Protein AF-A0A7X7KSH3-F1 (afdb_monomer)

Foldseek 3Di:
DDPVLLVCLCPPPQHLNVPPPHPLVVQWFWDKWFFADKFAFDPPDDPPDDDDPDDDDDDDPVCPVVVCPPPAPNVSFIKTQIPDDDDPPHNLPQKKKAWCDFPLHRDIFGFPDDDHRIGGTDPPPDVVSSVRDDGGTMIITTNSSVSSVVCLVLQQQDPDPDPLLNQVQADPVRHGSGHHDPDNVVQVVCCVPVVHDQQLDDDAADEAEEEQAEPPQHPSVVVSSLVSVCVVQNPVRCQLGYAYAYAYQAYDDQDCDDPQLLRHHHCQLVVVVRVVQRCCCRPVVRHDFHHFAFDADSSHTGGDPPTSHQAKDKDKDWPDAPDADEAQGKTKIKMKIFHHPQKAWQFKFKDFQSRNDRPHTQPDWDADPVRGMIMGMDIDGHNDFDKGKMKIKTWMDGNVCRPDPRNIHMDMDTGIHGYD

Secondary structure (DSSP, 8-state):
--SHHHHHHHHSTTSGGG-TTSTHHHH--EEEEEEEEEE----TT---------------GGGHHHHHHHHSSGGG--EEEESS---TTS--TT-EEEE-SSTTTT-EEEEEEEETTEEEEPTT--HHHHTT--TT-EEEEE-HHHHHHTTGGGG---SSTT-GGGGGGB-TTS-BSSPPPSS-HHHHHHHHHHSS---S--SS-EEEEEETT-SSS-THHHHHHHHHHHHHHHHHHHHHHEEEEEETT--SSS-SS-S-TTT---SHHHHHHHHHHHHHHHHS--PPPPPPPEEEETTEEEE-SS---SSPEEEEE-SSTTSPBPTTPEEEEEEEEEPPTTEEEEEEEEESSSSS---EE-S-EEE-TTSSEEEEEEEEE-SS-EEEEEEEEEEEEETT-TT-SS--EEEEEEEEEEE-

Radius of gyration: 28.27 Å; Cα contacts (8 Å, |Δi|>4): 824; chains: 1; bounding box: 64×67×65 Å

Sequence (420 aa):
MDPQYYTDFWTVPGYLGMDPAASVHRERIQLKTVVQQVYLGRPAGQPAGEQNAEDDPKTGVDDAWHRLLQTYGADGRIGVLLAQAPSESAYLKGLRLTITSGNAAGKSFLVESVAGQTAILGSHADAQILEQLAPGDEAILDNSNYLAMQTYHRHQVPESSGFDGFDQFRDEDGQPIYPQRAVAAGPMISRGGCGSLQTGCFAAKMISVCCLQDESAFPWNADWYRRQVRQQAGEQGEQDTYRLWFVDHAMHGDVQNTPDPSRIVPYLGVLNQALLDLSAWVEKGISPADSTSYRVQDSQVILTQERATIQPLVRVKLPKPGSPFAVDEVVDFQAEIELPPQTVLVSAEWDFDGDGNYSRAAGQVQLDAGGLHATTTAQHVYKRPGTYFAGLRVQINRAEKPQDFYAKVYNLDRVRVVVE

pLDDT: mean 88.2, std 15.54, range [32.75, 98.44]

Nearest PDB structures (foldseek):
  2bzd-assembly2_B  TM=5.048E-01  e=4.554E-02  Micromonospora viridifaciens
  1wcq-assembly3_C  TM=4.992E-01  e=4.290E-02  Micromonospora viridifaciens
  2ber-assembly1_A  TM=3.955E-01  e=9.597E-03  Micromonospora viridifaciens
  2wv3-assembly1_A  TM=4.201E-01  e=2.295E-01  Rattus norvegicus
  1ggu-assembly1_B  TM=4.678E-01  e=1.089E+00  Homo sapiens

Solvent-accessible surface area (backbone atoms only — not comparable to full-atom values): 23819 Å² total; per-residue (Å²): 134,66,76,65,54,59,56,40,30,56,71,34,84,69,29,67,61,52,42,90,85,36,69,63,68,80,47,52,43,79,44,77,32,30,33,60,42,76,33,72,27,72,72,94,86,69,78,85,74,78,83,78,89,76,90,87,91,90,80,60,87,89,55,54,63,60,58,47,62,74,79,34,16,77,96,46,33,36,27,36,34,32,77,52,57,74,60,93,89,52,62,58,68,62,22,26,46,32,27,70,34,72,82,34,43,78,42,73,39,53,34,73,48,71,60,81,38,29,39,30,42,37,96,83,58,56,62,77,56,56,71,43,58,51,66,72,26,36,28,34,40,36,20,57,61,43,61,50,55,78,52,46,71,63,25,57,67,69,91,64,86,77,58,62,73,46,52,84,46,32,48,97,87,68,46,66,75,37,68,70,54,92,68,67,58,65,67,53,50,37,32,72,76,68,74,42,80,90,62,42,77,76,95,67,74,48,73,46,79,46,25,67,55,20,84,83,59,54,49,41,59,57,52,44,46,49,52,30,23,32,70,66,48,34,71,66,40,28,71,74,31,49,30,46,40,66,37,65,48,12,50,68,69,91,43,82,76,49,98,46,52,56,67,32,43,42,54,50,11,51,54,48,41,45,55,55,34,48,50,36,34,72,76,68,67,43,77,57,78,68,45,42,37,62,48,77,56,97,56,38,71,43,74,47,90,80,48,47,38,91,43,50,46,50,44,57,46,59,89,57,76,88,52,74,39,52,53,69,39,77,44,59,39,39,35,45,35,39,48,39,88,72,40,35,85,67,48,43,22,35,17,70,70,41,82,38,61,64,78,39,69,46,73,66,66,49,64,47,98,83,60,38,42,33,37,36,58,49,76,49,64,47,87,56,65,46,79,32,41,28,27,41,40,36,33,32,21,43,52,93,43,65,78,51,82,63,37,43,24,43,30,59,28,65,38,76,44,41,30,85

Structure (mmCIF, N/CA/C/O backbone):
data_AF-A0A7X7KSH3-F1
#
_entry.id   AF-A0A7X7KSH3-F1
#
loop_
_atom_site.group_PDB
_atom_site.id
_atom_site.type_symbol
_atom_site.label_atom_id
_atom_site.label_alt_id
_atom_site.label_comp_id
_atom_site.label_asym_id
_atom_site.label_entity_id
_atom_site.label_seq_id
_atom_site.pdbx_PDB_ins_code
_atom_site.Cartn_x
_atom_site.Cartn_y
_atom_site.Cartn_z
_atom_site.occupancy
_atom_site.B_iso_or_equiv
_atom_site.auth_seq_id
_atom_site.auth_comp_id
_atom_site.auth_asym_id
_atom_site.auth_atom_id
_atom_site.pdbx_PDB_model_num
ATOM 1 N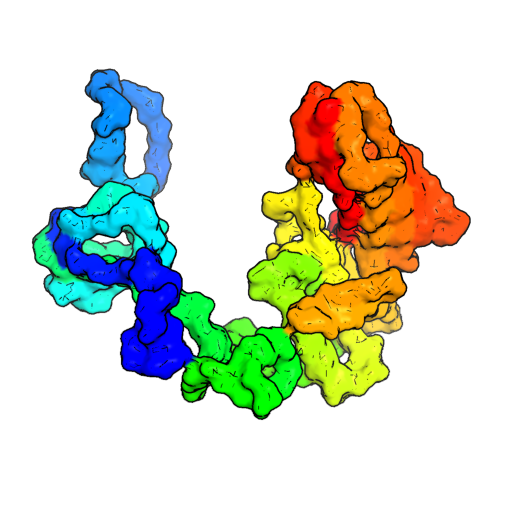 N . MET A 1 1 ? 16.256 -12.589 -13.466 1.00 71.69 1 MET A N 1
ATOM 2 C CA . MET A 1 1 ? 15.420 -13.790 -13.272 1.00 71.69 1 MET A CA 1
ATOM 3 C C . MET A 1 1 ? 14.527 -13.860 -14.510 1.00 71.69 1 MET A C 1
ATOM 5 O O . MET A 1 1 ? 13.896 -12.855 -14.780 1.00 71.69 1 MET A O 1
ATOM 9 N N . ASP A 1 2 ? 14.614 -14.915 -15.329 1.00 92.75 2 ASP A N 1
ATOM 10 C CA . ASP A 1 2 ? 13.893 -15.084 -16.620 1.00 92.75 2 ASP A CA 1
ATOM 11 C C . ASP A 1 2 ? 14.140 -14.019 -17.729 1.00 92.75 2 ASP A C 1
ATOM 13 O O . ASP A 1 2 ? 13.272 -13.200 -18.019 1.00 92.75 2 ASP A O 1
ATOM 17 N N . PRO A 1 3 ? 15.318 -14.003 -18.388 1.00 93.00 3 PRO A N 1
ATOM 18 C CA . PRO A 1 3 ? 15.566 -13.094 -19.513 1.00 93.00 3 PRO A CA 1
ATOM 19 C C . PRO A 1 3 ? 14.723 -13.412 -20.761 1.00 93.00 3 PRO A C 1
ATOM 21 O O . PRO A 1 3 ? 14.437 -12.506 -21.539 1.00 93.00 3 PRO A O 1
ATOM 24 N N . GLN A 1 4 ? 14.306 -14.670 -20.948 1.00 95.62 4 GLN A N 1
ATOM 25 C CA . GLN A 1 4 ? 13.521 -15.089 -22.112 1.00 95.62 4 GLN A CA 1
ATOM 26 C C . GLN A 1 4 ? 12.119 -14.462 -22.103 1.00 95.62 4 GLN A C 1
ATOM 28 O O . GLN A 1 4 ? 11.579 -14.170 -23.167 1.00 95.62 4 GLN A O 1
ATOM 33 N N . TYR A 1 5 ? 11.555 -14.190 -20.918 1.00 97.19 5 TYR A N 1
ATOM 34 C CA . TYR A 1 5 ? 10.253 -13.531 -20.786 1.00 97.19 5 TYR A CA 1
ATOM 35 C C . TYR A 1 5 ? 10.160 -12.238 -21.592 1.00 97.19 5 TYR A C 1
ATOM 37 O O . TYR A 1 5 ? 9.152 -12.001 -22.246 1.00 97.19 5 TYR A O 1
ATOM 45 N N . TYR A 1 6 ? 11.207 -11.412 -21.583 1.00 96.75 6 TYR A N 1
ATOM 46 C CA . TYR A 1 6 ? 11.173 -10.137 -22.292 1.00 96.75 6 TYR A CA 1
ATOM 47 C C . TYR A 1 6 ? 11.057 -10.318 -23.805 1.00 96.75 6 TYR A C 1
ATOM 49 O O . TYR A 1 6 ? 10.371 -9.540 -24.457 1.00 96.75 6 TYR A O 1
ATOM 57 N N . THR A 1 7 ? 11.688 -11.346 -24.371 1.00 97.00 7 THR A N 1
ATOM 58 C CA . THR A 1 7 ? 11.546 -11.667 -25.794 1.00 97.00 7 THR A CA 1
ATOM 59 C C . THR A 1 7 ? 10.169 -12.251 -26.088 1.00 97.00 7 THR A C 1
ATOM 61 O O . THR A 1 7 ? 9.506 -11.805 -27.026 1.00 97.00 7 THR A O 1
ATOM 64 N N . ASP A 1 8 ? 9.705 -13.193 -25.269 1.00 97.69 8 ASP A N 1
ATOM 65 C CA . ASP A 1 8 ? 8.416 -13.857 -25.481 1.00 97.69 8 ASP A CA 1
ATOM 66 C C . ASP A 1 8 ? 7.251 -12.869 -25.344 1.00 97.69 8 ASP A C 1
ATOM 68 O O . ASP A 1 8 ? 6.332 -12.892 -26.159 1.00 97.69 8 ASP A O 1
ATOM 72 N N . PHE A 1 9 ? 7.338 -11.929 -24.397 1.00 98.06 9 PHE A N 1
ATOM 73 C CA . PHE A 1 9 ? 6.324 -10.901 -24.166 1.00 98.06 9 PHE A CA 1
ATOM 74 C C . PHE A 1 9 ? 5.972 -10.111 -25.435 1.00 98.06 9 PHE A C 1
ATOM 76 O O . PHE A 1 9 ? 4.812 -9.764 -25.646 1.00 98.06 9 PHE A O 1
ATOM 83 N N . TRP A 1 10 ? 6.969 -9.836 -26.283 1.00 97.81 10 TRP A N 1
ATOM 84 C CA . TRP A 1 10 ? 6.806 -9.059 -27.516 1.00 97.81 10 TRP A CA 1
ATOM 85 C C . TRP A 1 10 ? 6.640 -9.905 -28.780 1.00 97.81 10 TRP A C 1
ATOM 87 O O . TRP A 1 10 ? 6.480 -9.325 -29.850 1.00 97.81 10 TRP A O 1
ATOM 97 N N . THR A 1 11 ? 6.751 -11.236 -28.703 1.00 97.50 11 THR A N 1
ATOM 98 C CA . THR A 1 11 ? 6.805 -12.088 -29.909 1.00 97.50 11 THR A CA 1
ATOM 99 C C . THR A 1 11 ? 5.881 -13.308 -29.879 1.00 97.50 11 THR A C 1
ATOM 101 O O . THR A 1 11 ? 5.577 -13.856 -30.938 1.00 97.50 11 THR A O 1
ATOM 104 N N . VAL A 1 12 ? 5.392 -13.731 -28.708 1.00 97.38 12 VAL A N 1
ATOM 105 C CA . VAL A 1 12 ? 4.562 -14.935 -28.539 1.00 97.38 12 VAL A CA 1
ATOM 106 C C . VAL A 1 12 ? 3.090 -14.558 -28.288 1.00 97.38 12 VAL A C 1
ATOM 108 O O . VAL A 1 12 ? 2.812 -13.739 -27.409 1.00 97.38 12 VAL A O 1
ATOM 111 N N . PRO A 1 13 ? 2.115 -15.134 -29.025 1.00 96.69 13 PRO A N 1
ATOM 112 C CA . PRO A 1 13 ? 0.692 -14.882 -28.793 1.00 96.69 13 PRO A CA 1
ATOM 113 C C . PRO A 1 13 ? 0.253 -15.157 -27.347 1.00 96.69 13 PRO A C 1
ATOM 115 O O . PRO A 1 13 ? 0.734 -16.088 -26.705 1.00 96.69 13 PRO A O 1
ATOM 118 N N . GLY A 1 14 ? -0.688 -14.354 -26.847 1.00 94.75 14 GLY A N 1
ATOM 119 C CA . GLY A 1 14 ? -1.204 -14.445 -25.474 1.00 94.75 14 GLY A CA 1
ATOM 120 C C . GLY A 1 14 ? -0.468 -13.562 -24.459 1.00 94.75 14 GLY A C 1
ATOM 121 O O . GLY A 1 14 ? -0.992 -13.330 -23.371 1.00 94.75 14 GLY A O 1
ATOM 122 N N . TYR A 1 15 ? 0.703 -13.018 -24.805 1.00 97.38 15 TYR A N 1
ATOM 123 C CA . TYR A 1 15 ? 1.323 -11.931 -24.046 1.00 97.38 15 TYR A CA 1
ATOM 124 C C . TYR A 1 15 ? 0.789 -10.568 -24.494 1.00 97.38 15 TYR A C 1
ATOM 126 O O . TYR A 1 15 ? 0.487 -10.356 -25.668 1.00 97.38 15 TYR A O 1
ATOM 134 N N . LEU A 1 16 ? 0.728 -9.617 -23.558 1.00 96.56 16 LEU A N 1
ATOM 135 C CA . LEU A 1 16 ? 0.176 -8.283 -23.812 1.00 96.56 16 LEU A CA 1
ATOM 136 C C . LEU A 1 16 ? 0.950 -7.511 -24.897 1.00 96.56 16 LEU A C 1
ATOM 138 O O . LEU A 1 16 ? 0.355 -6.716 -25.611 1.00 96.56 16 LEU A O 1
ATOM 142 N N . GLY A 1 17 ? 2.254 -7.760 -25.058 1.00 97.06 17 GLY A N 1
ATOM 143 C CA . GLY A 1 17 ? 3.068 -7.129 -26.102 1.00 97.06 17 GLY A CA 1
ATOM 144 C C . GLY A 1 17 ? 2.806 -7.636 -27.525 1.00 97.06 17 GLY A C 1
ATOM 145 O O . GLY A 1 17 ? 3.346 -7.056 -28.466 1.00 97.06 17 GLY A O 1
ATOM 146 N N . MET A 1 18 ? 2.005 -8.695 -27.689 1.00 97.06 18 MET A N 1
ATOM 147 C CA . MET A 1 18 ? 1.531 -9.198 -28.986 1.00 97.06 18 MET A CA 1
ATOM 148 C C . MET A 1 18 ? 0.095 -8.773 -29.311 1.00 97.06 18 MET A C 1
ATOM 150 O O . MET A 1 18 ? -0.380 -9.049 -30.413 1.00 97.06 18 MET A O 1
ATOM 154 N N . ASP A 1 19 ? -0.592 -8.104 -28.384 1.00 96.12 19 ASP A N 1
ATOM 155 C CA . ASP A 1 19 ? -1.886 -7.484 -28.644 1.00 96.12 19 ASP A CA 1
ATOM 156 C C . ASP A 1 19 ? -1.674 -6.049 -29.162 1.00 96.12 19 ASP A C 1
ATOM 158 O O . ASP A 1 19 ? -1.344 -5.158 -28.376 1.00 96.12 19 ASP A O 1
ATOM 162 N N . PRO A 1 20 ? -1.893 -5.773 -30.463 1.00 93.69 20 PRO A N 1
ATOM 163 C CA . PRO A 1 20 ? -1.647 -4.452 -31.038 1.00 93.69 20 PRO A CA 1
ATOM 164 C C . PRO A 1 20 ? -2.547 -3.349 -30.460 1.00 93.69 20 PRO A C 1
ATOM 166 O O . PRO A 1 20 ? -2.233 -2.170 -30.624 1.00 93.69 20 PRO A O 1
ATOM 169 N N . ALA A 1 21 ? -3.658 -3.700 -29.800 1.00 94.88 21 ALA A N 1
ATOM 170 C CA . ALA A 1 21 ? -4.538 -2.743 -29.134 1.00 94.88 21 ALA A CA 1
ATOM 171 C C . ALA A 1 21 ? -4.087 -2.409 -27.699 1.00 94.88 21 ALA A C 1
ATOM 173 O O . ALA A 1 21 ? -4.622 -1.482 -27.084 1.00 94.88 21 ALA A O 1
ATOM 174 N N . ALA A 1 22 ? -3.105 -3.133 -27.155 1.00 95.00 22 ALA A N 1
ATOM 175 C CA . ALA A 1 22 ? -2.654 -2.946 -25.788 1.00 95.00 22 ALA A CA 1
ATOM 176 C C . ALA A 1 22 ? -1.947 -1.600 -25.574 1.00 95.00 22 ALA A C 1
ATOM 178 O O . ALA A 1 22 ? -1.163 -1.119 -26.398 1.00 95.00 22 ALA A O 1
ATOM 179 N N . SER A 1 23 ? -2.158 -1.014 -24.392 1.00 92.31 23 SER A N 1
ATOM 180 C CA . SER A 1 23 ? -1.580 0.281 -24.009 1.00 92.31 23 SER A CA 1
ATOM 181 C C . SER A 1 23 ? -0.052 0.308 -24.032 1.00 92.31 23 SER A C 1
ATOM 183 O O . SER A 1 23 ? 0.525 1.371 -24.261 1.00 92.31 23 SER A O 1
ATOM 185 N N . VAL A 1 24 ? 0.603 -0.845 -23.855 1.00 95.50 24 VAL A N 1
ATOM 186 C CA . VAL A 1 24 ? 2.068 -0.953 -23.848 1.00 95.50 24 VAL A CA 1
ATOM 187 C C . VAL A 1 24 ? 2.693 -0.431 -25.139 1.00 95.50 24 VAL A C 1
ATOM 189 O O . VAL A 1 24 ? 3.780 0.126 -25.086 1.00 95.50 24 VAL A O 1
ATOM 192 N N . HIS A 1 25 ? 2.011 -0.523 -26.287 1.00 95.38 25 HIS A N 1
ATOM 193 C CA . HIS A 1 25 ? 2.533 -0.010 -27.558 1.00 95.38 25 HIS A CA 1
ATOM 194 C C . HIS A 1 25 ? 2.561 1.518 -27.627 1.00 95.38 25 HIS A C 1
ATOM 196 O O . HIS A 1 25 ? 3.472 2.080 -28.229 1.00 95.38 25 HIS A O 1
ATOM 202 N N . ARG A 1 26 ? 1.600 2.195 -26.988 1.00 93.75 26 ARG A N 1
ATOM 203 C CA . ARG A 1 26 ? 1.550 3.664 -26.923 1.00 93.75 26 ARG A CA 1
ATOM 204 C C . ARG A 1 26 ? 2.695 4.231 -26.084 1.00 93.75 26 ARG A C 1
ATOM 206 O O . ARG A 1 26 ? 3.179 5.322 -26.357 1.00 93.75 26 ARG A O 1
ATOM 213 N N . GLU A 1 27 ? 3.095 3.500 -25.050 1.00 94.88 27 GLU A N 1
ATOM 214 C CA . GLU A 1 27 ? 4.095 3.931 -24.068 1.00 94.88 27 GLU A CA 1
ATOM 215 C C . GLU A 1 27 ? 5.502 3.402 -24.380 1.00 94.88 27 GLU A C 1
ATOM 217 O O . GLU A 1 27 ? 6.475 3.827 -23.754 1.00 94.88 27 GLU A O 1
ATOM 222 N N . ARG A 1 28 ? 5.626 2.485 -25.349 1.00 96.62 28 ARG A N 1
ATOM 223 C CA . ARG A 1 28 ? 6.896 1.867 -25.725 1.00 96.62 28 ARG A CA 1
ATOM 224 C C . ARG A 1 28 ? 7.804 2.858 -26.438 1.00 96.62 28 ARG A C 1
ATOM 226 O O . ARG A 1 28 ? 7.459 3.424 -27.471 1.00 96.62 28 ARG A O 1
ATOM 233 N N . ILE A 1 29 ? 9.017 2.978 -25.923 1.00 97.12 29 ILE A N 1
ATOM 234 C CA . ILE A 1 29 ? 10.114 3.725 -26.523 1.00 97.12 29 ILE A CA 1
ATOM 235 C C . ILE A 1 29 ? 11.137 2.707 -27.017 1.00 97.12 29 ILE A C 1
ATOM 237 O O . ILE A 1 29 ? 11.577 1.851 -26.254 1.00 97.12 29 ILE A O 1
ATOM 241 N N . GLN A 1 30 ? 11.508 2.814 -28.292 1.00 96.06 30 GLN A N 1
ATOM 242 C CA . GLN A 1 30 ? 12.627 2.088 -28.889 1.00 96.06 30 GLN A CA 1
ATOM 243 C C . GLN A 1 30 ? 13.327 3.013 -29.894 1.00 96.06 30 GLN A C 1
ATOM 245 O O . GLN A 1 30 ? 13.150 2.913 -31.108 1.00 96.06 30 GLN A O 1
ATOM 250 N N . LEU A 1 31 ? 14.063 3.991 -29.369 1.00 97.50 31 LEU A N 1
ATOM 251 C CA . LEU A 1 31 ? 14.641 5.084 -30.146 1.00 97.50 31 LEU A CA 1
ATOM 252 C C . LEU A 1 31 ? 16.139 4.861 -30.347 1.00 97.50 31 LEU A C 1
ATOM 254 O O . LEU A 1 31 ? 16.909 4.911 -29.390 1.00 97.50 31 LEU A O 1
ATOM 258 N N . LYS A 1 32 ? 16.555 4.665 -31.601 1.00 98.12 32 LYS A N 1
ATOM 259 C CA . LYS A 1 32 ? 17.973 4.713 -31.982 1.00 98.12 32 LYS A CA 1
ATOM 260 C C . LYS A 1 32 ? 18.455 6.159 -31.980 1.00 98.12 32 LYS A C 1
ATOM 262 O O . LYS A 1 32 ? 17.765 7.043 -32.480 1.00 98.12 32 LYS A O 1
ATOM 267 N N . THR A 1 33 ? 19.638 6.388 -31.438 1.00 98.25 33 THR A N 1
ATOM 268 C CA . THR A 1 33 ? 20.230 7.716 -31.295 1.00 98.25 33 THR A CA 1
ATOM 269 C C . THR A 1 33 ? 21.755 7.621 -31.289 1.00 98.25 33 THR A C 1
ATOM 271 O O . THR A 1 33 ? 22.321 6.534 -31.398 1.00 98.25 33 THR A O 1
ATOM 274 N N . VAL A 1 34 ? 22.422 8.766 -31.199 1.00 98.12 34 VAL A N 1
ATOM 275 C CA . VAL A 1 34 ? 23.883 8.877 -31.214 1.00 98.12 34 VAL A CA 1
ATOM 276 C C . VAL A 1 34 ? 24.316 9.771 -30.066 1.00 98.12 34 VAL A C 1
ATOM 278 O O . VAL A 1 34 ? 23.712 10.819 -29.835 1.00 98.12 34 VAL A O 1
ATOM 281 N N . VAL A 1 35 ? 25.361 9.368 -29.358 1.00 97.12 35 VAL A N 1
ATOM 282 C CA . VAL A 1 35 ? 25.991 10.164 -28.309 1.00 97.12 35 VAL A CA 1
ATOM 283 C C . VAL A 1 35 ? 26.660 11.372 -28.948 1.00 97.12 35 VAL A C 1
ATOM 285 O O . VAL A 1 35 ? 27.499 11.234 -29.834 1.00 97.12 35 VAL A O 1
ATOM 288 N N . GLN A 1 36 ? 26.294 12.570 -28.510 1.00 95.62 36 GLN A N 1
ATOM 289 C CA . GLN A 1 36 ? 26.934 13.813 -28.941 1.00 95.62 36 GLN A CA 1
ATOM 290 C C . GLN A 1 36 ? 27.942 14.311 -27.912 1.00 95.62 36 GLN A C 1
ATOM 292 O O . GLN A 1 36 ? 28.992 14.833 -28.280 1.00 95.62 36 GLN A O 1
ATOM 297 N N . GLN A 1 37 ? 27.634 14.147 -26.626 1.00 90.75 37 GLN A N 1
ATOM 298 C CA . GLN A 1 37 ? 28.492 14.586 -25.532 1.00 90.75 37 GLN A CA 1
ATOM 299 C C . GLN A 1 37 ? 28.166 13.809 -24.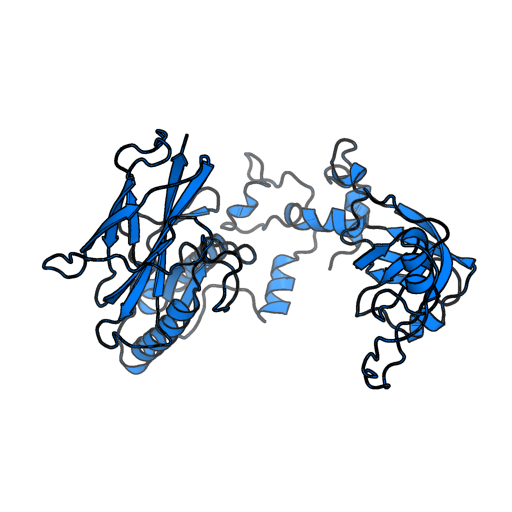253 1.00 90.75 37 GLN A C 1
ATOM 301 O O . GLN A 1 37 ? 27.017 13.436 -24.025 1.00 90.75 37 GLN A O 1
ATOM 306 N N . VAL A 1 38 ? 29.167 13.599 -23.399 1.00 87.00 38 VAL A N 1
ATOM 307 C CA . VAL A 1 38 ? 28.997 13.037 -22.054 1.00 87.00 38 VAL A CA 1
ATOM 308 C C . VAL A 1 38 ? 29.288 14.129 -21.031 1.00 87.00 38 VAL A C 1
ATOM 310 O O . VAL A 1 38 ? 30.316 14.801 -21.104 1.00 87.00 38 VAL A O 1
ATOM 313 N N . TYR A 1 39 ? 28.384 14.297 -20.075 1.00 81.12 39 TYR A N 1
ATOM 314 C CA . TYR A 1 39 ? 28.535 15.178 -18.927 1.00 81.12 39 TYR A CA 1
ATOM 315 C C . TYR A 1 39 ? 28.796 14.317 -17.699 1.00 81.12 39 TYR A C 1
ATOM 317 O O . TYR A 1 39 ? 27.892 13.674 -17.164 1.00 81.12 39 TYR A O 1
ATOM 325 N N . LEU A 1 40 ? 30.045 14.290 -17.249 1.00 71.06 40 LEU A N 1
ATOM 326 C CA . LEU A 1 40 ? 30.391 13.653 -15.988 1.00 71.06 40 LEU A CA 1
ATOM 327 C C . LEU A 1 40 ? 30.027 14.619 -14.853 1.00 71.06 40 LEU A C 1
ATOM 329 O O . LEU A 1 40 ? 30.425 15.785 -14.864 1.00 71.06 40 LEU A O 1
ATOM 333 N N . GLY A 1 41 ? 29.242 14.139 -13.885 1.00 60.69 41 GLY A N 1
ATOM 334 C CA . GLY A 1 41 ? 29.079 14.816 -12.598 1.00 60.69 41 GLY A CA 1
ATOM 335 C C . GLY A 1 41 ? 30.437 15.005 -11.910 1.00 60.69 41 GLY A C 1
ATOM 336 O O . GLY A 1 41 ? 31.434 14.422 -12.339 1.00 60.69 41 GLY A O 1
ATOM 337 N N . ARG A 1 42 ? 30.508 15.832 -10.855 1.00 52.28 42 ARG A N 1
ATOM 338 C CA . ARG A 1 42 ? 31.780 16.135 -10.161 1.00 52.28 42 ARG A CA 1
ATOM 339 C C . ARG A 1 42 ? 32.611 14.859 -9.905 1.00 52.28 42 ARG A C 1
ATOM 341 O O . ARG A 1 42 ? 32.040 13.862 -9.462 1.00 52.28 42 ARG A O 1
ATOM 348 N N . PRO A 1 43 ? 33.947 14.895 -10.081 1.00 42.94 43 PRO A N 1
ATOM 349 C CA . PRO A 1 43 ? 34.807 13.786 -9.684 1.00 42.94 43 PRO A CA 1
ATOM 350 C C . PRO A 1 43 ? 34.621 13.473 -8.194 1.00 42.94 43 PRO A C 1
ATOM 352 O O . PRO A 1 43 ? 34.583 14.386 -7.363 1.00 42.94 43 PRO A O 1
ATOM 355 N N . ALA A 1 44 ? 34.529 12.190 -7.845 1.00 37.09 44 ALA A N 1
ATOM 356 C CA . ALA A 1 44 ? 34.466 11.755 -6.455 1.00 37.09 44 ALA A CA 1
ATOM 357 C C . ALA A 1 44 ? 35.725 12.231 -5.700 1.00 37.09 44 ALA A C 1
ATOM 359 O O . ALA A 1 44 ? 36.832 11.794 -6.008 1.00 37.09 44 ALA A O 1
ATOM 360 N N . GLY A 1 45 ? 35.565 13.142 -4.728 1.00 40.50 45 GLY A N 1
ATOM 361 C CA . GLY A 1 45 ? 36.652 13.570 -3.833 1.00 40.50 45 GLY A CA 1
ATOM 362 C C . GLY A 1 45 ? 36.828 15.075 -3.591 1.00 40.50 45 GLY A C 1
ATOM 363 O O . GLY A 1 45 ? 37.701 15.436 -2.807 1.00 40.50 45 GLY A O 1
ATOM 364 N N . GLN A 1 46 ? 36.032 15.964 -4.197 1.00 38.72 46 GLN A N 1
ATOM 365 C CA . GLN A 1 46 ? 36.056 17.397 -3.851 1.00 38.72 46 GLN A CA 1
ATOM 366 C C . GLN A 1 46 ? 34.868 17.776 -2.950 1.00 38.72 46 GLN A C 1
ATOM 368 O O . GLN A 1 46 ? 33.726 17.482 -3.317 1.00 38.72 46 GLN A O 1
ATOM 373 N N . PRO A 1 47 ? 35.093 18.422 -1.785 1.00 36.19 47 PRO A N 1
ATOM 374 C CA . PRO A 1 47 ? 34.002 18.866 -0.925 1.00 36.19 47 PRO A CA 1
ATOM 375 C C . PRO A 1 47 ? 33.142 19.912 -1.640 1.00 36.19 47 PRO A C 1
ATOM 377 O O . PRO A 1 47 ? 33.619 20.663 -2.495 1.00 36.19 47 PRO A O 1
ATOM 380 N N . ALA A 1 48 ? 31.853 19.945 -1.299 1.00 42.38 48 ALA A N 1
ATOM 381 C CA . ALA A 1 48 ? 30.918 20.919 -1.834 1.00 42.38 48 ALA A CA 1
ATOM 382 C C . ALA A 1 48 ? 31.357 22.335 -1.435 1.00 42.38 48 ALA A C 1
ATOM 384 O O . ALA A 1 48 ? 31.148 22.749 -0.302 1.00 42.38 48 ALA A O 1
ATOM 385 N N . GLY A 1 49 ? 32.006 23.056 -2.354 1.00 38.50 49 GLY A N 1
ATOM 386 C CA . GLY A 1 49 ? 32.279 24.478 -2.172 1.00 38.50 49 GLY A CA 1
ATOM 387 C C . GLY A 1 49 ? 30.967 25.230 -1.964 1.00 38.50 49 GLY A C 1
ATOM 388 O O . GLY A 1 49 ? 30.050 25.088 -2.777 1.00 38.50 49 GLY A O 1
ATOM 389 N N . GLU A 1 50 ? 30.890 25.968 -0.859 1.00 36.75 50 GLU A N 1
ATOM 390 C CA . GLU A 1 50 ? 29.793 26.867 -0.512 1.00 36.75 50 GLU A CA 1
ATOM 391 C C . GLU A 1 50 ? 29.463 27.784 -1.698 1.00 36.75 50 GLU A C 1
ATOM 393 O O . GLU A 1 50 ? 30.344 28.380 -2.321 1.00 36.75 50 GLU A O 1
ATOM 398 N N . GLN A 1 51 ? 28.176 27.860 -2.036 1.00 36.47 51 GLN A N 1
ATOM 399 C CA . GLN A 1 51 ? 27.671 28.783 -3.042 1.00 36.47 51 GLN A CA 1
ATOM 400 C C . GLN A 1 51 ? 27.796 30.214 -2.512 1.00 36.47 51 GLN A C 1
ATOM 402 O O . GLN A 1 51 ? 27.014 30.624 -1.659 1.00 36.47 51 GLN A O 1
ATOM 407 N N . ASN A 1 52 ? 28.725 30.992 -3.065 1.00 32.75 52 ASN A N 1
ATOM 408 C CA . ASN A 1 52 ? 28.592 32.444 -3.062 1.00 32.75 52 ASN A CA 1
ATOM 409 C C . ASN A 1 52 ? 27.718 32.827 -4.255 1.00 32.75 52 ASN A C 1
ATOM 411 O O . ASN A 1 52 ? 28.155 32.799 -5.405 1.00 32.75 52 ASN A O 1
ATOM 415 N N . ALA A 1 53 ? 26.459 33.135 -3.963 1.00 40.75 53 ALA A N 1
ATOM 416 C CA . ALA A 1 53 ? 25.619 33.912 -4.849 1.00 40.75 53 ALA A CA 1
ATOM 417 C C . ALA A 1 53 ? 26.063 35.372 -4.735 1.00 40.75 53 ALA A C 1
ATOM 419 O O . ALA A 1 53 ? 25.734 36.002 -3.740 1.00 40.75 53 ALA A O 1
ATOM 420 N N . GLU A 1 54 ? 26.831 35.874 -5.702 1.00 38.19 54 GLU A N 1
ATOM 421 C CA . GLU A 1 54 ? 26.813 37.278 -6.139 1.00 38.19 54 GLU A CA 1
ATOM 422 C C . GLU A 1 54 ? 27.732 37.476 -7.364 1.00 38.19 54 GLU A C 1
ATOM 424 O O . GLU A 1 54 ? 28.797 36.871 -7.459 1.00 38.19 54 GLU A O 1
ATOM 429 N N . ASP A 1 55 ? 27.259 38.326 -8.283 1.00 34.09 55 ASP A N 1
ATOM 430 C CA . ASP A 1 55 ? 27.895 38.890 -9.489 1.00 34.09 55 ASP A CA 1
ATOM 431 C C . ASP A 1 55 ? 27.993 38.056 -10.789 1.00 34.09 55 ASP A C 1
ATOM 433 O O . ASP A 1 55 ? 28.996 37.404 -11.056 1.00 34.09 55 ASP A O 1
ATOM 437 N N . ASP A 1 56 ? 26.991 38.205 -11.678 1.00 32.88 56 ASP A N 1
ATOM 438 C CA . ASP A 1 56 ? 27.190 38.787 -13.033 1.00 32.88 56 ASP A CA 1
ATOM 439 C C . ASP A 1 56 ? 25.830 39.126 -13.716 1.00 32.88 56 ASP A C 1
ATOM 441 O O . ASP A 1 56 ? 24.962 38.249 -13.824 1.00 32.88 56 ASP A O 1
ATOM 445 N N . PRO A 1 57 ? 25.580 40.371 -14.185 1.00 43.66 57 PRO A N 1
ATOM 446 C CA . PRO A 1 57 ? 24.337 40.765 -14.833 1.00 43.66 57 PRO A CA 1
ATOM 447 C C . PRO A 1 57 ? 24.383 40.626 -16.365 1.00 43.66 57 PRO A C 1
ATOM 449 O O . PRO A 1 57 ? 25.346 41.028 -17.013 1.00 43.66 57 PRO A O 1
ATOM 452 N N . LYS A 1 58 ? 23.224 40.239 -16.930 1.00 39.38 58 LYS A N 1
ATOM 453 C CA . LYS A 1 58 ? 22.790 40.239 -18.353 1.00 39.38 58 LYS A CA 1
ATOM 454 C C . LYS A 1 58 ? 22.813 38.873 -19.032 1.00 39.38 58 LYS A C 1
ATOM 456 O O . LYS A 1 58 ? 23.816 38.485 -19.618 1.00 39.38 58 LYS A O 1
ATOM 461 N N . THR A 1 59 ? 21.659 38.201 -19.052 1.00 34.84 59 THR A N 1
ATOM 462 C CA . THR A 1 59 ? 21.116 37.381 -20.167 1.00 34.84 59 THR A CA 1
ATOM 463 C C . THR A 1 59 ? 19.783 36.769 -19.711 1.00 34.84 59 THR A C 1
ATOM 465 O O . THR A 1 59 ? 19.634 36.431 -18.541 1.00 34.84 59 THR A O 1
ATOM 468 N N . GLY A 1 60 ? 18.780 36.755 -20.592 1.00 33.47 60 GLY A N 1
ATOM 469 C CA . GLY A 1 60 ? 17.373 36.518 -20.249 1.00 33.47 60 GLY A CA 1
ATOM 470 C C . GLY A 1 60 ? 17.033 35.089 -19.812 1.00 33.47 60 GLY A C 1
ATOM 471 O O . GLY A 1 60 ? 17.827 34.162 -19.960 1.00 33.47 60 GLY A O 1
ATOM 472 N N . VAL A 1 61 ? 15.812 34.940 -19.290 1.00 36.28 61 VAL A N 1
ATOM 473 C CA . VAL A 1 61 ? 15.228 33.707 -18.724 1.00 36.28 61 VAL A CA 1
ATOM 474 C C . VAL A 1 61 ? 15.238 32.530 -19.717 1.00 36.28 61 VAL A C 1
ATOM 476 O O . VAL A 1 61 ? 15.299 31.380 -19.292 1.00 36.28 61 VAL A O 1
ATOM 479 N N . ASP A 1 62 ? 15.293 32.806 -21.023 1.00 37.59 62 ASP A N 1
ATOM 480 C CA . ASP A 1 62 ? 15.274 31.786 -22.079 1.00 37.59 62 ASP A CA 1
ATOM 481 C C . ASP A 1 62 ? 16.617 31.046 -22.276 1.00 37.59 62 ASP A C 1
ATOM 483 O O . ASP A 1 62 ? 16.618 29.937 -22.804 1.00 37.59 62 ASP A O 1
ATOM 487 N N . ASP A 1 63 ? 17.746 31.581 -21.784 1.00 39.47 63 ASP A N 1
ATOM 488 C CA . ASP A 1 63 ? 19.098 31.007 -21.981 1.00 39.47 63 ASP A CA 1
ATOM 489 C C . ASP A 1 63 ? 19.726 30.432 -20.693 1.00 39.47 63 ASP A C 1
ATOM 491 O O . ASP A 1 63 ? 20.886 29.998 -20.672 1.00 39.47 63 ASP A O 1
ATOM 495 N N . ALA A 1 64 ? 18.988 30.439 -19.579 1.00 41.50 64 ALA A N 1
ATOM 496 C CA . ALA A 1 64 ? 19.479 29.965 -18.283 1.00 41.50 64 ALA A CA 1
ATOM 497 C C . ALA A 1 64 ? 19.722 28.441 -18.263 1.00 41.50 64 ALA A C 1
ATOM 499 O O . ALA A 1 64 ? 20.675 27.969 -17.643 1.00 41.50 64 ALA A O 1
ATOM 500 N N . TRP A 1 65 ? 18.922 27.671 -19.006 1.00 45.38 65 TRP A N 1
ATOM 501 C CA . TRP A 1 65 ? 19.043 26.212 -19.095 1.00 45.38 65 TRP A CA 1
ATOM 502 C C . TRP A 1 65 ? 20.245 25.760 -19.946 1.00 45.38 65 TRP A C 1
ATOM 504 O O . TRP A 1 65 ? 20.871 24.750 -19.634 1.00 45.38 65 TRP A O 1
ATOM 514 N N . HIS A 1 66 ? 20.641 26.539 -20.960 1.00 40.50 66 HIS A N 1
ATOM 515 C CA . HIS A 1 66 ? 21.821 26.250 -21.783 1.00 40.50 66 HIS A CA 1
ATOM 516 C C . HIS A 1 66 ? 23.126 26.311 -20.976 1.00 40.50 66 HIS A C 1
ATOM 518 O O . HIS A 1 66 ? 23.986 25.447 -21.134 1.00 40.50 66 HIS A O 1
ATOM 524 N N . ARG A 1 67 ? 23.267 27.280 -20.061 1.00 43.66 67 ARG A N 1
ATOM 525 C CA . ARG A 1 67 ? 24.414 27.338 -19.132 1.00 43.66 67 ARG A CA 1
ATOM 526 C C . ARG A 1 67 ? 24.344 26.281 -18.034 1.00 43.66 67 ARG A C 1
ATOM 528 O O . ARG A 1 67 ? 25.391 25.806 -17.602 1.00 43.66 67 ARG A O 1
ATOM 535 N N . LEU A 1 68 ? 23.134 25.873 -17.646 1.00 41.06 68 LEU A N 1
ATOM 536 C CA . LEU A 1 68 ? 22.926 24.745 -16.741 1.00 41.06 68 LEU A CA 1
ATOM 537 C C . LEU A 1 68 ? 23.410 23.424 -17.358 1.00 41.06 68 LEU A C 1
ATOM 539 O O . LEU A 1 68 ? 23.898 22.585 -16.625 1.00 41.06 68 LEU A O 1
ATOM 543 N N . LEU A 1 69 ? 23.326 23.260 -18.685 1.00 44.28 69 LEU A N 1
ATOM 544 C CA . LEU A 1 69 ? 23.798 22.073 -19.415 1.00 44.28 69 LEU A CA 1
ATOM 545 C C . LEU A 1 69 ? 25.292 22.104 -19.776 1.00 44.28 69 LEU A C 1
ATOM 547 O O . LEU A 1 69 ? 25.908 21.049 -19.897 1.00 44.28 69 LEU A O 1
ATOM 551 N N . GLN A 1 70 ? 25.881 23.287 -19.991 1.00 41.44 70 GLN A N 1
ATOM 552 C CA . GLN A 1 70 ? 27.252 23.392 -20.512 1.00 41.44 70 GLN A CA 1
ATOM 553 C C . GLN A 1 70 ? 28.358 23.150 -19.481 1.00 41.44 70 GLN A C 1
ATOM 555 O O . GLN A 1 70 ? 29.480 22.840 -19.882 1.00 41.44 70 GLN A O 1
ATOM 560 N N . THR A 1 71 ? 28.070 23.258 -18.182 1.00 45.72 71 THR A N 1
ATOM 561 C CA . THR A 1 71 ? 29.128 23.225 -17.155 1.00 45.72 71 THR A CA 1
ATOM 562 C C . THR A 1 71 ? 28.968 22.081 -16.152 1.00 45.72 71 THR A C 1
ATOM 564 O O . THR A 1 71 ? 29.966 21.616 -15.611 1.00 45.72 71 THR A O 1
ATOM 567 N N . TYR A 1 72 ? 27.751 21.578 -15.923 1.00 43.69 72 TYR A N 1
ATOM 568 C CA . TYR A 1 72 ? 27.465 20.520 -14.949 1.00 43.69 72 TYR A CA 1
ATOM 569 C C . TYR A 1 72 ? 26.224 19.752 -15.418 1.00 43.69 72 TYR A C 1
ATOM 571 O O . TYR A 1 72 ? 25.236 20.380 -15.769 1.00 43.69 72 TYR A O 1
ATOM 579 N N . GLY A 1 73 ? 26.206 18.414 -15.433 1.00 47.19 73 GLY A N 1
ATOM 580 C CA . GLY A 1 73 ? 24.913 17.726 -15.576 1.00 47.19 73 GLY A CA 1
ATOM 581 C C . GLY A 1 73 ? 23.985 18.143 -14.424 1.00 47.19 73 GLY A C 1
ATOM 582 O O . GLY A 1 73 ? 24.484 18.550 -13.377 1.00 47.19 73 GLY A O 1
ATOM 583 N N . ALA A 1 74 ? 22.662 18.126 -14.627 1.00 45.78 74 ALA A N 1
ATOM 584 C CA . ALA A 1 74 ? 21.669 18.683 -13.696 1.00 45.78 74 ALA A CA 1
ATOM 585 C C . ALA A 1 74 ? 22.031 18.417 -12.214 1.00 45.78 74 ALA A C 1
ATOM 587 O O . ALA A 1 74 ? 22.016 17.273 -11.764 1.00 45.78 74 ALA A O 1
ATOM 588 N N . ASP A 1 75 ? 22.412 19.454 -11.465 1.00 51.69 75 ASP A N 1
ATOM 589 C CA . ASP A 1 75 ? 22.806 19.387 -10.043 1.00 51.69 75 ASP A CA 1
ATOM 590 C C . ASP A 1 75 ? 24.078 18.572 -9.708 1.00 51.69 75 ASP A C 1
ATOM 592 O O . ASP A 1 75 ? 24.249 18.100 -8.586 1.00 51.69 75 ASP A O 1
ATOM 596 N N . GLY A 1 76 ? 24.993 18.386 -10.662 1.00 55.97 76 GLY A N 1
ATOM 597 C CA . GLY A 1 76 ? 26.166 17.517 -10.507 1.00 55.97 76 GLY A CA 1
ATOM 598 C C . GLY A 1 76 ? 25.891 16.044 -10.821 1.00 55.97 76 GLY A C 1
ATOM 599 O O . GLY A 1 76 ? 26.723 15.194 -10.501 1.00 55.97 76 GLY A O 1
ATOM 600 N N . ARG A 1 77 ? 24.751 15.734 -11.453 1.00 63.72 77 ARG A N 1
ATOM 601 C CA . ARG A 1 77 ? 24.416 14.391 -11.946 1.00 63.72 77 ARG A CA 1
ATOM 602 C C . ARG A 1 77 ? 25.071 14.107 -13.292 1.00 63.72 77 ARG A C 1
ATOM 604 O O . ARG A 1 77 ? 25.447 15.012 -14.028 1.00 63.72 77 ARG A O 1
ATOM 611 N N . ILE A 1 78 ? 25.207 12.828 -13.610 1.00 78.56 78 ILE A N 1
ATOM 612 C CA . ILE A 1 78 ? 25.785 12.367 -14.870 1.00 78.56 78 ILE A CA 1
ATOM 613 C C . ILE A 1 78 ? 24.718 12.451 -15.966 1.00 78.56 78 ILE A C 1
ATOM 615 O O . ILE A 1 78 ? 23.591 11.993 -15.773 1.00 78.56 78 ILE A O 1
ATOM 619 N N . GLY A 1 79 ? 25.072 12.997 -17.129 1.00 87.50 79 GLY A N 1
ATOM 620 C CA . GLY A 1 79 ? 24.181 13.067 -18.284 1.00 87.50 79 GLY A CA 1
ATOM 621 C C . GLY A 1 79 ? 24.866 12.712 -19.599 1.00 87.50 79 GLY A C 1
ATOM 622 O O . GLY A 1 79 ? 26.085 12.781 -19.720 1.00 87.50 79 GLY A O 1
ATOM 623 N N . VAL A 1 80 ? 24.073 12.353 -20.605 1.00 91.38 80 VAL A N 1
ATOM 624 C CA . VAL A 1 80 ? 24.542 12.113 -21.976 1.00 91.38 80 VAL A CA 1
ATOM 625 C C . VAL A 1 80 ? 23.662 12.909 -22.931 1.00 91.38 80 VAL A C 1
ATOM 627 O O . VAL A 1 80 ? 22.449 12.700 -22.964 1.00 91.38 80 VAL A O 1
ATOM 630 N N . LEU A 1 81 ? 24.259 13.830 -23.689 1.00 93.06 81 LEU A N 1
ATOM 631 C CA . LEU A 1 81 ? 23.585 14.529 -24.781 1.00 93.06 81 LEU A CA 1
ATOM 632 C C . LEU A 1 81 ? 23.449 13.582 -25.970 1.00 93.06 81 LEU A C 1
ATOM 634 O O . LEU A 1 81 ? 24.440 13.000 -26.423 1.00 93.06 81 LEU A O 1
ATOM 638 N N . LEU A 1 82 ? 22.233 13.451 -26.485 1.00 96.38 82 LEU A N 1
ATOM 639 C CA . LEU A 1 82 ? 21.893 12.533 -27.563 1.00 96.38 82 LEU A CA 1
ATOM 640 C C . LEU A 1 82 ? 21.436 13.309 -28.798 1.00 96.38 82 LEU A C 1
ATOM 642 O O . LEU A 1 82 ? 20.777 14.331 -28.683 1.00 96.38 82 LEU A O 1
ATOM 646 N N . ALA A 1 83 ? 21.712 12.798 -29.996 1.00 97.19 83 ALA A N 1
ATOM 647 C CA . ALA A 1 83 ? 21.255 13.427 -31.239 1.00 97.19 83 ALA A CA 1
ATOM 648 C C . ALA A 1 83 ? 19.723 13.472 -31.357 1.00 97.19 83 ALA A C 1
ATOM 650 O O . ALA A 1 83 ? 19.158 14.357 -31.997 1.00 97.19 83 ALA A O 1
ATOM 651 N N . GLN A 1 84 ? 19.058 12.485 -30.762 1.00 95.38 84 GLN A N 1
ATOM 652 C CA . GLN A 1 84 ? 17.610 12.384 -30.652 1.00 95.38 84 GLN A CA 1
ATOM 653 C C . GLN A 1 84 ? 17.239 11.879 -29.260 1.00 95.38 84 GLN A C 1
ATOM 655 O O . GLN A 1 84 ? 17.910 11.001 -28.708 1.00 95.38 84 GLN A O 1
ATOM 660 N N . ALA A 1 85 ? 16.135 12.398 -28.735 1.00 93.25 85 ALA A N 1
ATOM 661 C CA . ALA A 1 85 ? 15.538 11.974 -27.479 1.00 93.25 85 ALA A CA 1
ATOM 662 C C . ALA A 1 85 ? 14.017 11.790 -27.650 1.00 93.25 85 ALA A C 1
ATOM 664 O O . ALA A 1 85 ? 13.451 12.281 -28.632 1.00 93.25 85 ALA A O 1
ATOM 665 N N . PRO A 1 86 ? 13.347 11.060 -26.739 1.00 93.62 86 PRO A N 1
ATOM 666 C CA . PRO A 1 86 ? 11.897 10.913 -26.758 1.00 93.62 86 PRO A CA 1
ATOM 667 C C . PRO A 1 86 ? 11.205 12.270 -26.592 1.00 93.62 86 PRO A C 1
ATOM 669 O O . PRO A 1 86 ? 11.779 13.201 -26.030 1.00 93.62 86 PRO A O 1
ATOM 672 N N . SER A 1 87 ? 9.958 12.380 -27.054 1.00 89.50 87 SER A N 1
ATOM 673 C CA . SER A 1 87 ? 9.157 13.591 -26.846 1.00 89.50 87 SER A CA 1
ATOM 674 C C . SER A 1 87 ? 8.940 13.875 -25.358 1.00 89.50 87 SER A C 1
ATOM 676 O O . SER A 1 87 ? 8.859 12.951 -24.552 1.00 89.50 87 SER A O 1
ATOM 678 N N . GLU A 1 88 ? 8.736 15.142 -24.998 1.00 86.00 88 GLU A N 1
ATOM 679 C CA . GLU A 1 88 ? 8.475 15.544 -23.604 1.00 86.00 88 GLU A CA 1
ATOM 680 C C . GLU A 1 88 ? 7.215 14.891 -23.009 1.00 86.00 88 GLU A C 1
ATOM 682 O O . GLU A 1 88 ? 7.134 14.665 -21.807 1.00 86.00 88 GLU A O 1
ATOM 687 N N . SER A 1 89 ? 6.245 14.530 -23.854 1.00 89.50 89 SER A N 1
ATOM 688 C CA . SER A 1 89 ? 5.030 13.804 -23.467 1.00 89.50 89 SER A CA 1
ATOM 689 C C . SER A 1 89 ? 5.201 12.280 -23.364 1.00 89.50 89 SER A C 1
ATOM 691 O O . SER A 1 89 ? 4.227 11.580 -23.083 1.00 89.50 89 SER A O 1
ATOM 693 N N . ALA A 1 90 ? 6.395 11.739 -23.632 1.00 91.75 90 ALA A N 1
ATOM 694 C CA . ALA A 1 90 ? 6.631 10.298 -23.633 1.00 91.75 90 ALA A CA 1
ATOM 695 C C . ALA A 1 90 ? 6.664 9.709 -22.212 1.00 91.75 90 ALA A C 1
ATOM 697 O O . ALA A 1 90 ? 7.068 10.353 -21.244 1.00 91.75 90 ALA A O 1
ATOM 698 N N . TYR A 1 91 ? 6.296 8.433 -22.083 1.00 93.12 91 TYR A N 1
ATOM 699 C CA . TYR A 1 91 ? 6.361 7.709 -20.814 1.00 93.12 91 TYR A CA 1
ATOM 700 C C . TYR A 1 91 ? 7.789 7.214 -20.526 1.00 93.12 91 TYR A C 1
ATOM 702 O O . TYR A 1 91 ? 8.201 6.134 -20.949 1.00 93.12 91 TYR A O 1
ATOM 710 N N . LEU A 1 92 ? 8.565 8.013 -19.789 1.00 93.81 92 LEU A N 1
ATOM 711 C CA . LEU A 1 92 ? 10.001 7.776 -19.564 1.00 93.81 92 LEU A CA 1
ATOM 712 C C . LEU A 1 92 ? 10.332 6.729 -18.479 1.00 93.81 92 LEU A C 1
ATOM 714 O O . LEU A 1 92 ? 11.505 6.489 -18.197 1.00 93.81 92 LEU A O 1
ATOM 718 N N . LYS A 1 93 ? 9.343 6.110 -17.820 1.00 94.19 93 LYS A N 1
ATOM 719 C CA . LYS A 1 93 ? 9.624 5.178 -16.714 1.00 94.19 93 LYS A CA 1
ATOM 720 C C . LYS A 1 93 ? 10.335 3.919 -17.214 1.00 94.19 93 LYS A C 1
ATOM 722 O O . LYS A 1 93 ? 9.969 3.340 -18.233 1.00 94.19 93 LYS A O 1
ATOM 727 N N . GLY A 1 94 ? 11.360 3.507 -16.466 1.00 94.00 94 GLY A N 1
ATOM 728 C CA . GLY A 1 94 ? 12.177 2.330 -16.770 1.00 94.00 94 GLY A CA 1
ATOM 729 C C . GLY A 1 94 ? 12.990 2.427 -18.060 1.00 94.00 94 GLY A C 1
ATOM 730 O O . GLY A 1 94 ? 13.478 1.404 -18.540 1.00 94.00 94 GLY A O 1
ATOM 731 N N . LEU A 1 95 ? 13.132 3.634 -18.614 1.00 96.25 95 LEU A N 1
ATOM 732 C CA . LEU A 1 95 ? 13.918 3.890 -19.807 1.00 96.25 95 LEU A CA 1
ATOM 733 C C . LEU A 1 95 ? 15.394 3.583 -19.548 1.00 96.25 95 LEU A C 1
ATOM 735 O O . LEU A 1 95 ? 15.972 3.989 -18.537 1.00 96.25 95 LEU A O 1
ATOM 739 N N . ARG A 1 96 ? 16.016 2.864 -20.478 1.00 96.25 96 ARG A N 1
ATOM 740 C CA . ARG A 1 96 ? 17.443 2.561 -20.449 1.00 96.25 96 ARG A CA 1
ATOM 741 C C . ARG A 1 96 ? 18.132 3.105 -21.682 1.00 96.25 96 ARG A C 1
ATOM 743 O O . ARG A 1 96 ? 17.641 2.905 -22.787 1.00 96.25 96 ARG A O 1
ATOM 750 N N . LEU A 1 97 ? 19.294 3.719 -21.487 1.00 96.56 97 LEU A N 1
ATOM 751 C CA . LEU A 1 97 ? 20.232 4.047 -22.555 1.00 96.56 97 LEU A CA 1
ATOM 752 C C . LEU A 1 97 ? 21.208 2.883 -22.703 1.00 96.56 97 LEU A C 1
ATOM 754 O O . LEU A 1 97 ? 22.001 2.630 -21.798 1.00 96.56 97 LEU A O 1
ATOM 758 N N . THR A 1 98 ? 21.141 2.168 -23.819 1.00 97.00 98 THR A N 1
ATOM 759 C CA . THR A 1 98 ? 22.038 1.050 -24.128 1.00 97.00 98 THR A CA 1
ATOM 760 C C . THR A 1 98 ? 22.941 1.425 -25.286 1.00 97.00 98 THR A C 1
ATOM 762 O O . THR A 1 98 ? 22.454 1.780 -26.354 1.00 97.00 98 THR A O 1
ATOM 765 N N . ILE A 1 99 ? 24.248 1.339 -25.079 1.00 97.56 99 ILE A N 1
ATOM 766 C CA . ILE A 1 99 ? 25.256 1.698 -26.075 1.00 97.56 99 ILE A CA 1
ATOM 767 C C . ILE A 1 99 ? 25.484 0.505 -27.001 1.00 97.56 99 ILE A C 1
ATOM 769 O O . ILE A 1 99 ? 25.659 -0.622 -26.534 1.00 97.56 99 ILE A O 1
ATOM 773 N N . THR A 1 100 ? 25.453 0.728 -28.311 1.00 97.88 100 THR A N 1
ATOM 774 C CA . THR A 1 100 ? 25.494 -0.336 -29.327 1.00 97.88 100 THR A CA 1
ATOM 775 C C . THR A 1 100 ? 26.774 -0.351 -30.157 1.00 97.88 100 THR A C 1
ATOM 777 O O . THR A 1 100 ? 27.016 -1.336 -30.850 1.00 97.88 100 THR A O 1
ATOM 780 N N . SER A 1 101 ? 27.619 0.678 -30.057 1.00 98.19 101 SER A N 1
ATOM 781 C CA . SER A 1 101 ? 28.936 0.739 -30.706 1.00 98.19 101 SER A CA 1
ATOM 782 C C . SER A 1 101 ? 30.019 1.293 -29.771 1.00 98.19 101 SER A C 1
ATOM 784 O O . SER A 1 101 ? 29.741 1.650 -28.630 1.00 98.19 101 SER A O 1
ATOM 786 N N . GLY A 1 102 ? 31.261 1.357 -30.256 1.00 96.38 102 GLY A N 1
ATOM 787 C CA . GLY A 1 102 ? 32.378 1.938 -29.507 1.00 96.38 102 GLY A CA 1
ATOM 788 C C . GLY A 1 102 ? 32.874 1.066 -28.353 1.00 96.38 102 GLY A C 1
ATOM 789 O O . GLY A 1 102 ? 32.532 -0.113 -28.234 1.00 96.38 102 GLY A O 1
ATOM 790 N N . ASN A 1 103 ? 33.706 1.650 -27.489 1.00 96.00 103 ASN A N 1
ATOM 791 C CA . ASN A 1 103 ? 34.338 0.928 -26.377 1.00 96.00 103 ASN A CA 1
ATOM 792 C C . ASN A 1 103 ? 33.334 0.539 -25.282 1.00 96.00 103 ASN A C 1
ATOM 794 O O . ASN A 1 103 ? 33.523 -0.462 -24.594 1.00 96.00 103 ASN A O 1
ATOM 798 N N . ALA A 1 104 ? 32.241 1.295 -25.158 1.00 94.81 104 ALA A N 1
ATOM 799 C CA . ALA A 1 104 ? 31.159 1.028 -24.219 1.00 94.81 104 ALA A CA 1
ATOM 800 C C . ALA A 1 104 ? 30.029 0.158 -24.814 1.00 94.81 104 ALA A C 1
ATOM 802 O O . ALA A 1 104 ? 28.962 0.054 -24.208 1.00 94.81 104 ALA A O 1
ATOM 803 N N . ALA A 1 105 ? 30.224 -0.485 -25.973 1.00 96.88 105 ALA A N 1
ATOM 804 C CA . ALA A 1 105 ? 29.202 -1.334 -26.587 1.00 96.88 105 ALA A CA 1
ATOM 805 C C . ALA A 1 105 ? 28.691 -2.430 -25.627 1.00 96.88 105 ALA A C 1
ATOM 807 O O . ALA A 1 105 ? 29.453 -3.101 -24.927 1.00 96.88 105 ALA A O 1
ATOM 808 N N . GLY A 1 106 ? 27.370 -2.613 -25.589 1.00 94.12 106 GLY A N 1
ATOM 809 C CA . GLY A 1 106 ? 26.677 -3.550 -24.702 1.00 94.12 106 GLY A CA 1
ATOM 810 C C . GLY A 1 106 ? 26.440 -3.029 -23.280 1.00 94.12 106 GLY A C 1
ATOM 811 O O . GLY A 1 106 ? 25.795 -3.713 -22.483 1.00 94.12 106 GLY A O 1
ATOM 812 N N . LYS A 1 107 ? 26.932 -1.834 -22.932 1.00 94.62 107 LYS A N 1
ATOM 813 C CA . LYS A 1 107 ? 26.688 -1.216 -21.622 1.00 94.62 107 LYS A CA 1
ATOM 814 C C . LYS A 1 107 ? 25.340 -0.502 -21.607 1.00 94.62 107 LYS A C 1
ATOM 816 O O . LYS A 1 107 ? 24.900 0.037 -22.619 1.00 94.62 107 LYS A O 1
ATOM 821 N N . SER A 1 108 ? 24.668 -0.525 -20.457 1.00 93.12 108 SER A N 1
ATOM 822 C CA . SER A 1 108 ? 23.305 -0.012 -20.308 1.00 93.12 108 SER A CA 1
ATOM 823 C C . SER A 1 108 ? 23.139 0.745 -18.999 1.00 93.12 108 SER A C 1
ATOM 825 O O . SER A 1 108 ? 23.517 0.245 -17.938 1.00 93.12 108 SER A O 1
ATOM 827 N N . PHE A 1 109 ? 22.517 1.916 -19.075 1.00 92.94 109 PHE A N 1
ATOM 828 C CA . PHE A 1 109 ? 22.300 2.822 -17.954 1.00 92.94 109 PHE A CA 1
ATOM 829 C C . PHE A 1 109 ? 20.809 3.074 -17.761 1.00 92.94 109 PHE A C 1
ATOM 831 O O . PHE A 1 109 ? 20.072 3.227 -18.735 1.00 92.94 109 PHE A O 1
ATOM 838 N N . LEU A 1 110 ? 20.359 3.127 -16.506 1.00 92.00 110 LEU A N 1
ATOM 839 C CA . LEU A 1 110 ? 19.014 3.601 -16.190 1.00 92.00 110 LEU A CA 1
ATOM 840 C C . LEU A 1 110 ? 18.958 5.116 -16.406 1.00 92.00 110 LEU A C 1
ATOM 842 O O . LEU A 1 110 ? 19.828 5.837 -15.915 1.00 92.00 110 LEU A O 1
ATOM 846 N N . VAL A 1 111 ? 17.932 5.576 -17.113 1.00 93.12 111 VAL A N 1
ATOM 847 C CA . VAL A 1 111 ? 17.642 6.996 -17.308 1.00 93.12 111 VAL A CA 1
ATOM 848 C C . VAL A 1 111 ? 16.619 7.419 -16.256 1.00 93.12 111 VAL A C 1
ATOM 850 O O . VAL A 1 111 ? 15.523 6.864 -16.194 1.00 93.12 111 VAL A O 1
ATOM 853 N N . GLU A 1 112 ? 16.982 8.378 -15.405 1.00 88.44 112 GLU A N 1
ATOM 854 C CA . GLU A 1 112 ? 16.086 8.940 -14.385 1.00 88.44 112 GLU A CA 1
ATOM 855 C C . GLU A 1 112 ? 15.113 9.950 -14.993 1.00 88.44 112 GLU A C 1
ATOM 857 O O . GLU A 1 112 ? 13.930 9.979 -14.645 1.00 88.44 112 GLU A O 1
ATOM 862 N N . SER A 1 113 ? 15.615 10.775 -15.909 1.00 88.38 113 SER A N 1
ATOM 863 C CA . SER A 1 113 ? 14.845 11.796 -16.608 1.00 88.38 113 SER A CA 1
ATOM 864 C C . SER A 1 113 ? 15.508 12.178 -17.931 1.00 88.38 113 SER A C 1
ATOM 866 O O . SER A 1 113 ? 16.659 11.831 -18.204 1.00 88.38 113 SER A O 1
ATOM 868 N N . VAL A 1 114 ? 14.766 12.898 -18.768 1.00 89.44 114 VAL A N 1
ATOM 869 C CA . VAL A 1 114 ? 15.269 13.496 -20.006 1.00 89.44 114 VAL A CA 1
ATOM 870 C C . VAL A 1 114 ? 14.976 14.990 -19.950 1.00 89.44 114 VAL A C 1
ATOM 872 O O . VAL A 1 114 ? 13.841 15.382 -19.687 1.00 89.44 114 VAL A O 1
ATOM 875 N N . ALA A 1 115 ? 15.997 15.813 -20.177 1.00 86.62 115 ALA A N 1
ATOM 876 C CA . ALA A 1 115 ? 15.886 17.266 -20.251 1.00 86.62 115 ALA A CA 1
ATOM 877 C C . ALA A 1 115 ? 16.316 17.723 -21.650 1.00 86.62 115 ALA A C 1
ATOM 879 O O . ALA A 1 115 ? 17.504 17.694 -21.985 1.00 86.62 115 ALA A O 1
ATOM 880 N N . GLY A 1 116 ? 15.346 18.086 -22.493 1.00 87.75 116 GLY A N 1
ATOM 881 C CA . GLY A 1 116 ? 15.582 18.310 -23.918 1.00 87.75 116 GLY A CA 1
ATOM 882 C C . GLY A 1 116 ? 16.130 17.044 -24.584 1.00 87.75 116 GLY A C 1
ATOM 883 O O . GLY A 1 116 ? 15.434 16.041 -24.696 1.00 87.75 116 GLY A O 1
ATOM 884 N N . GLN A 1 117 ? 17.396 17.082 -25.000 1.00 91.00 117 GLN A N 1
ATOM 885 C CA . GLN A 1 117 ? 18.095 15.945 -25.614 1.00 91.00 117 GLN A CA 1
ATOM 886 C C . GLN A 1 117 ? 19.064 15.220 -24.670 1.00 91.00 117 GLN A C 1
ATOM 888 O O . GLN A 1 117 ? 19.718 14.252 -25.063 1.00 91.00 117 GLN A O 1
ATOM 893 N N . THR A 1 118 ? 19.166 15.673 -23.423 1.00 90.50 118 THR A N 1
ATOM 894 C CA . THR A 1 118 ? 20.094 15.108 -22.447 1.00 90.50 118 THR A CA 1
ATOM 895 C C . THR A 1 118 ? 19.389 14.049 -21.614 1.00 90.50 118 THR A C 1
ATOM 897 O O . THR A 1 118 ? 18.450 14.353 -20.876 1.00 90.50 118 THR A O 1
ATOM 900 N N . ALA A 1 119 ? 19.857 12.805 -21.699 1.00 92.25 119 ALA A N 1
ATOM 901 C CA . ALA A 1 119 ? 19.451 11.743 -20.787 1.00 92.25 119 ALA A CA 1
ATOM 902 C C . ALA A 1 119 ? 20.223 11.885 -19.470 1.00 92.25 119 ALA A C 1
ATOM 904 O O . ALA A 1 119 ? 21.453 11.840 -19.467 1.00 92.25 119 ALA A O 1
ATOM 905 N N . ILE A 1 120 ? 19.505 12.048 -18.361 1.00 89.50 120 ILE A N 1
ATOM 906 C CA . ILE A 1 120 ? 20.077 12.109 -17.015 1.00 89.50 120 ILE A CA 1
ATOM 907 C C . ILE A 1 120 ? 20.121 10.690 -16.463 1.00 89.50 120 ILE A C 1
ATOM 909 O O . ILE A 1 120 ? 19.098 10.004 -16.385 1.00 89.50 120 ILE A O 1
ATOM 913 N N . LEU A 1 121 ? 21.323 10.227 -16.137 1.00 88.06 121 LEU A N 1
ATOM 914 C CA . LEU A 1 121 ? 21.561 8.854 -15.723 1.00 88.06 121 LEU A CA 1
ATOM 915 C C . LEU A 1 121 ? 21.416 8.704 -14.214 1.00 88.06 121 LEU A C 1
ATOM 917 O O . LEU A 1 121 ? 21.696 9.629 -13.451 1.00 88.06 121 LEU A O 1
ATOM 921 N N . GLY A 1 122 ? 21.003 7.510 -13.795 1.00 77.69 122 GLY A N 1
ATOM 922 C CA . GLY A 1 122 ? 20.830 7.217 -12.382 1.00 77.69 122 GLY A CA 1
ATOM 923 C C . GLY A 1 122 ? 22.121 7.234 -11.575 1.00 77.69 122 GLY A C 1
ATOM 924 O O . GLY A 1 122 ? 23.207 7.019 -12.109 1.00 77.69 122 GLY A O 1
ATOM 925 N N . SER A 1 123 ? 21.989 7.411 -10.260 1.00 70.75 123 SER A N 1
ATOM 926 C CA . SER A 1 123 ? 23.114 7.492 -9.306 1.00 70.75 123 SER A CA 1
ATOM 927 C C . SER A 1 123 ? 24.092 6.306 -9.324 1.00 70.75 123 SER A C 1
ATOM 929 O O . SER A 1 123 ? 25.211 6.423 -8.834 1.00 70.75 123 SER A O 1
ATOM 931 N N . HIS A 1 124 ? 23.691 5.173 -9.904 1.00 70.50 124 HIS A N 1
ATOM 932 C CA . HIS A 1 124 ? 24.507 3.964 -10.047 1.00 70.50 124 HIS A CA 1
ATOM 933 C C . HIS A 1 124 ? 25.224 3.873 -11.407 1.00 70.50 124 HIS A C 1
ATOM 935 O O . HIS A 1 124 ? 25.758 2.818 -11.749 1.00 70.50 124 HIS A O 1
ATOM 941 N N . ALA A 1 125 ? 25.191 4.928 -12.225 1.00 77.19 125 ALA A N 1
ATOM 942 C CA . ALA A 1 125 ? 25.909 4.957 -13.490 1.00 77.19 125 ALA A CA 1
ATOM 943 C C . ALA A 1 125 ? 27.423 4.991 -13.233 1.00 77.19 125 ALA A C 1
ATOM 945 O O . ALA A 1 125 ? 27.945 5.901 -12.593 1.00 77.19 125 ALA A O 1
ATOM 946 N N . ASP A 1 126 ? 28.123 3.973 -13.726 1.00 79.81 126 ASP A N 1
ATOM 947 C CA . ASP A 1 126 ? 29.554 3.805 -13.496 1.00 79.81 126 ASP A CA 1
ATOM 948 C C . ASP A 1 126 ? 30.371 4.813 -14.318 1.00 79.81 126 ASP A C 1
ATOM 950 O O . ASP A 1 126 ? 30.421 4.736 -15.550 1.00 79.81 126 ASP A O 1
ATOM 954 N N . ALA A 1 127 ? 31.032 5.743 -13.623 1.00 76.12 127 ALA A N 1
ATOM 955 C CA . ALA A 1 127 ? 31.884 6.770 -14.218 1.00 76.12 127 ALA A CA 1
ATOM 956 C C . ALA A 1 127 ? 32.983 6.188 -15.122 1.00 76.12 127 ALA A C 1
ATOM 958 O O . ALA A 1 127 ? 33.253 6.756 -16.177 1.00 76.12 127 ALA A O 1
ATOM 959 N N . GLN A 1 128 ? 33.556 5.025 -14.788 1.00 81.44 128 GLN A N 1
ATOM 960 C CA . GLN A 1 128 ? 34.610 4.402 -15.599 1.00 81.44 128 GLN A CA 1
ATOM 961 C C . GLN A 1 128 ? 34.089 3.905 -16.948 1.00 81.44 128 GLN A C 1
ATOM 963 O O . GLN A 1 128 ? 34.829 3.849 -17.930 1.00 81.44 128 GLN A O 1
ATOM 968 N N . ILE A 1 129 ? 32.816 3.512 -17.009 1.00 84.31 129 ILE A N 1
ATOM 969 C CA . ILE A 1 129 ? 32.171 3.132 -18.267 1.00 84.31 129 ILE A CA 1
ATOM 970 C C . ILE A 1 129 ? 31.832 4.389 -19.070 1.00 84.31 129 ILE A C 1
ATOM 972 O O . ILE A 1 129 ? 31.950 4.397 -20.291 1.00 84.31 129 ILE A O 1
ATOM 976 N N . LEU A 1 130 ? 31.444 5.464 -18.389 1.00 83.94 130 LEU A N 1
ATOM 977 C CA . LEU A 1 130 ? 31.105 6.737 -19.018 1.00 83.94 130 LEU A CA 1
ATOM 978 C C . LEU A 1 130 ? 32.317 7.438 -19.633 1.00 83.94 130 LEU A C 1
ATOM 980 O O . LEU A 1 130 ? 32.183 8.070 -20.673 1.00 83.94 130 LEU A O 1
ATOM 984 N N . GLU A 1 131 ? 33.506 7.260 -19.062 1.00 86.00 131 GLU A N 1
ATOM 985 C CA . GLU A 1 131 ? 34.772 7.703 -19.663 1.00 86.00 131 GLU A CA 1
ATOM 986 C C . GLU A 1 131 ? 35.119 6.963 -20.968 1.00 86.00 131 GLU A C 1
ATOM 988 O O . GLU A 1 131 ? 35.927 7.450 -21.756 1.00 86.00 131 GLU A O 1
ATOM 993 N N . GLN A 1 132 ? 34.513 5.797 -21.225 1.00 90.50 132 GLN A N 1
ATOM 994 C CA . GLN A 1 132 ? 34.720 5.029 -22.461 1.00 90.50 132 GLN A CA 1
ATOM 995 C C . GLN A 1 132 ? 33.789 5.458 -23.598 1.00 90.50 132 GLN A C 1
ATOM 997 O O . GLN A 1 132 ? 33.985 5.013 -24.730 1.00 90.50 132 GLN A O 1
ATOM 1002 N N . LEU A 1 133 ? 32.778 6.278 -23.305 1.00 92.06 133 LEU A N 1
ATOM 1003 C CA . LEU A 1 133 ? 31.855 6.808 -24.299 1.00 92.06 133 LEU A CA 1
ATOM 1004 C C . LEU A 1 133 ? 32.486 7.957 -25.077 1.00 92.06 133 LEU A C 1
ATOM 1006 O O . LEU A 1 133 ? 33.074 8.874 -24.502 1.00 92.06 133 LEU A O 1
ATOM 1010 N N . ALA A 1 134 ? 32.288 7.943 -26.389 1.00 91.56 134 ALA A N 1
ATOM 1011 C CA . ALA A 1 134 ? 32.747 8.988 -27.285 1.00 91.56 134 ALA A CA 1
ATOM 1012 C C . ALA A 1 134 ? 31.581 9.601 -28.078 1.00 91.56 134 ALA A C 1
ATOM 1014 O O . ALA A 1 134 ? 30.607 8.912 -28.403 1.00 91.56 134 ALA A O 1
ATOM 1015 N N . PRO A 1 135 ? 31.675 10.890 -28.454 1.00 95.56 135 PRO A N 1
ATOM 1016 C CA . PRO A 1 135 ? 30.814 11.447 -29.486 1.00 95.56 135 PRO A CA 1
ATOM 1017 C C . PRO A 1 135 ? 30.857 10.589 -30.757 1.00 95.56 135 PRO A C 1
ATOM 1019 O O . PRO A 1 135 ? 31.934 10.266 -31.258 1.00 95.56 135 PRO A O 1
ATOM 1022 N N . GLY A 1 136 ? 29.686 10.240 -31.283 1.00 97.06 136 GLY A N 1
ATOM 1023 C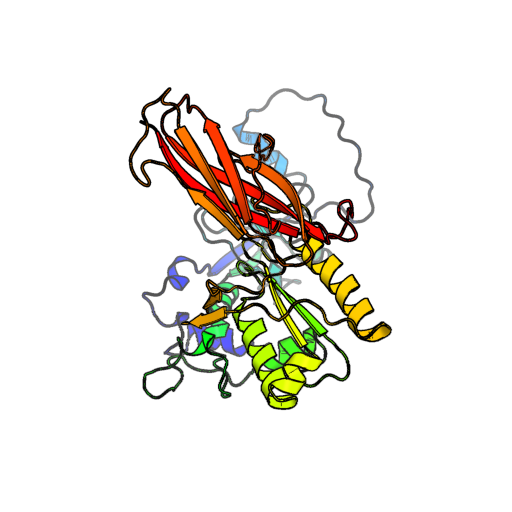 CA . GLY A 1 136 ? 29.526 9.343 -32.425 1.00 97.06 136 GLY A CA 1
ATOM 1024 C C . GLY A 1 136 ? 29.145 7.908 -32.059 1.00 97.06 136 GLY A C 1
ATOM 1025 O O . GLY A 1 136 ? 28.727 7.178 -32.955 1.00 97.06 136 GLY A O 1
ATOM 1026 N N . ASP A 1 137 ? 29.217 7.509 -30.784 1.00 98.12 137 ASP A N 1
ATOM 1027 C CA . ASP A 1 137 ? 28.744 6.187 -30.366 1.00 98.12 137 ASP A CA 1
ATOM 1028 C C . ASP A 1 137 ? 27.230 6.053 -30.575 1.00 98.12 137 ASP A C 1
ATOM 1030 O O . ASP A 1 137 ? 26.437 6.901 -30.160 1.00 98.12 137 ASP A O 1
ATOM 1034 N N . GLU A 1 138 ? 26.813 4.965 -31.214 1.00 98.44 138 GLU A N 1
ATOM 1035 C CA . GLU A 1 138 ? 25.412 4.614 -31.389 1.00 98.44 138 GLU A CA 1
ATOM 1036 C C . GLU A 1 138 ? 24.822 4.094 -30.077 1.00 98.44 138 GLU A C 1
ATOM 1038 O O . GLU A 1 138 ? 25.466 3.361 -29.316 1.00 98.44 138 GLU A O 1
ATOM 1043 N N . ALA A 1 139 ? 23.565 4.447 -29.824 1.00 98.00 139 ALA A N 1
ATOM 1044 C CA . ALA A 1 139 ? 22.833 4.010 -28.650 1.00 98.00 139 ALA A CA 1
ATOM 1045 C C . ALA A 1 139 ? 21.342 3.808 -28.941 1.00 98.00 139 ALA A C 1
ATOM 1047 O O . ALA A 1 139 ? 20.793 4.296 -29.931 1.00 98.00 139 ALA A O 1
ATOM 1048 N N . ILE A 1 140 ? 20.665 3.103 -28.040 1.00 98.12 140 ILE A N 1
ATOM 1049 C CA . ILE A 1 140 ? 19.218 2.903 -28.056 1.00 98.12 140 ILE A CA 1
ATOM 1050 C C . ILE A 1 140 ? 18.650 3.304 -26.701 1.00 98.12 140 ILE A C 1
ATOM 1052 O O . ILE A 1 140 ? 19.102 2.825 -25.661 1.00 98.12 140 ILE A O 1
ATOM 1056 N N . LEU A 1 141 ? 17.631 4.155 -26.729 1.00 97.88 141 LEU A N 1
ATOM 1057 C CA . LEU A 1 141 ? 16.738 4.391 -25.605 1.00 97.88 141 LEU A CA 1
ATOM 1058 C C . LEU A 1 141 ? 15.570 3.402 -25.675 1.00 97.88 141 LEU A C 1
ATOM 1060 O O . LEU A 1 141 ? 14.824 3.402 -26.655 1.00 97.88 141 LEU A O 1
ATOM 1064 N N . ASP A 1 142 ? 15.428 2.558 -24.653 1.00 97.62 142 ASP A N 1
ATOM 1065 C CA . ASP A 1 142 ? 14.461 1.455 -24.637 1.00 97.62 142 ASP A CA 1
ATOM 1066 C C . ASP A 1 142 ? 13.807 1.275 -23.253 1.00 97.62 142 ASP A C 1
ATOM 1068 O O . ASP A 1 142 ? 14.509 1.171 -22.245 1.00 97.62 142 ASP A O 1
ATOM 1072 N N . ASN A 1 143 ? 12.469 1.240 -23.189 1.00 97.44 143 ASN A N 1
ATOM 1073 C CA . ASN A 1 143 ? 11.701 0.923 -21.970 1.00 97.44 143 ASN A CA 1
ATOM 1074 C C . ASN A 1 143 ? 10.902 -0.398 -22.072 1.00 97.44 143 ASN A C 1
ATOM 1076 O O . ASN A 1 143 ? 10.135 -0.738 -21.169 1.00 97.44 143 ASN A O 1
ATOM 1080 N N . SER A 1 144 ? 11.095 -1.176 -23.140 1.00 97.44 144 SER A N 1
ATOM 1081 C CA . SER A 1 144 ? 10.317 -2.377 -23.473 1.00 97.44 144 SER A CA 1
ATOM 1082 C C . SER A 1 144 ? 10.314 -3.410 -22.345 1.00 97.44 144 SER A C 1
ATOM 1084 O O . SER A 1 144 ? 9.274 -3.985 -22.025 1.00 97.44 144 SER A O 1
ATOM 1086 N N . ASN A 1 145 ? 11.468 -3.635 -21.710 1.00 96.31 145 ASN A N 1
ATOM 1087 C CA . ASN A 1 145 ? 11.587 -4.605 -20.618 1.00 96.31 145 ASN A CA 1
ATOM 1088 C C . ASN A 1 145 ? 10.845 -4.147 -19.359 1.00 96.31 145 ASN A C 1
ATOM 1090 O O . ASN A 1 145 ? 10.290 -4.974 -18.639 1.00 96.31 145 ASN A O 1
ATOM 1094 N N . TYR A 1 146 ? 10.816 -2.840 -19.097 1.00 96.44 146 TYR A N 1
ATOM 1095 C CA . TYR A 1 146 ? 10.085 -2.292 -17.961 1.00 96.44 146 TYR A CA 1
ATOM 1096 C C . TYR A 1 146 ? 8.577 -2.473 -18.140 1.00 96.44 146 TYR A C 1
ATOM 1098 O O . TYR A 1 146 ? 7.918 -2.979 -17.235 1.00 96.44 146 TYR A O 1
ATOM 1106 N N . LEU A 1 147 ? 8.052 -2.151 -19.326 1.00 97.19 147 LEU A N 1
ATOM 1107 C CA . LEU A 1 147 ? 6.637 -2.352 -19.652 1.00 97.19 147 LEU A CA 1
ATOM 1108 C C . LEU A 1 147 ? 6.232 -3.829 -19.548 1.00 97.19 147 LEU A C 1
ATOM 1110 O O . LEU A 1 147 ? 5.214 -4.149 -18.938 1.00 97.19 147 LEU A O 1
ATOM 1114 N N . ALA A 1 148 ? 7.063 -4.739 -20.066 1.00 97.25 148 ALA A N 1
ATOM 1115 C CA . ALA A 1 148 ? 6.839 -6.174 -19.920 1.00 97.25 148 ALA A CA 1
ATOM 1116 C C . ALA A 1 148 ? 6.808 -6.597 -18.439 1.00 97.25 148 ALA A C 1
ATOM 1118 O O . ALA A 1 148 ? 5.910 -7.326 -18.014 1.00 97.25 148 ALA A O 1
ATOM 1119 N N . MET A 1 149 ? 7.757 -6.122 -17.625 1.00 95.81 149 MET A N 1
ATOM 1120 C CA . MET A 1 149 ? 7.870 -6.496 -16.209 1.00 95.81 149 MET A CA 1
ATOM 1121 C C . MET A 1 149 ? 6.622 -6.141 -15.389 1.00 95.81 149 MET A C 1
ATOM 1123 O O . MET A 1 149 ? 6.247 -6.906 -14.502 1.00 95.81 149 MET A O 1
ATOM 1127 N N . GLN A 1 150 ? 5.925 -5.045 -15.710 1.00 95.31 150 GLN A N 1
ATOM 1128 C CA . GLN A 1 150 ? 4.706 -4.635 -14.994 1.00 95.31 150 GLN A CA 1
ATOM 1129 C C . GLN A 1 150 ? 3.593 -5.694 -15.014 1.00 95.31 150 GLN A C 1
ATOM 1131 O O . GLN A 1 150 ? 2.720 -5.692 -14.149 1.00 95.31 150 GLN A O 1
ATOM 1136 N N . THR A 1 151 ? 3.627 -6.621 -15.972 1.00 95.69 151 THR A N 1
ATOM 1137 C CA . THR A 1 151 ? 2.621 -7.682 -16.119 1.00 95.69 151 THR A CA 1
ATOM 1138 C C . THR A 1 151 ? 3.176 -9.083 -15.883 1.00 95.69 151 THR A C 1
ATOM 1140 O O . THR A 1 151 ? 2.429 -10.053 -15.978 1.00 95.69 151 THR A O 1
ATOM 1143 N N . TYR A 1 152 ? 4.446 -9.208 -15.478 1.00 96.19 152 TYR A N 1
ATOM 1144 C CA . TYR A 1 152 ? 5.093 -10.508 -15.272 1.00 96.19 152 TYR A CA 1
ATOM 1145 C C . TYR A 1 152 ? 4.335 -11.403 -14.281 1.00 96.19 152 TYR A C 1
ATOM 1147 O O . TYR A 1 152 ? 4.226 -12.606 -14.496 1.00 96.19 152 TYR A O 1
ATOM 1155 N N . HIS A 1 153 ? 3.734 -10.816 -13.241 1.00 93.81 153 HIS A N 1
ATOM 1156 C CA . HIS A 1 153 ? 2.935 -11.527 -12.236 1.00 93.81 153 HIS A CA 1
ATOM 1157 C C . HIS A 1 153 ? 1.745 -12.314 -12.825 1.00 93.81 153 HIS A C 1
ATOM 1159 O O . HIS A 1 153 ? 1.364 -13.337 -12.266 1.00 93.81 153 HIS A O 1
ATOM 1165 N N . ARG A 1 154 ? 1.197 -11.905 -13.978 1.00 95.44 154 ARG A N 1
ATOM 1166 C CA . ARG A 1 154 ? 0.109 -12.623 -14.677 1.00 95.44 154 ARG A CA 1
ATOM 1167 C C . ARG A 1 154 ? 0.561 -13.973 -15.247 1.00 95.44 154 ARG A C 1
ATOM 1169 O O . ARG A 1 154 ? -0.254 -14.846 -15.530 1.00 95.44 154 ARG A O 1
ATOM 1176 N N . HIS A 1 155 ? 1.872 -14.136 -15.403 1.00 96.00 155 HIS A N 1
ATOM 1177 C CA . HIS A 1 155 ? 2.544 -15.310 -15.959 1.00 96.00 155 HIS A CA 1
ATOM 1178 C C . HIS A 1 155 ? 3.231 -16.148 -14.866 1.00 96.00 155 HIS A C 1
ATOM 1180 O O . HIS A 1 155 ? 4.184 -16.883 -15.144 1.00 96.00 155 HIS A O 1
ATOM 1186 N N . GLN A 1 156 ? 2.797 -15.962 -13.614 1.00 94.56 156 GLN A N 1
ATOM 1187 C CA . GLN A 1 156 ? 3.337 -16.572 -12.397 1.00 94.56 156 GLN A CA 1
ATOM 1188 C C . GLN A 1 156 ? 2.221 -17.163 -11.520 1.00 94.56 156 GLN A C 1
ATOM 1190 O O . GLN A 1 156 ? 2.344 -17.173 -10.297 1.00 94.56 156 GLN A O 1
ATOM 1195 N N . VAL A 1 157 ? 1.118 -17.610 -12.127 1.00 94.69 157 VAL A N 1
ATOM 1196 C CA . VAL A 1 157 ? -0.039 -18.172 -11.420 1.00 94.69 157 VAL A CA 1
ATOM 1197 C C . VAL A 1 157 ? 0.407 -19.424 -10.646 1.00 94.69 157 VAL A C 1
ATOM 1199 O O . VAL A 1 157 ? 0.824 -20.395 -11.279 1.00 94.69 157 VAL A O 1
ATOM 1202 N N . PRO A 1 158 ? 0.359 -19.429 -9.297 1.00 90.50 158 PRO A N 1
ATOM 1203 C CA . PRO A 1 158 ? 0.834 -20.564 -8.508 1.00 90.50 158 PRO A CA 1
ATOM 1204 C C . PRO A 1 158 ? 0.024 -21.831 -8.790 1.00 90.50 158 PRO A C 1
ATOM 1206 O O . PRO A 1 158 ? -1.192 -21.771 -8.910 1.00 90.50 158 PRO A O 1
ATOM 1209 N N . GLU A 1 159 ? 0.659 -22.999 -8.854 1.00 84.75 159 GLU A N 1
ATOM 1210 C CA . GLU A 1 159 ? -0.078 -24.269 -8.987 1.00 84.75 159 GLU A CA 1
ATOM 1211 C C . GLU A 1 159 ? -0.815 -24.652 -7.694 1.00 84.75 159 GLU A C 1
ATOM 1213 O O . GLU A 1 159 ? -1.833 -25.341 -7.728 1.00 84.75 159 GLU A O 1
ATOM 1218 N N . SER A 1 160 ? -0.307 -24.207 -6.543 1.00 81.38 160 SER A N 1
ATOM 1219 C CA . SER A 1 160 ? -0.919 -24.471 -5.246 1.00 81.38 160 SER A CA 1
ATOM 1220 C C . SER A 1 160 ? -2.127 -23.571 -4.983 1.00 81.38 160 SER A C 1
ATOM 1222 O O . SER A 1 160 ? -2.158 -22.392 -5.337 1.00 81.38 160 SER A O 1
ATOM 1224 N N . SER A 1 161 ? -3.122 -24.136 -4.302 1.00 77.69 161 SER A N 1
ATOM 1225 C CA . SER A 1 161 ? -4.310 -23.416 -3.847 1.00 77.69 161 SER A CA 1
ATOM 1226 C C . SER A 1 161 ? -3.991 -22.397 -2.748 1.00 77.69 161 SER A C 1
ATOM 1228 O O . SER A 1 161 ? -3.034 -22.560 -1.988 1.00 77.69 161 SER A O 1
ATOM 1230 N N . GLY A 1 162 ? -4.872 -21.409 -2.588 1.00 79.94 162 GLY A N 1
ATOM 1231 C CA . GLY A 1 162 ? -4.849 -20.453 -1.482 1.00 79.94 162 GLY A CA 1
ATOM 1232 C C . GLY A 1 162 ? -4.224 -19.102 -1.818 1.00 79.94 162 GLY A C 1
ATOM 1233 O O . GLY A 1 162 ? -4.190 -18.237 -0.950 1.00 79.94 162 GLY A O 1
ATOM 1234 N N . PHE A 1 163 ? -3.756 -18.897 -3.046 1.00 87.12 163 PHE A N 1
ATOM 1235 C CA . PHE A 1 163 ? -3.342 -17.586 -3.541 1.00 87.12 163 PHE A CA 1
ATOM 1236 C C . PHE A 1 163 ? -4.506 -16.898 -4.251 1.00 87.12 163 PHE A C 1
ATOM 1238 O O . PHE A 1 163 ? -4.425 -16.635 -5.445 1.00 87.12 163 PHE A O 1
ATOM 1245 N N . ASP A 1 164 ? -5.578 -16.614 -3.514 1.00 86.38 164 ASP A N 1
ATOM 1246 C CA . ASP A 1 164 ? -6.868 -16.179 -4.067 1.00 86.38 164 ASP A CA 1
ATOM 1247 C C . ASP A 1 164 ? -6.738 -14.926 -4.966 1.00 86.38 164 ASP A C 1
ATOM 1249 O O . ASP A 1 164 ? -7.475 -14.757 -5.932 1.00 86.38 164 ASP A O 1
ATOM 1253 N N . GLY A 1 165 ? -5.722 -14.081 -4.730 1.00 88.19 165 GLY A N 1
ATOM 1254 C CA . GLY A 1 165 ? -5.394 -12.925 -5.583 1.00 88.19 165 GLY A CA 1
ATOM 1255 C C . GLY A 1 165 ? -5.021 -13.267 -7.020 1.00 88.19 165 GLY A C 1
ATOM 1256 O O . GLY A 1 165 ? -5.146 -12.417 -7.901 1.00 88.19 165 GLY A O 1
ATOM 1257 N N . PHE A 1 166 ? -4.583 -14.496 -7.275 1.00 92.19 166 PHE A N 1
ATOM 1258 C CA . PHE A 1 166 ? -4.239 -14.990 -8.604 1.00 92.19 166 PHE A CA 1
ATOM 1259 C C . PHE A 1 166 ? -5.416 -15.656 -9.316 1.00 92.19 166 PHE A C 1
ATOM 1261 O O . PHE A 1 166 ? -5.301 -15.924 -10.511 1.00 92.19 166 PHE A O 1
ATOM 1268 N N . ASP A 1 167 ? -6.546 -15.881 -8.641 1.00 90.94 167 ASP A N 1
ATOM 1269 C CA . ASP A 1 167 ? -7.709 -16.529 -9.258 1.00 90.94 167 ASP A CA 1
ATOM 1270 C C . ASP A 1 167 ? -8.327 -15.661 -10.361 1.00 90.94 167 ASP A C 1
ATOM 1272 O O . ASP A 1 167 ? -8.863 -16.186 -11.330 1.00 90.94 167 ASP A O 1
ATOM 1276 N N . GLN A 1 168 ? -8.123 -14.339 -10.318 1.00 92.38 168 GLN A N 1
ATOM 1277 C CA . GLN A 1 168 ? -8.463 -13.428 -11.422 1.00 92.38 168 GLN A CA 1
ATOM 1278 C C . GLN A 1 168 ? -7.724 -13.735 -12.743 1.00 92.38 168 GLN A C 1
ATOM 1280 O O . GLN A 1 168 ? -8.086 -13.212 -13.795 1.00 92.38 168 GLN A O 1
ATOM 1285 N N . PHE A 1 169 ? -6.648 -14.527 -12.693 1.00 95.00 169 PHE A N 1
ATOM 1286 C CA . PHE A 1 169 ? -5.875 -14.959 -13.859 1.00 95.00 169 PHE A CA 1
ATOM 1287 C C . PHE A 1 169 ? -6.203 -16.394 -14.277 1.00 95.00 169 PHE A C 1
ATOM 1289 O O . PHE A 1 169 ? -5.456 -16.978 -15.065 1.00 95.00 169 PHE A O 1
ATOM 1296 N N . ARG A 1 170 ? -7.291 -16.962 -13.752 1.00 94.62 170 ARG A N 1
ATOM 1297 C CA . ARG A 1 170 ? -7.806 -18.280 -14.115 1.00 94.62 170 ARG A CA 1
ATOM 1298 C C . ARG A 1 170 ? -9.139 -18.165 -14.850 1.00 94.62 170 ARG A C 1
ATOM 1300 O O . ARG A 1 170 ? -9.866 -17.191 -14.670 1.00 94.62 170 ARG A O 1
ATOM 1307 N N . ASP A 1 171 ? -9.432 -19.143 -15.696 1.00 95.19 171 ASP A N 1
ATOM 1308 C CA . ASP A 1 171 ? -10.749 -19.323 -16.306 1.00 95.19 171 ASP A CA 1
ATOM 1309 C C . ASP A 1 171 ? -11.701 -20.119 -15.393 1.00 95.19 171 ASP A C 1
ATOM 1311 O O . ASP A 1 171 ? -11.373 -20.457 -14.252 1.00 95.19 171 ASP A O 1
ATOM 1315 N N . GLU A 1 172 ? -12.902 -20.412 -15.902 1.00 94.56 172 GLU A N 1
ATOM 1316 C CA . GLU A 1 172 ? -13.936 -21.188 -15.203 1.00 94.56 172 GLU A CA 1
ATOM 1317 C C . GLU A 1 172 ? -13.495 -22.630 -14.880 1.00 94.56 172 GLU A C 1
ATOM 1319 O O . GLU A 1 172 ? -13.982 -23.211 -13.909 1.00 94.56 172 GLU A O 1
ATOM 1324 N N . ASP A 1 173 ? -12.535 -23.181 -15.632 1.00 93.69 173 ASP A N 1
ATOM 1325 C CA . ASP A 1 173 ? -11.937 -24.505 -15.414 1.00 93.69 173 ASP A CA 1
ATOM 1326 C C . ASP A 1 173 ? -10.707 -24.449 -14.475 1.00 93.69 173 ASP A C 1
ATOM 1328 O O . ASP A 1 173 ? -10.034 -25.459 -14.228 1.00 93.69 173 ASP A O 1
ATOM 1332 N N . GLY A 1 174 ? -10.386 -23.265 -13.940 1.00 91.06 174 GLY A N 1
ATOM 1333 C CA . GLY A 1 174 ? -9.250 -23.020 -13.052 1.00 91.06 174 GLY A CA 1
ATOM 1334 C C . GLY A 1 174 ? -7.890 -22.960 -13.760 1.00 91.06 174 GLY A C 1
ATOM 1335 O O . GLY A 1 174 ? -6.851 -22.893 -13.087 1.00 91.06 174 GLY A O 1
ATOM 1336 N N . GLN A 1 175 ? -7.861 -22.977 -15.095 1.00 94.00 175 GLN A N 1
ATOM 1337 C CA . GLN A 1 175 ? -6.633 -22.913 -15.883 1.00 94.00 175 GLN A CA 1
ATOM 1338 C C . GLN A 1 175 ? -6.165 -21.465 -16.063 1.00 94.00 175 GLN A C 1
ATOM 1340 O O . GLN A 1 175 ? -6.990 -20.563 -16.191 1.00 94.00 175 GLN A O 1
ATOM 1345 N N . PRO A 1 176 ? -4.846 -21.195 -16.078 1.00 95.81 176 PRO A N 1
ATOM 1346 C CA . PRO A 1 176 ? -4.345 -19.848 -16.321 1.00 95.81 176 PRO A CA 1
ATOM 1347 C C . PRO A 1 176 ? -4.757 -19.311 -17.700 1.00 95.81 176 PRO A C 1
ATOM 1349 O O . PRO A 1 176 ? -4.493 -19.947 -18.718 1.00 95.81 176 PRO A O 1
ATOM 1352 N N . ILE A 1 177 ? -5.315 -18.099 -17.746 1.00 96.25 177 ILE A N 1
ATOM 1353 C CA . ILE A 1 177 ? -5.763 -17.462 -19.001 1.00 96.25 177 ILE A CA 1
ATOM 1354 C C . ILE A 1 177 ? -4.614 -16.875 -19.832 1.00 96.25 177 ILE A C 1
ATOM 1356 O O . ILE A 1 177 ? -4.772 -16.596 -21.019 1.00 96.25 177 ILE A O 1
ATOM 1360 N N . TYR A 1 178 ? -3.448 -16.674 -19.212 1.00 96.50 178 TYR A N 1
ATOM 1361 C CA . TYR A 1 178 ? -2.240 -16.166 -19.865 1.00 96.50 178 TYR A CA 1
ATOM 1362 C C . TYR A 1 178 ? -1.165 -17.256 -19.970 1.00 96.50 178 TYR A C 1
ATOM 1364 O O . TYR A 1 178 ? -1.098 -18.127 -19.096 1.00 96.50 178 TYR A O 1
ATOM 1372 N N . PRO A 1 179 ? -0.245 -17.178 -20.953 1.00 96.81 179 PRO A N 1
ATOM 1373 C CA . PRO A 1 179 ? 0.908 -18.075 -21.015 1.00 96.81 179 PRO A CA 1
ATOM 1374 C C . PRO A 1 179 ? 1.738 -18.025 -19.723 1.00 96.81 179 PRO A C 1
ATOM 1376 O O . PRO A 1 179 ? 2.102 -16.943 -19.269 1.00 96.81 179 PRO A O 1
ATOM 1379 N N . GLN A 1 180 ? 2.064 -19.172 -19.129 1.00 96.31 180 GLN A N 1
ATOM 1380 C CA . GLN A 1 180 ? 2.823 -19.238 -17.870 1.00 96.31 180 GLN A CA 1
ATOM 1381 C C . GLN A 1 180 ? 4.324 -19.456 -18.105 1.00 96.31 180 GLN A C 1
ATOM 1383 O O . GLN A 1 180 ? 4.733 -19.990 -19.138 1.00 96.31 180 GLN A O 1
ATOM 1388 N N . ARG A 1 181 ? 5.166 -19.029 -17.154 1.00 95.62 181 ARG A N 1
ATOM 1389 C CA . ARG A 1 181 ? 6.628 -19.215 -17.227 1.00 95.62 181 ARG A CA 1
ATOM 1390 C C . ARG A 1 181 ? 7.072 -20.435 -16.433 1.00 95.62 181 ARG A C 1
ATOM 1392 O O . ARG A 1 181 ? 6.627 -20.646 -15.313 1.00 95.62 181 ARG A O 1
ATOM 1399 N N . ALA A 1 182 ? 8.057 -21.158 -16.963 1.00 92.38 182 ALA A N 1
ATOM 1400 C CA . ALA A 1 182 ? 8.714 -22.247 -16.235 1.00 92.38 182 ALA A CA 1
ATOM 1401 C C . ALA A 1 182 ? 9.508 -21.752 -15.008 1.00 92.38 182 ALA A C 1
ATOM 1403 O O . ALA A 1 182 ? 9.754 -22.499 -14.064 1.00 92.38 182 ALA A O 1
ATOM 1404 N N . VAL A 1 183 ? 9.940 -20.488 -15.023 1.00 90.62 183 VAL A N 1
ATOM 1405 C CA . VAL A 1 183 ? 10.664 -19.868 -13.915 1.00 90.62 183 VAL A CA 1
ATOM 1406 C C . VAL A 1 183 ? 9.666 -19.390 -12.858 1.00 90.62 183 VAL A C 1
ATOM 1408 O O . VAL A 1 183 ? 8.968 -18.402 -13.076 1.00 90.62 183 VAL A O 1
ATOM 1411 N N . ALA A 1 184 ? 9.650 -20.047 -11.695 1.00 88.50 184 ALA A N 1
ATOM 1412 C CA . ALA A 1 184 ? 8.837 -19.649 -10.545 1.00 88.50 184 ALA A CA 1
ATOM 1413 C C . ALA A 1 184 ? 9.538 -18.548 -9.727 1.00 88.50 184 ALA A C 1
ATOM 1415 O O . ALA A 1 184 ? 10.372 -18.820 -8.858 1.00 88.50 184 ALA A O 1
ATOM 1416 N N . ALA A 1 185 ? 9.215 -17.288 -10.011 1.00 90.62 185 ALA A N 1
ATOM 1417 C CA . ALA A 1 185 ? 9.852 -16.134 -9.386 1.00 90.62 185 ALA A CA 1
ATOM 1418 C C . ALA A 1 185 ? 9.517 -15.994 -7.900 1.00 90.62 185 ALA A C 1
ATOM 1420 O O . ALA A 1 185 ? 10.423 -15.736 -7.109 1.00 90.62 185 ALA A O 1
ATOM 1421 N N . GLY A 1 186 ? 8.258 -16.225 -7.511 1.00 88.62 186 GLY A N 1
ATOM 1422 C CA . GLY A 1 186 ? 7.800 -16.098 -6.122 1.00 88.62 186 GLY A CA 1
ATOM 1423 C C . GLY A 1 186 ? 8.695 -16.850 -5.127 1.00 88.62 186 GLY A C 1
ATOM 1424 O O . GLY A 1 186 ? 9.334 -16.207 -4.296 1.00 88.62 186 GLY A O 1
ATOM 1425 N N . PRO A 1 187 ? 8.861 -18.182 -5.255 1.00 89.31 187 PRO A N 1
ATOM 1426 C CA . PRO A 1 187 ? 9.722 -18.958 -4.364 1.00 89.31 187 PRO A CA 1
ATOM 1427 C C . PRO A 1 187 ? 11.188 -18.504 -4.329 1.00 89.31 187 PRO A C 1
ATOM 1429 O O . PRO A 1 187 ? 11.824 -18.557 -3.274 1.00 89.31 187 PRO A O 1
ATOM 1432 N N . MET A 1 188 ? 11.748 -18.064 -5.461 1.00 88.38 188 MET A N 1
ATOM 1433 C CA . MET A 1 188 ? 13.125 -17.559 -5.502 1.00 88.38 188 MET A CA 1
ATOM 1434 C C . MET A 1 188 ? 13.263 -16.224 -4.773 1.00 88.38 188 MET A C 1
ATOM 1436 O O . MET A 1 188 ? 14.220 -16.044 -4.023 1.00 88.38 188 MET A O 1
ATOM 1440 N N . ILE A 1 189 ? 12.307 -15.311 -4.963 1.00 87.69 189 ILE A N 1
ATOM 1441 C CA . ILE A 1 189 ? 12.271 -14.019 -4.273 1.00 87.69 189 ILE A CA 1
ATOM 1442 C C . ILE A 1 189 ? 12.082 -14.239 -2.770 1.00 87.69 189 ILE A C 1
ATOM 1444 O O . ILE A 1 189 ? 12.854 -13.690 -1.989 1.00 87.69 189 ILE A O 1
ATOM 1448 N N . SER A 1 190 ? 11.152 -15.104 -2.353 1.00 87.69 190 SER A N 1
ATOM 1449 C CA . SER A 1 190 ? 10.940 -15.437 -0.938 1.00 87.69 190 SER A CA 1
ATOM 1450 C C . SER A 1 190 ? 12.196 -16.017 -0.285 1.00 87.69 190 SER A C 1
ATOM 1452 O O . SER A 1 190 ? 12.575 -15.593 0.802 1.00 87.69 190 SER A O 1
ATOM 1454 N N . ARG A 1 191 ? 12.910 -16.931 -0.957 1.00 87.50 191 ARG A N 1
ATOM 1455 C CA . ARG A 1 191 ? 14.186 -17.458 -0.439 1.00 87.50 191 ARG A CA 1
ATOM 1456 C C . ARG A 1 191 ? 15.279 -16.394 -0.388 1.00 87.50 191 ARG A C 1
ATOM 1458 O O . ARG A 1 191 ? 16.025 -16.362 0.583 1.00 87.50 191 ARG A O 1
ATOM 1465 N N . GLY A 1 192 ? 15.380 -15.548 -1.411 1.00 85.75 192 GLY A N 1
ATOM 1466 C CA . GLY A 1 192 ? 16.378 -14.480 -1.467 1.00 85.75 192 GLY A CA 1
ATOM 1467 C C . GLY A 1 192 ? 16.151 -13.388 -0.420 1.00 85.75 192 GLY A C 1
ATOM 1468 O O . GLY A 1 192 ? 17.114 -12.905 0.163 1.00 85.75 192 GLY A O 1
ATOM 1469 N N . GLY A 1 193 ? 14.892 -13.024 -0.163 1.00 81.44 193 GLY A N 1
ATOM 1470 C CA . GLY A 1 193 ? 14.522 -11.982 0.797 1.00 81.44 193 GLY A CA 1
ATOM 1471 C C . GLY A 1 193 ? 14.394 -12.477 2.239 1.00 81.44 193 GLY A C 1
ATOM 1472 O O . GLY A 1 193 ? 14.842 -11.803 3.158 1.00 81.44 193 GLY A O 1
ATOM 1473 N N . CYS A 1 194 ? 13.805 -13.657 2.452 1.00 82.06 194 CYS A N 1
ATOM 1474 C CA . CYS A 1 194 ? 13.451 -14.167 3.785 1.00 82.06 194 CYS A CA 1
ATOM 1475 C C . CYS A 1 194 ? 14.277 -15.388 4.225 1.00 82.06 194 CYS A C 1
ATOM 1477 O O . CYS A 1 194 ? 14.057 -15.921 5.311 1.00 82.06 194 CYS A O 1
ATOM 1479 N N . GLY A 1 195 ? 15.170 -15.906 3.377 1.00 86.75 195 GLY A N 1
ATOM 1480 C CA . GLY A 1 195 ? 15.978 -17.100 3.659 1.00 86.75 195 GLY A CA 1
ATOM 1481 C C . GLY A 1 195 ? 15.212 -18.430 3.628 1.00 86.75 195 GLY A C 1
ATOM 1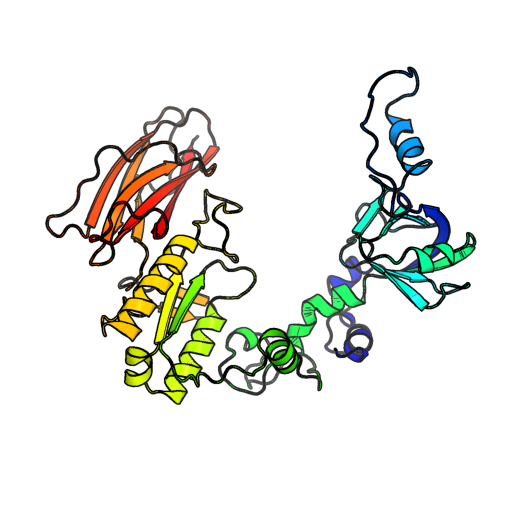482 O O . GLY A 1 195 ? 15.821 -19.494 3.732 1.00 86.75 195 GLY A O 1
ATOM 1483 N N . SER A 1 196 ? 13.886 -18.414 3.467 1.00 88.81 196 SER A N 1
ATOM 1484 C CA . SER A 1 196 ? 13.041 -19.613 3.481 1.00 88.81 196 SER A CA 1
ATOM 1485 C C . SER A 1 196 ? 11.725 -19.403 2.728 1.00 88.81 196 SER A C 1
ATOM 1487 O O . SER A 1 196 ? 11.375 -18.282 2.363 1.00 88.81 196 SER A O 1
ATOM 1489 N N . LEU A 1 197 ? 11.016 -20.506 2.472 1.00 89.69 197 LEU A N 1
ATOM 1490 C CA . LEU A 1 197 ? 9.605 -20.461 2.096 1.00 89.69 197 LEU A CA 1
ATOM 1491 C C . LEU A 1 197 ? 8.766 -20.528 3.367 1.00 89.69 197 LEU A C 1
ATOM 1493 O O . LEU A 1 197 ? 9.033 -21.338 4.252 1.00 89.69 197 LEU A O 1
ATOM 1497 N N . GLN A 1 198 ? 7.749 -19.686 3.431 1.00 90.31 198 GLN A N 1
ATOM 1498 C CA . GLN A 1 198 ? 6.851 -19.556 4.560 1.00 90.31 198 GLN A CA 1
ATOM 1499 C C . GLN A 1 198 ? 5.879 -20.739 4.566 1.00 90.31 198 GLN A C 1
ATOM 1501 O O . GLN A 1 198 ? 5.106 -20.917 3.631 1.00 90.31 198 GLN A O 1
ATOM 1506 N N . THR A 1 199 ? 5.930 -21.559 5.615 1.00 92.12 199 THR A N 1
ATOM 1507 C CA . THR A 1 199 ? 5.119 -22.786 5.744 1.00 92.12 199 THR A CA 1
ATOM 1508 C C . THR A 1 199 ? 4.124 -22.737 6.901 1.00 92.12 199 THR A C 1
ATOM 1510 O O . THR A 1 199 ? 3.406 -23.706 7.129 1.00 92.12 199 THR A O 1
ATOM 1513 N N . GLY A 1 200 ? 4.117 -21.647 7.675 1.00 94.31 200 GLY A N 1
ATOM 1514 C CA . GLY A 1 200 ? 3.377 -21.549 8.936 1.00 94.31 200 GLY A CA 1
ATOM 1515 C C . GLY A 1 200 ? 3.998 -22.341 10.092 1.00 94.31 200 GLY A C 1
ATOM 1516 O O . GLY A 1 200 ? 3.452 -22.327 11.189 1.00 94.31 200 GLY A O 1
ATOM 1517 N N . CYS A 1 201 ? 5.131 -23.020 9.877 1.00 94.19 201 CYS A N 1
ATOM 1518 C CA . CYS A 1 201 ? 5.857 -23.735 10.923 1.00 94.19 201 CYS A CA 1
ATOM 1519 C C . CYS A 1 201 ? 6.869 -22.805 11.606 1.00 94.19 201 CYS A C 1
ATOM 1521 O O . CYS A 1 201 ? 7.772 -22.269 10.963 1.00 94.19 201 CYS A O 1
ATOM 1523 N N . PHE A 1 202 ? 6.720 -22.624 12.916 1.00 94.06 202 PHE A N 1
ATOM 1524 C CA . PHE A 1 202 ? 7.608 -21.836 13.769 1.00 94.06 202 PHE A CA 1
ATOM 1525 C C . PHE A 1 202 ? 7.579 -22.401 15.199 1.00 94.06 202 PHE A C 1
ATOM 1527 O O . PHE A 1 202 ? 6.671 -23.141 15.562 1.00 94.06 202 PHE A O 1
ATOM 1534 N N . ALA A 1 203 ? 8.596 -22.084 16.006 1.00 93.00 203 ALA A N 1
ATOM 1535 C CA . ALA A 1 203 ? 8.810 -22.698 17.326 1.00 93.00 203 ALA A CA 1
ATOM 1536 C C . ALA A 1 203 ? 8.540 -21.759 18.520 1.00 93.00 203 ALA A C 1
ATOM 1538 O O . ALA A 1 203 ? 8.814 -22.117 19.663 1.00 93.00 203 ALA A O 1
ATOM 1539 N N . ALA A 1 204 ? 8.061 -20.544 18.263 1.00 94.81 204 ALA A N 1
ATOM 1540 C CA . ALA A 1 204 ? 7.891 -19.493 19.266 1.00 94.81 204 ALA A CA 1
ATOM 1541 C C . ALA A 1 204 ? 6.445 -18.981 19.284 1.00 94.81 204 ALA A C 1
ATOM 1543 O O . ALA A 1 204 ? 5.575 -19.560 18.647 1.00 94.81 204 ALA A O 1
ATOM 1544 N N . LYS A 1 205 ? 6.193 -17.889 20.007 1.00 98.12 205 LYS A N 1
ATOM 1545 C CA . LYS A 1 205 ? 4.951 -17.119 19.892 1.00 98.12 205 LYS A CA 1
ATOM 1546 C C . LYS A 1 205 ? 5.160 -15.958 18.923 1.00 98.12 205 LYS A C 1
ATOM 1548 O O . LYS A 1 205 ? 6.272 -15.441 18.828 1.00 98.12 205 LYS A O 1
ATOM 1553 N N . MET A 1 206 ? 4.121 -15.553 18.203 1.00 98.06 206 MET A N 1
ATOM 1554 C CA . MET A 1 206 ? 4.209 -14.515 17.177 1.00 98.06 206 MET A CA 1
ATOM 1555 C C . MET A 1 206 ? 2.973 -13.618 17.190 1.00 98.06 206 MET A C 1
ATOM 1557 O O . MET A 1 206 ? 1.845 -14.098 17.244 1.00 98.06 206 MET A O 1
ATOM 1561 N N . ILE A 1 207 ? 3.202 -12.310 17.085 1.00 97.69 207 ILE A N 1
ATOM 1562 C CA . ILE A 1 207 ? 2.172 -11.315 16.783 1.00 97.69 207 ILE A CA 1
ATOM 1563 C C . ILE A 1 207 ? 2.557 -10.681 15.446 1.00 97.69 207 ILE A C 1
ATOM 1565 O O . ILE A 1 207 ? 3.595 -10.033 15.341 1.00 97.69 207 ILE A O 1
ATOM 1569 N N . SER A 1 208 ? 1.747 -10.912 14.418 1.00 96.06 208 SER A N 1
ATOM 1570 C CA . SER A 1 208 ? 1.894 -10.306 13.098 1.00 96.06 208 SER A CA 1
ATOM 1571 C C . SER A 1 208 ? 1.051 -9.040 13.035 1.00 96.06 208 SER A C 1
ATOM 1573 O O . SER A 1 208 ? -0.165 -9.108 13.206 1.00 96.06 208 SER A O 1
ATOM 1575 N N . VAL A 1 209 ? 1.685 -7.897 12.781 1.00 95.31 209 VAL A N 1
ATOM 1576 C CA . VAL A 1 209 ? 1.005 -6.608 12.594 1.00 95.31 209 VAL A CA 1
ATOM 1577 C C . VAL A 1 209 ? 1.010 -6.281 11.108 1.00 95.31 209 VAL A C 1
ATOM 1579 O O . VAL A 1 209 ? 2.073 -6.258 10.490 1.00 95.31 209 VAL A O 1
ATOM 1582 N N . CYS A 1 210 ? -0.168 -6.063 10.529 1.00 94.94 210 CYS A N 1
ATOM 1583 C CA . CYS A 1 210 ? -0.332 -5.812 9.099 1.00 94.94 210 CYS A CA 1
ATOM 1584 C C . CYS A 1 210 ? -1.280 -4.637 8.867 1.00 94.94 210 CYS A C 1
ATOM 1586 O O . CYS A 1 210 ? -2.274 -4.490 9.571 1.00 94.94 210 CYS A O 1
ATOM 1588 N N . CYS A 1 211 ? -1.003 -3.806 7.872 1.00 94.44 211 CYS A N 1
ATOM 1589 C CA . CYS A 1 211 ? -1.787 -2.607 7.592 1.00 94.44 211 CYS A CA 1
ATOM 1590 C C . CYS A 1 211 ? -2.817 -2.873 6.483 1.00 94.44 211 CYS A C 1
ATOM 1592 O O . CYS A 1 211 ? -2.502 -3.547 5.508 1.00 94.44 211 CYS A O 1
ATOM 1594 N N . LEU A 1 212 ? -4.048 -2.363 6.609 1.00 94.62 212 LEU A N 1
ATOM 1595 C CA . LEU A 1 212 ? -5.117 -2.607 5.625 1.00 94.62 212 LEU A CA 1
ATOM 1596 C C . LEU A 1 212 ? -4.989 -1.780 4.340 1.00 94.62 212 LEU A C 1
ATOM 1598 O O . LEU A 1 212 ? -5.553 -2.171 3.320 1.00 94.62 212 LEU A O 1
ATOM 1602 N N . GLN A 1 213 ? -4.256 -0.667 4.374 1.00 93.69 213 GLN A N 1
ATOM 1603 C CA . GLN A 1 213 ? -3.975 0.171 3.203 1.00 93.69 213 GLN A CA 1
ATOM 1604 C C . GLN A 1 213 ? -2.507 0.056 2.771 1.00 93.69 213 GLN A C 1
ATOM 1606 O O . GLN A 1 213 ? -1.967 0.980 2.172 1.00 93.69 213 GLN A O 1
ATOM 1611 N N . ASP A 1 214 ? -1.861 -1.074 3.077 1.00 92.31 214 ASP A N 1
ATOM 1612 C CA . ASP A 1 214 ? -0.489 -1.348 2.658 1.00 92.31 214 ASP A CA 1
ATOM 1613 C C . ASP A 1 214 ? -0.408 -1.523 1.132 1.00 92.31 214 ASP A C 1
ATOM 1615 O O . ASP A 1 214 ? -0.962 -2.458 0.545 1.00 92.31 214 ASP A O 1
ATOM 1619 N N . GLU A 1 215 ? 0.289 -0.592 0.491 1.00 89.06 215 GLU A N 1
ATOM 1620 C CA . GLU A 1 215 ? 0.476 -0.513 -0.952 1.00 89.06 215 GLU A CA 1
ATOM 1621 C C . GLU A 1 215 ? 1.614 -1.403 -1.475 1.00 89.06 215 GLU A C 1
ATOM 1623 O O . GLU A 1 215 ? 1.725 -1.603 -2.686 1.00 89.06 215 GLU A O 1
ATOM 1628 N N . SER A 1 216 ? 2.447 -1.943 -0.580 1.00 87.88 216 SER A N 1
ATOM 1629 C CA . SER A 1 216 ? 3.629 -2.749 -0.915 1.00 87.88 216 SER A CA 1
ATOM 1630 C C . SER A 1 216 ? 3.484 -4.223 -0.514 1.00 87.88 216 SER A C 1
ATOM 1632 O O . SER A 1 216 ? 4.069 -5.102 -1.148 1.00 87.88 216 SER A O 1
ATOM 1634 N N . ALA A 1 217 ? 2.696 -4.515 0.519 1.00 88.25 217 ALA A N 1
ATOM 1635 C CA . ALA A 1 217 ? 2.464 -5.835 1.088 1.00 88.25 217 ALA A CA 1
ATOM 1636 C C . ALA A 1 217 ? 0.966 -6.044 1.354 1.00 88.25 217 ALA A C 1
ATOM 1638 O O . ALA A 1 217 ? 0.471 -5.843 2.459 1.00 88.25 217 ALA A O 1
ATOM 1639 N N . PHE A 1 218 ? 0.241 -6.489 0.324 1.00 90.50 218 PHE A N 1
ATOM 1640 C CA . PHE A 1 218 ? -1.219 -6.573 0.379 1.00 90.50 218 PHE A CA 1
ATOM 1641 C C . PHE A 1 218 ? -1.751 -7.384 1.581 1.00 90.50 218 PHE A C 1
ATOM 1643 O O . PHE A 1 218 ? -1.229 -8.470 1.858 1.00 90.50 218 PHE A O 1
ATOM 1650 N N . PRO A 1 219 ? -2.836 -6.930 2.247 1.00 93.12 219 PRO A N 1
ATOM 1651 C CA . PRO A 1 219 ? -3.328 -7.525 3.497 1.00 93.12 219 PRO A CA 1
ATOM 1652 C C . PRO A 1 219 ? -3.647 -9.023 3.426 1.00 93.12 219 PRO A C 1
ATOM 1654 O O . PRO A 1 219 ? -3.442 -9.756 4.394 1.00 93.12 219 PRO A O 1
ATOM 1657 N N . TRP A 1 220 ? -4.128 -9.506 2.277 1.00 92.56 220 TRP A N 1
ATOM 1658 C CA . TRP A 1 220 ? -4.483 -10.916 2.095 1.00 92.56 220 TRP A CA 1
ATOM 1659 C C . TRP A 1 220 ? -3.267 -11.856 2.170 1.00 92.56 220 TRP A C 1
ATOM 1661 O O . TRP A 1 220 ? -3.433 -13.034 2.477 1.00 92.56 220 TRP A O 1
ATOM 1671 N N . ASN A 1 221 ? -2.040 -11.353 1.979 1.00 91.81 221 ASN A N 1
ATOM 1672 C CA . ASN A 1 221 ? -0.818 -12.136 2.190 1.00 91.81 221 ASN A CA 1
ATOM 1673 C C . ASN A 1 221 ? -0.678 -12.578 3.658 1.00 91.81 221 ASN A C 1
ATOM 1675 O O . ASN A 1 221 ? -0.229 -13.691 3.941 1.00 91.81 221 ASN A O 1
ATOM 1679 N N . ALA A 1 222 ? -1.083 -11.719 4.599 1.00 94.25 222 ALA A N 1
ATOM 1680 C CA . ALA A 1 222 ? -1.053 -12.029 6.025 1.00 94.25 222 ALA A CA 1
ATOM 1681 C C . ALA A 1 222 ? -2.117 -13.070 6.399 1.00 94.25 222 ALA A C 1
ATOM 1683 O O . ALA A 1 222 ? -1.838 -13.985 7.175 1.00 94.25 222 ALA A O 1
ATOM 16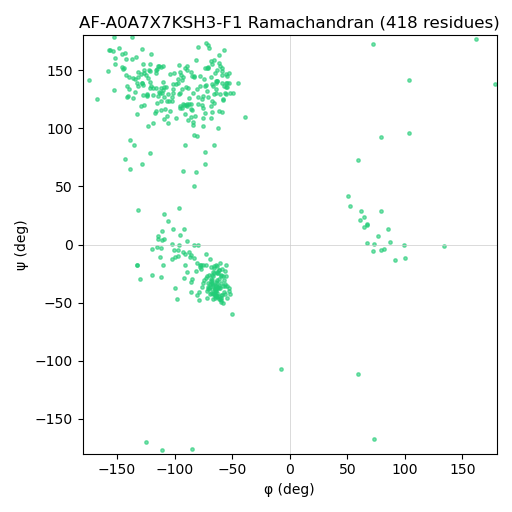84 N N . ASP A 1 223 ? -3.305 -12.984 5.789 1.00 95.19 223 ASP A N 1
ATOM 1685 C CA . ASP A 1 223 ? -4.317 -14.036 5.903 1.00 95.19 223 ASP A CA 1
ATOM 1686 C C . ASP A 1 223 ? -3.802 -15.374 5.357 1.00 95.19 223 ASP A C 1
ATOM 1688 O O . ASP A 1 223 ? -3.919 -16.401 6.026 1.00 95.19 223 ASP A O 1
ATOM 1692 N N . TRP A 1 224 ? -3.180 -15.367 4.174 1.00 94.31 224 TRP A N 1
ATOM 1693 C CA . TRP A 1 224 ? -2.594 -16.574 3.601 1.00 94.31 224 TRP A CA 1
ATOM 1694 C C . TRP A 1 224 ? -1.607 -17.231 4.570 1.00 94.31 224 TRP A C 1
ATOM 1696 O O . TRP A 1 224 ? -1.703 -18.437 4.816 1.00 94.31 224 TRP A O 1
ATOM 1706 N N . TYR A 1 225 ? -0.711 -16.450 5.184 1.00 94.94 225 TYR A N 1
ATOM 1707 C CA . TYR A 1 225 ? 0.237 -16.982 6.162 1.00 94.94 225 TYR A CA 1
ATOM 1708 C C . TYR A 1 225 ? -0.461 -17.511 7.420 1.00 94.94 225 TYR A C 1
ATOM 1710 O O . TYR A 1 225 ? -0.134 -18.603 7.885 1.00 94.94 225 TYR A O 1
ATOM 1718 N N . ARG A 1 226 ? -1.473 -16.804 7.937 1.00 95.88 226 ARG A N 1
ATOM 1719 C CA . ARG A 1 226 ? -2.302 -17.293 9.048 1.00 95.88 226 ARG A CA 1
ATOM 1720 C C . ARG A 1 226 ? -2.952 -18.639 8.718 1.00 95.88 226 ARG A C 1
ATOM 1722 O O . ARG A 1 226 ? -2.961 -19.528 9.566 1.00 95.88 226 ARG A O 1
ATOM 1729 N N . ARG A 1 227 ? -3.442 -18.837 7.488 1.00 95.31 227 ARG A N 1
ATOM 1730 C CA . ARG A 1 227 ? -3.970 -20.138 7.041 1.00 95.31 227 ARG A CA 1
ATOM 1731 C C . ARG A 1 227 ? -2.897 -21.227 7.041 1.00 95.31 227 ARG A C 1
ATOM 1733 O O . ARG A 1 227 ? -3.201 -22.343 7.457 1.00 95.31 227 ARG A O 1
ATOM 1740 N N . GLN A 1 228 ? -1.652 -20.910 6.667 1.00 95.50 228 GLN A N 1
ATOM 1741 C CA . GLN A 1 228 ? -0.529 -21.850 6.811 1.00 95.50 228 GLN A CA 1
ATOM 1742 C C . GLN A 1 228 ? -0.286 -22.205 8.286 1.00 95.50 228 GLN A C 1
ATOM 1744 O O . GLN A 1 228 ? -0.136 -23.377 8.618 1.00 95.50 228 GLN A O 1
ATOM 1749 N N . VAL A 1 229 ? -0.309 -21.220 9.193 1.00 97.44 229 VAL A N 1
ATOM 1750 C CA . VAL A 1 229 ? -0.181 -21.459 10.643 1.00 97.44 229 VAL A CA 1
ATOM 1751 C C . VAL A 1 229 ? -1.297 -22.373 11.149 1.00 97.44 229 VAL A C 1
ATOM 1753 O O . VAL A 1 229 ? -1.013 -23.381 11.794 1.00 97.44 229 VAL A O 1
ATOM 1756 N N . ARG A 1 230 ? -2.558 -22.083 10.810 1.00 96.62 230 ARG A N 1
ATOM 1757 C CA . ARG A 1 230 ? -3.710 -22.907 11.207 1.00 96.62 230 ARG A CA 1
ATOM 1758 C C . ARG A 1 230 ? -3.627 -24.325 10.648 1.00 96.62 230 ARG A C 1
ATOM 1760 O O . ARG A 1 230 ? -4.018 -25.268 11.330 1.00 96.62 230 ARG A O 1
ATOM 1767 N N . GLN A 1 231 ? -3.096 -24.492 9.437 1.00 95.75 231 GLN A N 1
ATOM 1768 C CA . GLN A 1 231 ? -2.863 -25.807 8.842 1.00 95.75 231 GLN A CA 1
ATOM 1769 C C . GLN A 1 231 ? -1.810 -26.617 9.616 1.00 95.75 231 GLN A C 1
ATOM 1771 O O . GLN A 1 231 ? -1.972 -27.826 9.756 1.00 95.75 231 GLN A O 1
ATOM 1776 N N . GLN A 1 232 ? -0.752 -25.973 10.124 1.00 96.06 232 GLN A N 1
ATOM 1777 C CA . GLN A 1 232 ? 0.318 -26.645 10.875 1.00 96.06 232 GLN A CA 1
ATOM 1778 C C . GLN A 1 232 ? -0.048 -26.907 12.342 1.00 96.06 232 GLN A C 1
ATOM 1780 O O . GLN A 1 232 ? 0.231 -27.983 12.867 1.00 96.06 232 GLN A O 1
ATOM 1785 N N . ALA A 1 233 ? -0.650 -25.925 13.014 1.00 96.06 233 ALA A N 1
ATOM 1786 C CA . ALA A 1 233 ? -0.860 -25.934 14.462 1.00 96.06 233 ALA A CA 1
ATOM 1787 C C . ALA A 1 233 ? -2.299 -26.296 14.883 1.00 96.06 233 ALA A C 1
ATOM 1789 O O . ALA A 1 233 ? -2.552 -26.566 16.058 1.00 96.06 233 ALA A O 1
ATOM 1790 N N . GLY A 1 234 ? -3.253 -26.305 13.947 1.00 97.06 234 GLY A N 1
ATOM 1791 C CA . GLY A 1 234 ? -4.681 -26.368 14.255 1.00 97.06 234 GLY A CA 1
ATOM 1792 C C . GLY A 1 234 ? -5.214 -25.051 14.831 1.00 97.06 234 GLY A C 1
ATOM 1793 O O . GLY A 1 234 ? -4.466 -24.121 15.120 1.00 97.06 234 GLY A O 1
ATOM 1794 N N . GLU A 1 235 ? -6.532 -24.962 15.007 1.00 96.19 235 GLU A N 1
ATOM 1795 C CA . GLU A 1 235 ? -7.193 -23.743 15.501 1.00 96.19 235 GLU A CA 1
ATOM 1796 C C . GLU A 1 235 ? -6.769 -23.368 16.925 1.00 96.19 235 GLU A C 1
ATOM 1798 O O . GLU A 1 235 ? -6.431 -22.216 17.179 1.00 96.19 235 GLU A O 1
ATOM 1803 N N . GLN A 1 236 ? -6.712 -24.346 17.834 1.00 96.06 236 GLN A N 1
ATOM 1804 C CA . GLN A 1 236 ? -6.229 -24.106 19.194 1.00 96.06 236 GLN A CA 1
ATOM 1805 C C . GLN A 1 236 ? -4.745 -23.715 19.195 1.00 96.06 236 GLN A C 1
ATOM 1807 O O . GLN A 1 236 ? -4.360 -22.765 19.866 1.00 96.06 236 GLN A O 1
ATOM 1812 N N . GLY A 1 237 ? -3.913 -24.396 18.401 1.00 96.25 237 GLY A N 1
ATOM 1813 C CA . GLY A 1 237 ? -2.487 -24.081 18.325 1.00 96.25 237 GLY A CA 1
ATOM 1814 C C . GLY A 1 237 ? -2.222 -22.684 17.761 1.00 96.25 237 GLY A C 1
ATOM 1815 O O . GLY A 1 237 ? -1.356 -21.978 18.276 1.00 96.25 237 GLY A O 1
ATOM 1816 N N . GLU A 1 238 ? -2.999 -22.239 16.769 1.00 96.62 238 GLU A N 1
ATOM 1817 C CA . GLU A 1 238 ? -2.988 -20.847 16.308 1.00 96.62 238 GLU A CA 1
ATOM 1818 C C . GLU A 1 238 ? -3.332 -19.894 17.464 1.00 96.62 238 GLU A C 1
ATOM 1820 O O . GLU A 1 238 ? -2.568 -18.975 17.743 1.00 96.62 238 GLU A O 1
ATOM 1825 N N . GLN A 1 239 ? -4.422 -20.139 18.196 1.00 94.94 239 GLN A N 1
ATOM 1826 C CA . GLN A 1 239 ? -4.821 -19.306 19.339 1.00 94.94 239 GLN A CA 1
ATOM 1827 C C . GLN A 1 239 ? -3.806 -19.318 20.497 1.00 94.94 239 GLN A C 1
ATOM 1829 O O . GLN A 1 239 ? -3.736 -18.350 21.256 1.00 94.94 239 GLN A O 1
ATOM 1834 N N . ASP A 1 240 ? -2.975 -20.345 20.620 1.00 96.38 240 ASP A N 1
ATOM 1835 C CA . ASP A 1 240 ? -1.973 -20.436 21.685 1.00 96.38 240 ASP A CA 1
ATOM 1836 C C . ASP A 1 240 ? -0.611 -19.834 21.297 1.00 96.38 240 ASP A C 1
ATOM 1838 O O . ASP A 1 240 ? 0.206 -19.537 22.176 1.00 96.38 240 ASP A O 1
ATOM 1842 N N . THR A 1 241 ? -0.346 -19.642 19.996 1.00 97.3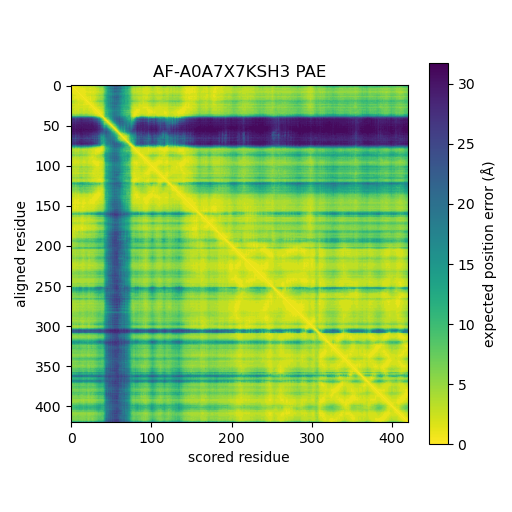8 241 THR A N 1
ATOM 1843 C CA . THR A 1 241 ? 0.998 -19.286 19.492 1.00 97.38 241 THR A CA 1
ATOM 1844 C C . THR A 1 241 ? 1.041 -18.133 18.492 1.00 97.38 241 THR A C 1
ATOM 1846 O O . THR A 1 241 ? 2.106 -17.546 18.304 1.00 97.38 241 THR A O 1
ATOM 1849 N N . TYR A 1 242 ? -0.079 -17.758 17.874 1.00 98.19 242 TYR A N 1
ATOM 1850 C CA . TYR A 1 242 ? -0.133 -16.760 16.809 1.00 98.19 242 TYR A CA 1
ATOM 1851 C C . TYR A 1 242 ? -1.246 -15.725 17.019 1.00 98.19 242 TYR A C 1
ATOM 1853 O O . TYR A 1 242 ? -2.371 -16.041 17.409 1.00 98.19 242 TYR A O 1
ATOM 1861 N N . ARG A 1 243 ? -0.944 -14.460 16.729 1.00 97.12 243 ARG A N 1
ATOM 1862 C CA . ARG A 1 243 ? -1.926 -13.381 16.583 1.00 97.12 243 ARG A CA 1
ATOM 1863 C C . ARG A 1 243 ? -1.713 -12.664 15.263 1.00 97.12 243 ARG A C 1
ATOM 1865 O O . ARG A 1 243 ? -0.575 -12.380 14.903 1.00 97.12 243 ARG A O 1
ATOM 1872 N N . LEU A 1 244 ? -2.805 -12.329 14.584 1.00 96.69 244 LEU A N 1
ATOM 1873 C CA . LEU A 1 244 ? -2.797 -11.428 13.434 1.00 96.69 244 LEU A CA 1
ATOM 1874 C C . LEU A 1 244 ? -3.598 -10.179 13.774 1.00 96.69 244 LEU A C 1
ATOM 1876 O O . LEU A 1 244 ? -4.807 -10.260 13.981 1.00 96.69 244 LEU A O 1
ATOM 1880 N N . TRP A 1 245 ? -2.927 -9.035 13.827 1.00 95.62 245 TRP A N 1
ATOM 1881 C CA . TRP A 1 245 ? -3.540 -7.736 14.059 1.00 95.62 245 TRP A CA 1
ATOM 1882 C C . TRP A 1 245 ? -3.512 -6.914 12.782 1.00 95.62 245 TRP A C 1
ATOM 1884 O O . TRP A 1 245 ? -2.442 -6.558 12.288 1.00 95.62 245 TRP A O 1
ATOM 1894 N N . PHE A 1 246 ? -4.699 -6.598 12.271 1.00 95.31 246 PHE A N 1
ATOM 1895 C CA . PHE A 1 246 ? -4.839 -5.638 11.189 1.00 95.31 246 PHE A CA 1
ATOM 1896 C C . PHE A 1 246 ? -4.974 -4.222 11.745 1.00 95.31 246 PHE A C 1
ATOM 1898 O O . PHE A 1 246 ? -5.736 -3.984 12.684 1.00 95.31 246 PHE A O 1
ATOM 1905 N N . VAL A 1 247 ? -4.234 -3.294 11.144 1.00 94.69 247 VAL A N 1
ATOM 1906 C CA . VAL A 1 247 ? -4.270 -1.863 11.435 1.00 94.69 247 VAL A CA 1
ATOM 1907 C C . VAL A 1 247 ? -4.991 -1.166 10.286 1.00 94.69 247 VAL A C 1
ATOM 1909 O O . VAL A 1 247 ? -4.504 -1.117 9.156 1.00 94.69 247 VAL A O 1
ATOM 1912 N N . ASP A 1 248 ? -6.186 -0.673 10.576 1.00 93.75 248 ASP A N 1
ATOM 1913 C CA . ASP A 1 248 ? -6.990 0.145 9.682 1.00 93.75 248 ASP A CA 1
ATOM 1914 C C . ASP A 1 248 ? -6.383 1.542 9.524 1.00 93.75 248 ASP A C 1
ATOM 1916 O O . ASP A 1 248 ? -5.687 2.033 10.420 1.00 93.75 248 ASP A O 1
ATOM 1920 N N . HIS A 1 249 ? -6.654 2.173 8.381 1.00 94.44 249 HIS A N 1
ATOM 1921 C CA . HIS A 1 249 ? -6.114 3.485 8.016 1.00 94.44 249 HIS A CA 1
ATOM 1922 C C . HIS A 1 249 ? -4.581 3.580 8.127 1.00 94.44 249 HIS A C 1
ATOM 1924 O O . HIS A 1 249 ? -4.060 4.628 8.476 1.00 94.44 249 HIS A O 1
ATOM 1930 N N . ALA A 1 250 ? -3.836 2.507 7.860 1.00 93.56 250 ALA A N 1
ATOM 1931 C CA . ALA A 1 250 ? -2.372 2.505 7.897 1.00 93.56 250 ALA A CA 1
ATOM 1932 C C . ALA A 1 250 ? -1.785 1.971 6.582 1.00 93.56 250 ALA A C 1
ATOM 1934 O O . ALA A 1 250 ? -2.401 1.125 5.932 1.00 93.56 250 ALA A O 1
ATOM 1935 N N . MET A 1 251 ? -0.594 2.455 6.218 1.00 91.62 251 MET A N 1
ATOM 1936 C CA . MET A 1 251 ? 0.156 2.106 4.998 1.00 91.62 251 MET A CA 1
ATOM 1937 C C . MET A 1 251 ? 1.427 1.300 5.311 1.00 91.62 251 MET A C 1
ATOM 1939 O O . MET A 1 251 ? 1.688 0.976 6.474 1.00 91.62 251 MET A O 1
ATOM 1943 N N . HIS A 1 252 ? 2.214 0.990 4.275 1.00 89.75 252 HIS A N 1
ATOM 1944 C CA . HIS A 1 252 ? 3.524 0.372 4.430 1.00 89.75 252 HIS A CA 1
ATOM 1945 C C . HIS A 1 252 ? 4.516 1.278 5.178 1.00 89.75 252 HIS A C 1
ATOM 1947 O O . HIS A 1 252 ? 4.615 2.477 4.909 1.00 89.75 252 HIS A O 1
ATOM 1953 N N . GLY A 1 253 ? 5.329 0.680 6.050 1.00 75.75 253 GLY A N 1
ATOM 1954 C CA . GLY A 1 253 ? 6.510 1.325 6.630 1.00 75.75 253 GLY A CA 1
ATOM 1955 C C . GLY A 1 253 ? 6.356 1.817 8.071 1.00 75.75 253 GLY A C 1
ATOM 1956 O O . GLY A 1 253 ? 5.327 2.342 8.495 1.00 75.75 253 GLY A O 1
ATOM 1957 N N . ASP A 1 254 ? 7.428 1.651 8.836 1.00 74.56 254 ASP A N 1
ATOM 1958 C CA . ASP A 1 254 ? 7.577 1.966 10.256 1.00 74.56 254 ASP A CA 1
ATOM 1959 C C . ASP A 1 254 ? 7.925 3.446 10.489 1.00 74.56 254 ASP A C 1
ATOM 1961 O O . ASP A 1 254 ? 8.845 3.794 11.232 1.00 74.56 254 ASP A O 1
ATOM 1965 N N . VAL A 1 255 ? 7.149 4.347 9.877 1.00 78.81 255 VAL A N 1
ATOM 1966 C CA . VAL A 1 255 ? 7.352 5.801 9.972 1.00 78.81 255 VAL A CA 1
ATOM 1967 C C . VAL A 1 255 ? 6.272 6.506 10.795 1.00 78.81 255 VAL A C 1
ATOM 1969 O O . VAL A 1 255 ? 5.077 6.249 10.668 1.00 78.81 255 VAL A O 1
ATOM 1972 N N . GLN A 1 256 ? 6.704 7.426 11.665 1.00 80.19 256 GLN A N 1
ATOM 1973 C CA . GLN A 1 256 ? 5.797 8.212 12.511 1.00 80.19 256 GLN A CA 1
ATOM 1974 C C . GLN A 1 256 ? 5.000 9.242 11.699 1.00 80.19 256 GLN A C 1
ATOM 1976 O O . GLN A 1 256 ? 3.840 9.516 12.007 1.00 80.19 256 GLN A O 1
ATOM 1981 N N . ASN A 1 257 ? 5.638 9.823 10.681 1.00 84.25 257 ASN A N 1
ATOM 1982 C CA . ASN A 1 257 ? 5.021 10.792 9.787 1.00 84.25 257 ASN A CA 1
ATOM 1983 C C . ASN A 1 257 ? 4.435 10.046 8.595 1.00 84.25 257 ASN A C 1
ATOM 1985 O O . ASN A 1 257 ? 5.163 9.374 7.866 1.00 84.25 257 ASN A O 1
ATOM 1989 N N . THR A 1 258 ? 3.129 10.177 8.406 1.00 86.44 258 THR A N 1
ATOM 1990 C CA . THR A 1 258 ? 2.416 9.530 7.309 1.00 86.44 258 THR A CA 1
ATOM 1991 C C . THR A 1 258 ? 2.365 10.453 6.086 1.00 86.44 258 THR A C 1
ATOM 1993 O O . THR A 1 258 ? 2.411 11.676 6.239 1.00 86.44 258 THR A O 1
ATOM 1996 N N . PRO A 1 259 ? 2.297 9.900 4.859 1.00 86.69 259 PRO A N 1
ATOM 1997 C CA . PRO A 1 259 ? 2.279 10.704 3.633 1.00 86.69 259 PRO A CA 1
ATOM 1998 C C . PRO A 1 259 ? 1.010 11.556 3.488 1.00 86.69 259 PRO A C 1
ATOM 2000 O O . PRO A 1 259 ? 1.053 12.611 2.861 1.00 86.69 259 PRO A O 1
ATOM 2003 N N . ASP A 1 260 ? -0.103 11.113 4.076 1.00 92.25 260 ASP A N 1
ATOM 2004 C CA . ASP A 1 260 ? -1.355 11.866 4.154 1.00 92.25 260 ASP A CA 1
ATOM 2005 C C . ASP A 1 260 ? -1.973 11.684 5.553 1.00 92.25 260 ASP A C 1
ATOM 2007 O O . ASP A 1 260 ? -2.749 10.747 5.776 1.00 92.25 260 ASP A O 1
ATOM 2011 N N . PRO A 1 261 ? -1.637 12.558 6.522 1.00 92.88 261 PRO A N 1
ATOM 2012 C CA . PRO A 1 261 ? -2.154 12.465 7.884 1.00 92.88 261 PRO A CA 1
ATOM 2013 C C . PRO A 1 261 ? -3.671 12.603 7.969 1.00 92.88 261 PRO A C 1
ATOM 2015 O O . PRO A 1 261 ? -4.253 12.102 8.925 1.00 92.88 261 PRO A O 1
ATOM 2018 N N . SER A 1 262 ? -4.325 13.206 6.967 1.00 94.50 262 SER A N 1
ATOM 2019 C CA . SER A 1 262 ? -5.788 13.306 6.917 1.00 94.50 262 SER A CA 1
ATOM 2020 C C . SER A 1 262 ? -6.464 11.956 6.672 1.00 94.50 262 SER A C 1
ATOM 2022 O O . SER A 1 262 ? -7.680 11.863 6.796 1.00 94.50 262 SER A O 1
ATOM 2024 N N . ARG A 1 263 ? -5.716 10.913 6.278 1.00 94.25 263 ARG A N 1
ATOM 2025 C CA . ARG A 1 263 ? -6.248 9.584 5.913 1.00 94.25 263 ARG A CA 1
ATOM 2026 C C . ARG A 1 263 ? -5.547 8.436 6.606 1.00 94.25 263 ARG A C 1
ATOM 2028 O O . ARG A 1 263 ? -6.175 7.400 6.795 1.00 94.25 263 ARG A O 1
ATOM 2035 N N . ILE A 1 264 ? -4.269 8.619 6.922 1.00 94.75 264 ILE A N 1
ATOM 2036 C CA . ILE A 1 264 ? -3.366 7.560 7.347 1.00 94.75 264 ILE A CA 1
ATOM 2037 C C . ILE A 1 264 ? -2.851 7.845 8.756 1.00 94.75 264 ILE A C 1
ATOM 2039 O O . ILE A 1 264 ? -2.297 8.914 9.030 1.00 94.75 264 ILE A O 1
ATOM 2043 N N . VAL A 1 265 ? -2.967 6.851 9.630 1.00 94.62 265 VAL A N 1
ATOM 2044 C CA . VAL A 1 265 ? -2.389 6.818 10.970 1.00 94.62 265 VAL A CA 1
ATOM 2045 C C . VAL A 1 265 ? -1.105 5.978 10.999 1.00 94.62 265 VAL A C 1
ATOM 2047 O O . VAL A 1 265 ? -0.984 5.002 10.255 1.00 94.62 265 VAL A O 1
ATOM 2050 N N . PRO A 1 266 ? -0.126 6.324 11.854 1.00 92.44 266 PRO A N 1
ATOM 2051 C CA . PRO A 1 266 ? 1.080 5.518 12.006 1.00 92.44 266 PRO A CA 1
ATOM 2052 C C . PRO A 1 266 ? 0.767 4.216 12.755 1.00 92.44 266 PRO A C 1
ATOM 2054 O O . PRO A 1 266 ? 0.093 4.233 13.788 1.00 92.44 266 PRO A O 1
ATOM 2057 N N . TYR A 1 267 ? 1.317 3.089 12.293 1.00 90.50 267 TYR A N 1
ATOM 2058 C CA . TYR A 1 267 ? 1.149 1.801 12.980 1.00 90.50 267 TYR A CA 1
ATOM 2059 C C . TYR A 1 267 ? 2.198 1.544 14.080 1.00 90.50 267 TYR A C 1
ATOM 2061 O O . TYR A 1 267 ? 2.062 0.571 14.823 1.00 90.50 267 TYR A O 1
ATOM 2069 N N . LEU A 1 268 ? 3.220 2.406 14.244 1.00 92.75 268 LEU A N 1
ATOM 2070 C CA . LEU A 1 268 ? 4.318 2.185 15.207 1.00 92.75 268 LEU A CA 1
ATOM 2071 C C . LEU A 1 268 ? 3.835 1.907 16.627 1.00 92.75 268 LEU A C 1
ATOM 2073 O O . LEU A 1 268 ? 4.407 1.062 17.306 1.00 92.75 268 LEU A O 1
ATOM 2077 N N . GLY A 1 269 ? 2.795 2.600 17.093 1.00 94.12 269 GLY A N 1
ATOM 2078 C CA . GLY A 1 269 ? 2.282 2.357 18.438 1.00 94.12 269 GLY A CA 1
ATOM 2079 C C . GLY A 1 269 ? 1.716 0.954 18.613 1.00 94.12 269 GLY A C 1
ATOM 2080 O O . GLY A 1 269 ? 1.931 0.335 19.652 1.00 94.12 269 GLY A O 1
ATOM 2081 N N . VAL A 1 270 ? 1.085 0.412 17.567 1.00 95.00 270 VAL A N 1
ATOM 2082 C CA . VAL A 1 270 ? 0.637 -0.984 17.536 1.00 95.00 270 VAL A CA 1
ATOM 2083 C C . VAL A 1 270 ? 1.833 -1.932 17.532 1.00 95.00 270 VAL A C 1
ATOM 2085 O O . VAL A 1 270 ? 1.827 -2.906 18.278 1.00 95.00 270 VAL A O 1
ATOM 2088 N N . LEU A 1 271 ? 2.877 -1.640 16.749 1.00 94.88 271 LEU A N 1
ATOM 2089 C CA . LEU A 1 271 ? 4.104 -2.444 16.724 1.00 94.88 271 LEU A CA 1
ATOM 2090 C C . LEU A 1 271 ? 4.799 -2.471 18.093 1.00 94.88 271 LEU A C 1
ATOM 2092 O O . LEU A 1 271 ? 5.144 -3.538 18.595 1.00 94.88 271 LEU A O 1
ATOM 2096 N N . ASN A 1 272 ? 4.956 -1.311 18.726 1.00 95.50 272 ASN A N 1
ATOM 2097 C CA . ASN A 1 272 ? 5.561 -1.192 20.050 1.00 95.50 272 ASN A CA 1
ATOM 2098 C C . ASN A 1 272 ? 4.730 -1.928 21.107 1.00 95.50 272 ASN A C 1
ATOM 2100 O O . ASN A 1 272 ? 5.290 -2.646 21.936 1.00 95.50 272 ASN A O 1
ATOM 2104 N N . GLN A 1 273 ? 3.399 -1.817 21.050 1.00 95.81 273 GLN A N 1
ATOM 2105 C CA . GLN A 1 273 ? 2.519 -2.583 21.930 1.00 95.81 273 GLN A CA 1
ATOM 2106 C C . GLN A 1 273 ? 2.635 -4.092 21.675 1.00 95.81 273 GLN A C 1
ATOM 2108 O O . GLN A 1 273 ? 2.694 -4.857 22.632 1.00 95.81 273 GLN A O 1
ATOM 2113 N N . ALA A 1 274 ? 2.734 -4.529 20.416 1.00 96.12 274 ALA A N 1
ATOM 2114 C CA . ALA A 1 274 ? 2.926 -5.936 20.068 1.00 96.12 274 ALA A CA 1
ATOM 2115 C C . ALA A 1 274 ? 4.234 -6.498 20.645 1.00 96.12 274 ALA A C 1
ATOM 2117 O O . ALA A 1 274 ? 4.251 -7.630 21.118 1.00 96.12 274 ALA A O 1
ATOM 2118 N N . LEU A 1 275 ? 5.318 -5.716 20.673 1.00 96.62 275 LEU A N 1
ATOM 2119 C CA . LEU A 1 275 ? 6.578 -6.131 21.304 1.00 96.62 275 LEU A CA 1
ATOM 2120 C C . LEU A 1 275 ? 6.429 -6.320 22.822 1.00 96.62 275 LEU A C 1
ATOM 2122 O O . LEU A 1 275 ? 6.908 -7.316 23.370 1.00 96.62 275 LEU A O 1
ATOM 2126 N N . LEU A 1 276 ? 5.742 -5.393 23.498 1.00 95.94 276 LEU A N 1
ATOM 2127 C CA . LEU A 1 276 ? 5.461 -5.494 24.935 1.00 95.94 276 LEU A CA 1
ATOM 2128 C C . LEU A 1 276 ? 4.561 -6.697 25.249 1.00 95.94 276 LEU A C 1
ATOM 2130 O O . LEU A 1 276 ? 4.841 -7.454 26.182 1.00 95.94 276 LEU A O 1
ATOM 2134 N N . ASP A 1 277 ? 3.517 -6.894 24.447 1.00 95.81 277 ASP A N 1
ATOM 2135 C CA . ASP A 1 277 ? 2.553 -7.978 24.611 1.00 95.81 277 ASP A CA 1
ATOM 2136 C C . ASP A 1 277 ? 3.187 -9.340 24.296 1.00 95.81 277 ASP A C 1
ATOM 2138 O O . ASP A 1 277 ? 2.936 -10.311 25.005 1.00 95.81 277 ASP A O 1
ATOM 2142 N N . LEU A 1 278 ? 4.080 -9.419 23.305 1.00 98.00 278 LEU A N 1
ATOM 2143 C CA . LEU A 1 278 ? 4.838 -10.633 23.012 1.00 98.00 278 LEU A CA 1
ATOM 2144 C C . LEU A 1 278 ? 5.768 -11.013 24.173 1.00 98.00 278 LEU A C 1
ATOM 2146 O O . LEU A 1 278 ? 5.794 -12.180 24.570 1.00 98.00 278 LEU A O 1
ATOM 2150 N N . SER A 1 279 ? 6.490 -10.045 24.750 1.00 98.00 279 SER A N 1
ATOM 2151 C CA . SER A 1 279 ? 7.320 -10.274 25.945 1.00 98.00 279 SER A CA 1
ATOM 2152 C C . SER A 1 279 ? 6.467 -10.770 27.115 1.00 98.00 279 SER A C 1
ATOM 2154 O O . SER A 1 279 ? 6.771 -11.808 27.703 1.00 98.00 279 SER A O 1
ATOM 2156 N N . ALA A 1 280 ? 5.333 -10.121 27.402 1.00 97.06 280 ALA A N 1
ATOM 2157 C CA . ALA A 1 280 ? 4.416 -10.567 28.451 1.00 97.06 280 ALA A CA 1
ATOM 2158 C C . ALA A 1 280 ? 3.851 -11.977 28.186 1.00 97.06 280 ALA A C 1
ATOM 2160 O O . ALA A 1 280 ? 3.731 -12.786 29.114 1.00 97.06 280 ALA A O 1
ATOM 2161 N N . TRP A 1 281 ? 3.560 -12.306 26.928 1.00 97.94 281 TRP A N 1
ATOM 2162 C CA . TRP A 1 281 ? 3.015 -13.603 26.543 1.00 97.94 281 TRP A CA 1
ATOM 2163 C C . TRP A 1 281 ? 4.022 -14.740 26.669 1.00 97.94 281 TRP A C 1
ATOM 2165 O O . TRP A 1 281 ? 3.653 -15.851 27.068 1.00 97.94 281 TRP A O 1
ATOM 2175 N N . VAL A 1 282 ? 5.286 -14.481 26.339 1.00 98.19 282 VAL A N 1
ATOM 2176 C CA . VAL A 1 282 ? 6.374 -15.462 26.430 1.00 98.19 282 VAL A CA 1
ATOM 2177 C C . VAL A 1 282 ? 6.867 -15.608 27.868 1.00 98.19 282 VAL A C 1
ATOM 2179 O O . VAL A 1 282 ? 6.991 -16.728 28.354 1.00 98.19 282 VAL A O 1
ATOM 2182 N N . GLU A 1 283 ? 7.124 -14.502 28.563 1.00 98.19 283 GLU A N 1
ATOM 2183 C CA . GLU A 1 283 ? 7.805 -14.512 29.865 1.00 98.19 283 GLU A CA 1
ATOM 2184 C C . GLU A 1 283 ? 6.854 -14.729 31.043 1.00 98.19 283 GLU A C 1
ATOM 2186 O O . GLU A 1 283 ? 7.244 -15.298 32.062 1.00 98.19 283 GLU A O 1
ATOM 2191 N N . LYS A 1 284 ? 5.613 -14.245 30.930 1.00 98.00 284 LYS A N 1
ATOM 2192 C CA . LYS A 1 284 ? 4.655 -14.193 32.048 1.00 98.00 284 LYS A CA 1
ATOM 2193 C C . LYS A 1 284 ? 3.381 -14.989 31.783 1.00 98.00 284 LYS A C 1
ATOM 2195 O O . LYS A 1 284 ? 2.526 -15.062 32.659 1.00 98.00 284 LYS A O 1
ATOM 2200 N N . GLY A 1 285 ? 3.234 -15.560 30.586 1.00 96.75 285 GLY A N 1
ATOM 2201 C CA . GLY A 1 285 ? 2.032 -16.293 30.187 1.00 96.75 285 GLY A CA 1
ATOM 2202 C C . GLY A 1 285 ? 0.781 -15.417 30.052 1.00 96.75 285 GLY A C 1
ATOM 2203 O O . GLY A 1 285 ? -0.324 -15.948 30.057 1.00 96.75 285 GLY A O 1
ATOM 2204 N N . ILE A 1 286 ? 0.934 -14.094 29.935 1.00 95.31 286 ILE A N 1
ATOM 2205 C CA . ILE A 1 286 ? -0.189 -13.160 29.783 1.00 95.31 286 ILE A CA 1
ATOM 2206 C C . ILE A 1 286 ? -0.536 -13.073 28.298 1.00 95.31 286 ILE A C 1
ATOM 2208 O O . ILE A 1 286 ? 0.246 -12.539 27.517 1.00 95.31 286 ILE A O 1
ATOM 2212 N N . SER A 1 287 ? -1.680 -13.627 27.898 1.00 93.56 287 SER A N 1
ATOM 2213 C CA . SER A 1 287 ? -2.093 -13.611 26.492 1.00 93.56 287 SER A CA 1
ATOM 2214 C C . SER A 1 287 ? -2.338 -12.185 25.978 1.00 93.56 287 SER A C 1
ATOM 2216 O O . SER A 1 287 ? -2.940 -11.377 26.689 1.00 93.56 287 SER A O 1
ATOM 2218 N N . PRO A 1 288 ? -1.905 -11.877 24.743 1.00 93.62 288 PRO A N 1
ATOM 2219 C CA . PRO A 1 288 ? -2.204 -10.618 24.078 1.00 93.62 288 PRO A CA 1
ATOM 2220 C C . PRO A 1 288 ? -3.676 -10.579 23.641 1.00 93.62 288 PRO A C 1
ATOM 2222 O O . PRO A 1 288 ? -4.382 -11.590 23.707 1.00 93.62 288 PRO A O 1
ATOM 2225 N N . ALA A 1 289 ? -4.125 -9.428 23.134 1.00 90.94 289 ALA A N 1
ATOM 2226 C CA . ALA A 1 289 ? -5.432 -9.332 22.483 1.00 90.94 289 ALA A CA 1
ATOM 2227 C C . ALA A 1 289 ? -5.561 -10.357 21.343 1.00 90.94 289 ALA A C 1
ATOM 2229 O O . ALA A 1 289 ? -4.579 -10.672 20.662 1.00 90.94 289 ALA A O 1
ATOM 2230 N N . ASP A 1 290 ? -6.774 -10.865 21.133 1.00 92.12 290 ASP A N 1
ATOM 2231 C CA . ASP A 1 290 ? -7.055 -11.842 20.085 1.00 92.12 290 ASP A CA 1
ATOM 2232 C C . ASP A 1 290 ? -6.770 -11.302 18.680 1.00 92.12 290 ASP A C 1
ATOM 2234 O O . ASP A 1 290 ? -6.591 -10.101 18.459 1.00 92.12 290 ASP A O 1
ATOM 2238 N N . SER A 1 291 ? -6.668 -12.223 17.720 1.00 94.06 291 SER A N 1
ATOM 2239 C CA . SER A 1 291 ? -6.515 -11.861 16.314 1.00 94.06 291 SER A CA 1
ATOM 2240 C C . SER A 1 291 ? -7.699 -11.014 15.854 1.00 94.06 291 SER A C 1
ATOM 2242 O O . SER A 1 291 ? -8.843 -11.241 16.254 1.00 94.06 291 SER A O 1
ATOM 2244 N N . THR A 1 292 ? -7.430 -10.079 14.947 1.00 94.19 292 THR A N 1
ATOM 2245 C CA . THR A 1 292 ? -8.469 -9.273 14.321 1.00 94.19 292 THR A CA 1
ATOM 2246 C C . THR A 1 292 ? -9.515 -10.159 13.663 1.00 94.19 292 THR A C 1
ATOM 2248 O O . THR A 1 292 ? -9.195 -11.138 12.988 1.00 94.19 292 THR A O 1
ATOM 2251 N N . SER A 1 293 ? -10.782 -9.809 13.874 1.00 92.69 293 SER A N 1
ATOM 2252 C CA . SER A 1 293 ? -11.911 -10.474 13.230 1.00 92.69 293 SER A CA 1
ATOM 2253 C C . SER A 1 293 ? -12.175 -9.841 11.865 1.00 92.69 293 SER A C 1
ATOM 2255 O O . SER A 1 293 ? -12.399 -8.635 11.746 1.00 92.69 293 SER A O 1
ATOM 2257 N N . TYR A 1 294 ? -12.097 -10.661 10.822 1.00 94.31 294 TYR A N 1
ATOM 2258 C CA . TYR A 1 294 ? -12.240 -10.244 9.432 1.00 94.31 294 TYR A CA 1
ATOM 2259 C C . TYR A 1 294 ? -12.755 -11.406 8.577 1.00 94.31 294 TYR A C 1
ATOM 2261 O O . TYR A 1 294 ? -12.734 -12.566 8.992 1.00 94.31 294 TYR A O 1
ATOM 2269 N N . ARG A 1 295 ? -13.184 -11.086 7.357 1.00 93.31 295 ARG A N 1
ATOM 2270 C CA . ARG A 1 295 ? -13.352 -12.049 6.264 1.00 93.31 295 ARG A CA 1
ATOM 2271 C C . ARG A 1 295 ? -12.492 -11.638 5.077 1.00 93.31 295 ARG A C 1
ATOM 2273 O O . ARG A 1 295 ? -12.202 -10.454 4.917 1.00 93.31 295 ARG A O 1
ATOM 2280 N N . VAL A 1 296 ? -12.123 -12.602 4.244 1.00 92.19 296 VAL A N 1
ATOM 2281 C CA . VAL A 1 296 ? -11.512 -12.329 2.941 1.00 92.19 296 VAL A CA 1
ATOM 2282 C C . VAL A 1 296 ? -12.577 -12.495 1.867 1.00 92.19 296 VAL A C 1
ATOM 2284 O O . VAL A 1 296 ? -13.302 -13.487 1.866 1.00 92.19 296 VAL A O 1
ATOM 2287 N N . GLN A 1 297 ? -12.696 -11.511 0.985 1.00 90.12 297 GLN A N 1
ATOM 2288 C CA . GLN A 1 297 ? -13.579 -11.559 -0.177 1.00 90.12 297 GLN A CA 1
ATOM 2289 C C . GLN A 1 297 ? -12.855 -10.895 -1.347 1.00 90.12 297 GLN A C 1
ATOM 2291 O O . GLN A 1 297 ? -12.367 -9.781 -1.188 1.00 90.12 297 GLN A O 1
ATOM 2296 N N . ASP A 1 298 ? -12.746 -11.582 -2.486 1.00 86.44 298 ASP A N 1
ATOM 2297 C CA . ASP A 1 298 ? -12.078 -11.070 -3.695 1.00 86.44 298 ASP A CA 1
ATOM 2298 C C . ASP A 1 298 ? -10.666 -10.515 -3.405 1.00 86.44 298 ASP A C 1
ATOM 2300 O O . ASP A 1 298 ? -10.273 -9.445 -3.866 1.00 86.44 298 ASP A O 1
ATOM 2304 N N . SER A 1 299 ? -9.919 -11.235 -2.553 1.00 88.19 299 SER A N 1
ATOM 2305 C CA . SER A 1 299 ? -8.574 -10.860 -2.070 1.00 88.19 299 SER A CA 1
ATOM 2306 C C . SER A 1 299 ? -8.496 -9.547 -1.289 1.00 88.19 299 SER A C 1
ATOM 2308 O O . SER A 1 299 ? -7.421 -8.966 -1.134 1.00 88.19 299 SER A O 1
ATOM 2310 N N . GLN A 1 300 ? -9.621 -9.098 -0.741 1.00 91.38 300 GLN A N 1
ATOM 2311 C CA . GLN A 1 300 ? -9.693 -7.977 0.186 1.00 91.38 300 GLN A CA 1
ATOM 2312 C C . GLN A 1 300 ? -9.977 -8.476 1.597 1.00 91.38 300 GLN A C 1
ATOM 2314 O O . GLN A 1 300 ? -10.853 -9.314 1.811 1.00 91.38 300 GLN A O 1
ATOM 2319 N N . VAL A 1 301 ? -9.249 -7.933 2.570 1.00 93.94 301 VAL A N 1
ATOM 2320 C CA . VAL A 1 301 ? -9.510 -8.158 3.993 1.00 93.94 301 VAL A CA 1
ATOM 2321 C C . VAL A 1 301 ? -10.565 -7.154 4.449 1.00 93.94 301 VAL A C 1
ATOM 2323 O O . VAL A 1 301 ? -10.333 -5.948 4.430 1.00 93.94 301 VAL A O 1
ATOM 2326 N N . ILE A 1 302 ? -11.724 -7.656 4.868 1.00 93.31 302 ILE A N 1
ATOM 2327 C CA . ILE A 1 302 ? -12.861 -6.855 5.328 1.00 93.31 302 ILE A CA 1
ATOM 2328 C C . ILE A 1 302 ? -13.048 -7.095 6.824 1.00 93.31 302 ILE A C 1
ATOM 2330 O O . ILE A 1 302 ? -13.382 -8.208 7.240 1.00 93.31 302 ILE A O 1
ATOM 2334 N N . LEU A 1 303 ? -12.860 -6.050 7.633 1.00 91.69 303 LEU A N 1
ATOM 2335 C CA . LEU A 1 303 ? -13.089 -6.105 9.078 1.00 91.69 303 LEU A CA 1
ATOM 2336 C C . LEU A 1 303 ? -14.566 -6.383 9.401 1.00 91.69 303 LEU A C 1
ATOM 2338 O O . LEU A 1 303 ? -15.468 -5.854 8.748 1.00 91.69 303 LEU A O 1
ATOM 2342 N N . THR A 1 304 ? -14.827 -7.203 10.422 1.00 87.94 304 THR A N 1
ATOM 2343 C CA . THR A 1 304 ? -16.191 -7.430 10.929 1.00 87.94 304 THR A CA 1
ATOM 2344 C C . THR A 1 304 ? -16.641 -6.285 11.846 1.00 87.94 304 THR A C 1
ATOM 2346 O O . THR A 1 304 ? -15.856 -5.413 12.213 1.00 87.94 304 THR A O 1
ATOM 2349 N N . GLN A 1 305 ? -17.929 -6.251 12.213 1.00 71.56 305 GLN A N 1
ATOM 2350 C CA . GLN A 1 305 ? -18.435 -5.267 13.182 1.00 71.56 305 GLN A CA 1
ATOM 2351 C C . GLN A 1 305 ? -17.965 -5.577 14.612 1.00 71.56 305 GLN A C 1
ATOM 2353 O O . GLN A 1 305 ? -17.563 -4.668 15.329 1.00 71.56 305 GLN A O 1
ATOM 2358 N N . GLU A 1 306 ? -17.941 -6.857 14.992 1.00 64.56 306 GLU A N 1
ATOM 2359 C CA . GLU A 1 306 ? -17.381 -7.360 16.255 1.00 64.56 306 GLU A CA 1
ATOM 2360 C C . GLU A 1 306 ? -15.861 -7.499 16.145 1.00 64.56 306 GLU A C 1
ATOM 2362 O O . GLU A 1 306 ? -15.288 -8.589 16.149 1.00 64.56 306 GLU A O 1
ATOM 2367 N N . ARG A 1 307 ? -15.187 -6.378 15.922 1.00 64.44 307 ARG A N 1
ATOM 2368 C CA . ARG A 1 307 ? -13.757 -6.391 15.659 1.00 64.44 307 ARG A CA 1
ATOM 2369 C C . ARG A 1 307 ? -12.992 -6.429 16.977 1.00 64.44 307 ARG A C 1
ATOM 2371 O O . ARG A 1 307 ? -12.878 -5.430 17.678 1.00 64.44 307 ARG A O 1
ATOM 2378 N N . ALA A 1 308 ? -12.440 -7.591 17.313 1.00 65.69 308 ALA A N 1
ATOM 2379 C CA . ALA A 1 308 ? -11.363 -7.669 18.293 1.00 65.69 308 ALA A CA 1
ATOM 2380 C C . ALA A 1 308 ? -10.132 -6.954 17.705 1.00 65.69 308 ALA A C 1
ATOM 2382 O O . ALA A 1 308 ? -9.320 -7.560 17.011 1.00 65.69 308 ALA A O 1
ATOM 2383 N N . THR A 1 309 ? -10.038 -5.634 17.870 1.00 72.12 309 THR A N 1
ATOM 2384 C CA . THR A 1 309 ? -8.927 -4.826 17.344 1.00 72.12 309 THR A CA 1
ATOM 2385 C C . THR A 1 309 ? -8.147 -4.193 18.470 1.00 72.12 309 THR A C 1
ATOM 2387 O O . THR A 1 309 ? -8.691 -3.856 19.514 1.00 72.12 309 THR A O 1
ATOM 2390 N N . ILE A 1 310 ? -6.859 -3.978 18.227 1.00 89.00 310 ILE A N 1
ATOM 2391 C CA . ILE A 1 310 ? -6.003 -3.175 19.103 1.00 89.00 310 ILE A CA 1
ATOM 2392 C C . ILE A 1 310 ? -6.268 -1.666 18.937 1.00 89.00 310 ILE A C 1
ATOM 2394 O O . ILE A 1 310 ? -5.903 -0.882 19.803 1.00 89.00 310 ILE A O 1
ATOM 2398 N N . GLN A 1 311 ? -6.915 -1.259 17.838 1.00 92.75 311 GLN A N 1
ATOM 2399 C CA . GLN A 1 311 ? -7.305 0.121 17.538 1.00 92.75 311 GLN A CA 1
ATOM 2400 C C . GLN A 1 311 ? -8.691 0.487 18.083 1.00 92.75 311 GLN A C 1
ATOM 2402 O O . GLN A 1 311 ? -9.559 -0.388 18.156 1.00 92.75 311 GLN A O 1
ATOM 2407 N N . PRO A 1 312 ? -8.948 1.781 18.356 1.00 94.12 312 PRO A N 1
ATOM 2408 C CA . PRO A 1 312 ? -10.301 2.270 18.587 1.00 94.12 312 PRO A CA 1
ATOM 2409 C C . PRO A 1 312 ? -11.141 2.201 17.303 1.00 94.12 312 PRO A C 1
ATOM 2411 O O . PRO A 1 312 ? -10.622 2.243 16.183 1.00 94.12 312 PRO A O 1
ATOM 2414 N N . LEU A 1 313 ? -12.461 2.122 17.451 1.00 93.88 313 LEU A N 1
ATOM 2415 C CA . LEU A 1 313 ? -13.412 2.412 16.382 1.00 93.88 313 LEU A CA 1
ATOM 2416 C C . LEU A 1 313 ? -13.906 3.833 16.502 1.00 93.88 313 LEU A C 1
ATOM 2418 O O . LEU A 1 313 ? -14.342 4.236 17.566 1.00 93.88 313 LEU A O 1
ATOM 2422 N N . VAL A 1 314 ? -13.836 4.569 15.400 1.00 95.31 314 VAL A N 1
ATOM 2423 C CA . VAL A 1 314 ? -14.326 5.936 15.286 1.00 95.31 314 VAL A CA 1
ATOM 2424 C C . VAL A 1 314 ? -15.414 5.934 14.222 1.00 95.31 314 VAL A C 1
ATOM 2426 O O . VAL A 1 314 ? -15.254 5.301 13.181 1.00 95.31 314 VAL A O 1
ATOM 2429 N N . ARG A 1 315 ? -16.538 6.591 14.499 1.00 96.19 315 ARG A N 1
ATOM 2430 C CA . ARG A 1 315 ? -17.618 6.822 13.536 1.00 96.19 315 ARG A CA 1
ATOM 2431 C C . ARG A 1 315 ? -18.037 8.279 13.607 1.00 96.19 315 ARG A C 1
ATOM 2433 O O . ARG A 1 315 ? -18.606 8.688 14.617 1.00 96.19 315 ARG A O 1
ATOM 2440 N N . VAL A 1 316 ? -17.786 9.047 12.555 1.00 96.50 316 VAL A N 1
ATOM 2441 C CA . VAL A 1 316 ? -18.207 10.446 12.431 1.00 96.50 316 VAL A CA 1
ATOM 2442 C C . VAL A 1 316 ? -19.550 10.512 11.703 1.00 96.50 316 VAL A C 1
ATOM 2444 O O . VAL A 1 316 ? -19.766 9.871 10.677 1.00 96.50 316 VAL A O 1
ATOM 2447 N N . LYS A 1 317 ? -20.479 11.302 12.239 1.00 95.94 317 LYS A N 1
ATOM 2448 C CA . LYS A 1 317 ? -21.843 11.473 11.738 1.00 95.94 317 LYS A CA 1
ATOM 2449 C C . LYS A 1 317 ? -22.141 12.948 11.487 1.00 95.94 317 LYS A C 1
ATOM 2451 O O . LYS A 1 317 ? -21.697 13.826 12.227 1.00 95.94 317 LYS A O 1
ATOM 2456 N N . LEU A 1 318 ? -22.948 13.183 10.455 1.00 95.38 318 LEU A N 1
ATOM 2457 C CA . LEU A 1 318 ? -23.554 14.475 10.136 1.00 95.38 318 LEU A CA 1
ATOM 2458 C C . LEU A 1 318 ? -25.076 14.395 10.305 1.00 95.38 318 LEU A C 1
ATOM 2460 O O . LEU A 1 318 ? -25.646 13.323 10.096 1.00 95.38 318 LEU A O 1
ATOM 2464 N N . PRO A 1 319 ? -25.753 15.520 10.587 1.00 90.00 319 PRO A N 1
ATOM 2465 C CA . PRO A 1 319 ? -27.208 15.578 10.706 1.00 90.00 319 PRO A CA 1
ATOM 2466 C C . PRO A 1 319 ? -27.918 15.320 9.372 1.00 90.00 319 PRO A C 1
ATOM 2468 O O . PRO A 1 319 ? -28.975 14.695 9.347 1.00 90.00 319 PRO A O 1
ATOM 2471 N N . LYS A 1 320 ? -27.330 15.769 8.254 1.00 88.69 320 LYS A N 1
ATOM 2472 C CA . LYS A 1 320 ? -27.856 15.590 6.889 1.00 88.69 320 LYS A CA 1
ATOM 2473 C C . LYS A 1 320 ? -26.797 15.002 5.935 1.00 88.69 320 LYS A C 1
ATOM 2475 O O . LYS A 1 320 ? -26.305 15.711 5.057 1.00 88.69 320 LYS A O 1
ATOM 2480 N N . PRO A 1 321 ? -26.397 13.721 6.090 1.00 86.69 321 PRO A N 1
ATOM 2481 C CA . PRO A 1 321 ? -25.354 13.111 5.262 1.00 86.69 321 PRO A CA 1
ATOM 2482 C C . PRO A 1 321 ? -25.670 13.228 3.764 1.00 86.69 321 PRO A C 1
ATOM 2484 O O . PRO A 1 321 ? -26.772 12.902 3.328 1.00 86.69 321 PRO A O 1
ATOM 2487 N N . GLY A 1 322 ? -24.706 13.707 2.975 1.00 86.69 322 GLY A N 1
ATOM 2488 C CA . GLY A 1 322 ? -24.841 13.852 1.520 1.00 86.69 322 GLY A CA 1
ATOM 2489 C C . GLY A 1 322 ? -25.635 15.073 1.037 1.00 86.69 322 GLY A C 1
ATOM 2490 O O . GLY A 1 322 ? -25.664 15.307 -0.168 1.00 86.69 322 GLY A O 1
ATOM 2491 N N . SER A 1 323 ? -26.234 15.863 1.934 1.00 93.25 323 SER A N 1
ATOM 2492 C CA . SER A 1 323 ? -26.877 17.140 1.587 1.00 93.25 323 SER A CA 1
ATOM 2493 C C . SER A 1 323 ? -25.915 18.318 1.789 1.00 93.25 323 SER A C 1
ATOM 2495 O O . SER A 1 323 ? -25.113 18.273 2.727 1.00 93.25 323 SER A O 1
ATOM 2497 N N . PRO A 1 324 ? -25.989 19.377 0.960 1.00 96.00 324 PRO A N 1
ATOM 2498 C CA . PRO A 1 324 ? -25.147 20.551 1.138 1.00 96.00 324 PRO A CA 1
ATOM 2499 C C . PRO A 1 324 ? -25.549 21.370 2.375 1.00 96.00 324 PRO A C 1
ATOM 2501 O O . PRO A 1 324 ? -26.707 21.389 2.815 1.00 96.00 324 PRO A O 1
ATOM 2504 N N . PHE A 1 325 ? -24.560 22.054 2.935 1.00 97.50 325 PHE A N 1
ATOM 2505 C CA . PHE A 1 325 ? -24.698 23.098 3.946 1.00 97.50 325 PHE A CA 1
ATOM 2506 C C . PHE A 1 325 ? -24.494 24.458 3.275 1.00 97.50 325 PHE A C 1
ATOM 2508 O O . PHE A 1 325 ? -23.712 24.559 2.335 1.00 97.50 325 PHE A O 1
ATOM 2515 N N . ALA A 1 326 ? -25.181 25.499 3.730 1.00 97.62 326 ALA A N 1
ATOM 2516 C CA . ALA A 1 326 ? -24.927 26.847 3.240 1.00 97.62 326 ALA A CA 1
ATOM 2517 C C . ALA A 1 326 ? -23.588 27.374 3.779 1.00 97.62 326 ALA A C 1
ATOM 2519 O O . ALA A 1 326 ? -23.163 27.023 4.886 1.00 97.62 326 ALA A O 1
ATOM 2520 N N . VAL A 1 327 ? -22.938 28.268 3.035 1.00 97.75 327 VAL A N 1
ATOM 2521 C CA . VAL A 1 327 ? -21.858 29.093 3.600 1.00 97.75 327 VAL A CA 1
ATOM 2522 C C . VAL A 1 327 ? -22.357 29.797 4.867 1.00 97.75 327 VAL A C 1
ATOM 2524 O O . VAL A 1 327 ? -23.490 30.273 4.925 1.00 97.75 327 VAL A O 1
ATOM 2527 N N . ASP A 1 328 ? -21.507 29.844 5.894 1.00 97.75 328 ASP A N 1
ATOM 2528 C CA . ASP A 1 328 ? -21.826 30.369 7.228 1.00 97.75 328 ASP A CA 1
ATOM 2529 C C . ASP A 1 328 ? -22.859 29.562 8.047 1.00 97.75 328 ASP A C 1
ATOM 2531 O O . ASP A 1 328 ? -23.131 29.921 9.197 1.00 97.75 328 ASP A O 1
ATOM 2535 N N . GLU A 1 329 ? -23.372 28.437 7.529 1.00 97.31 329 GLU A N 1
ATOM 2536 C CA . GLU A 1 329 ? -24.176 27.485 8.306 1.00 97.31 329 GLU A CA 1
ATOM 2537 C C . GLU A 1 329 ? -23.309 26.797 9.373 1.00 97.31 329 GLU A C 1
ATOM 2539 O O . GLU A 1 329 ? -22.166 26.396 9.128 1.00 97.31 329 GLU A O 1
ATOM 2544 N N . VAL A 1 330 ? -23.862 26.645 10.580 1.00 97.38 330 VAL A N 1
ATOM 2545 C CA . VAL A 1 330 ? -23.243 25.834 11.633 1.00 97.38 330 VAL A CA 1
ATOM 2546 C C . VAL A 1 330 ? -23.470 24.365 11.308 1.00 97.38 330 VAL A C 1
ATOM 2548 O O . VAL A 1 330 ? -24.605 23.903 11.240 1.00 97.38 330 VAL A O 1
ATOM 2551 N N . VAL A 1 331 ? -22.379 23.627 11.137 1.00 96.69 331 VAL A N 1
ATOM 2552 C CA . VAL A 1 331 ? -22.401 22.179 10.955 1.00 96.69 331 VAL A CA 1
ATOM 2553 C C . VAL A 1 331 ? -22.182 21.513 12.309 1.00 96.69 331 VAL A C 1
ATOM 2555 O O . VAL A 1 331 ? -21.125 21.680 12.926 1.00 96.69 331 VAL A O 1
ATOM 2558 N N . ASP A 1 332 ? -23.180 20.756 12.764 1.00 96.19 332 ASP A N 1
ATOM 2559 C CA . ASP A 1 332 ? -23.096 19.921 13.961 1.00 96.19 332 ASP A CA 1
ATOM 2560 C C . ASP A 1 332 ? -22.480 18.560 13.615 1.00 96.19 332 ASP A C 1
ATOM 2562 O O . ASP A 1 332 ? -23.049 17.770 12.866 1.00 96.19 332 ASP A O 1
ATOM 2566 N N . PHE A 1 333 ? -21.313 18.268 14.172 1.00 96.44 333 PHE A N 1
ATOM 2567 C CA . PHE A 1 333 ? -20.648 16.977 14.063 1.00 96.44 333 PHE A CA 1
ATOM 2568 C C . PHE A 1 333 ? -20.910 16.158 15.317 1.00 96.44 333 PHE A C 1
ATOM 2570 O O . PHE A 1 333 ? -20.803 16.664 16.437 1.00 96.44 333 PHE A O 1
ATOM 2577 N N . GLN A 1 334 ? -21.173 14.870 15.128 1.00 96.44 334 GLN A N 1
ATOM 2578 C CA . GLN A 1 334 ? -21.223 13.886 16.202 1.00 96.44 334 GLN A CA 1
ATOM 2579 C C . GLN A 1 334 ? -20.232 12.770 15.897 1.00 96.44 334 GLN A C 1
ATOM 2581 O O . GLN A 1 334 ? -20.084 12.372 14.744 1.00 96.44 334 GLN A O 1
ATOM 2586 N N . ALA A 1 335 ? -19.581 12.236 16.923 1.00 97.06 335 ALA A N 1
ATOM 2587 C CA . ALA A 1 335 ? -18.797 11.025 16.789 1.00 97.06 335 ALA A CA 1
ATOM 2588 C C . ALA A 1 335 ? -19.099 10.015 17.893 1.00 97.06 335 ALA A C 1
ATOM 2590 O O . ALA A 1 335 ? -19.333 10.377 19.048 1.00 97.06 335 ALA A O 1
ATOM 2591 N N . GLU A 1 336 ? -19.061 8.746 17.502 1.00 96.50 336 GLU A N 1
ATOM 2592 C CA . GLU A 1 336 ? -19.088 7.582 18.382 1.00 96.50 336 GLU A CA 1
ATOM 2593 C C . GLU A 1 336 ? -17.716 6.918 18.349 1.00 96.50 336 GLU A C 1
ATOM 2595 O O . GLU A 1 336 ? -17.135 6.721 17.278 1.00 96.50 336 GLU A O 1
ATOM 2600 N N . ILE A 1 337 ? -17.199 6.599 19.530 1.00 95.88 337 ILE A N 1
ATOM 2601 C CA . ILE A 1 337 ? -15.897 5.979 19.723 1.00 95.88 337 ILE A CA 1
ATOM 2602 C C . ILE A 1 337 ? -16.105 4.696 20.527 1.00 95.88 337 ILE A C 1
ATOM 2604 O O . ILE A 1 337 ? -16.723 4.731 21.589 1.00 95.88 337 ILE A O 1
ATOM 2608 N N . GLU A 1 338 ? -15.580 3.575 20.044 1.00 94.31 338 GLU A N 1
ATOM 2609 C CA . GLU A 1 338 ? -15.541 2.309 20.783 1.00 94.31 338 GLU A CA 1
ATOM 2610 C C . GLU A 1 338 ? -14.076 1.961 21.076 1.00 94.31 338 GLU A C 1
ATOM 2612 O O . GLU A 1 338 ? -13.227 1.983 20.180 1.00 94.31 338 GLU A O 1
ATOM 2617 N N . LEU A 1 339 ? -13.763 1.690 22.341 1.00 93.44 339 LEU A N 1
ATOM 2618 C CA . LEU A 1 339 ? -12.418 1.410 22.828 1.00 93.44 339 LEU A CA 1
ATOM 2619 C C . LEU A 1 339 ? -12.235 -0.100 23.023 1.00 93.44 339 LEU A C 1
ATOM 2621 O O . LEU A 1 339 ? -13.115 -0.753 23.591 1.00 93.44 339 LEU A O 1
ATOM 2625 N N . PRO A 1 340 ? -11.085 -0.672 22.630 1.00 91.50 340 PRO A N 1
ATOM 2626 C CA . PRO A 1 340 ? -10.739 -2.034 23.003 1.00 91.50 340 PRO A CA 1
ATOM 2627 C C . PRO A 1 340 ? -10.684 -2.194 24.530 1.00 91.50 340 PRO A C 1
ATOM 2629 O O . PRO A 1 340 ? -10.297 -1.252 25.234 1.00 91.50 340 PRO A O 1
ATOM 2632 N N . PRO A 1 341 ? -10.991 -3.384 25.073 1.00 88.88 341 PRO A N 1
ATOM 2633 C CA . PRO A 1 341 ? -10.824 -3.652 26.496 1.00 88.88 341 PRO A CA 1
ATOM 2634 C C . PRO A 1 341 ? -9.409 -3.323 26.989 1.00 88.88 341 PRO A C 1
ATOM 2636 O O . PRO A 1 341 ? -8.428 -3.518 26.272 1.00 88.88 341 PRO A O 1
ATOM 2639 N N . GLN A 1 342 ? -9.298 -2.881 28.247 1.00 89.12 342 GLN A N 1
ATOM 2640 C CA . GLN A 1 342 ? -8.017 -2.546 28.896 1.00 89.12 342 GLN A CA 1
ATOM 2641 C C . GLN A 1 342 ? -7.253 -1.400 28.209 1.00 89.12 342 GLN A C 1
ATOM 2643 O O . GLN A 1 342 ? -6.023 -1.326 28.261 1.00 89.12 342 GLN A O 1
ATOM 2648 N N . THR A 1 343 ? -7.980 -0.486 27.572 1.00 93.00 343 THR A N 1
ATOM 2649 C CA . THR A 1 343 ? -7.421 0.746 27.015 1.00 93.00 343 THR A CA 1
ATOM 2650 C C . THR A 1 343 ? -8.077 1.965 27.647 1.00 93.00 343 THR A C 1
ATOM 2652 O O . THR A 1 343 ? -9.101 1.869 28.320 1.00 93.00 343 THR A O 1
ATOM 2655 N N . VAL A 1 344 ? -7.444 3.117 27.472 1.00 93.94 344 VAL A N 1
ATOM 2656 C CA . VAL A 1 344 ? -7.960 4.423 27.871 1.00 93.94 344 VAL A CA 1
ATOM 2657 C C . VAL A 1 344 ? -7.885 5.371 26.690 1.00 93.94 344 VAL A C 1
ATOM 2659 O O . VAL A 1 344 ? -6.892 5.396 25.958 1.00 93.94 344 VAL A O 1
ATOM 2662 N N . LEU A 1 345 ? -8.934 6.174 26.529 1.00 95.12 345 LEU A N 1
ATOM 2663 C CA . LEU A 1 345 ? -8.933 7.294 25.602 1.00 95.12 345 LEU A CA 1
ATOM 2664 C C . LEU A 1 345 ? -7.920 8.341 26.077 1.00 95.12 345 LEU A C 1
ATOM 2666 O O . LEU A 1 345 ? -8.040 8.856 27.187 1.00 95.12 345 LEU A O 1
ATOM 2670 N N . VAL A 1 346 ? -6.941 8.662 25.232 1.00 94.50 346 VAL A N 1
ATOM 2671 C CA . VAL A 1 346 ? -5.914 9.669 25.535 1.00 94.50 346 VAL A CA 1
ATOM 2672 C C . VAL A 1 346 ? -6.267 11.006 24.901 1.00 94.50 346 VAL A C 1
ATOM 2674 O O . VAL A 1 346 ? -6.204 12.041 25.562 1.00 94.50 346 VAL A O 1
ATOM 2677 N N . SER A 1 347 ? -6.656 10.995 23.627 1.00 94.62 347 SER A N 1
ATOM 2678 C CA . SER A 1 347 ? -7.089 12.197 22.923 1.00 94.62 347 SER A CA 1
ATOM 2679 C C . SER A 1 347 ? -8.077 11.873 21.808 1.00 94.62 347 SER A C 1
ATOM 2681 O O . SER A 1 347 ? -8.119 10.766 21.270 1.00 94.62 347 SER A O 1
ATOM 2683 N N . ALA A 1 348 ? -8.878 12.876 21.472 1.00 97.00 348 ALA A N 1
ATOM 2684 C CA . ALA A 1 348 ? -9.714 12.913 20.289 1.00 97.00 348 ALA A CA 1
ATOM 2685 C C . ALA A 1 348 ? -9.564 14.316 19.689 1.00 97.00 348 ALA A C 1
ATOM 2687 O O . ALA A 1 348 ? -9.696 15.311 20.405 1.00 97.00 348 ALA A O 1
ATOM 2688 N N . GLU A 1 349 ? -9.216 14.401 18.411 1.00 97.38 349 GLU A N 1
ATOM 2689 C CA . GLU A 1 349 ? -8.815 15.643 17.746 1.00 97.38 349 GLU A CA 1
ATOM 2690 C C . GLU A 1 349 ? -9.518 15.758 16.394 1.00 97.38 349 GLU A C 1
ATOM 2692 O O . GLU A 1 349 ? -9.522 14.812 15.606 1.00 97.38 349 GLU A O 1
ATOM 2697 N N . TRP A 1 350 ? -10.115 16.915 16.125 1.00 97.50 350 TRP A N 1
ATOM 2698 C CA . TRP A 1 350 ? -10.794 17.222 14.875 1.00 97.50 350 TRP A CA 1
ATOM 2699 C C . TRP A 1 350 ? -9.863 17.919 13.883 1.00 97.50 350 TRP A C 1
ATOM 2701 O O . TRP A 1 350 ? -9.108 18.823 14.250 1.00 97.50 350 TRP A O 1
ATOM 2711 N N . ASP A 1 351 ? -10.024 17.547 12.620 1.00 97.06 351 ASP A N 1
ATOM 2712 C CA . ASP A 1 351 ? -9.551 18.247 11.431 1.00 97.06 351 ASP A CA 1
ATOM 2713 C C . ASP A 1 351 ? -10.784 18.524 10.558 1.00 97.06 351 ASP A C 1
ATOM 2715 O O . ASP A 1 351 ? -11.326 17.613 9.939 1.00 97.06 351 ASP A O 1
ATOM 2719 N N . PHE A 1 352 ? -11.298 19.756 10.563 1.00 96.31 352 PHE A N 1
ATOM 2720 C CA . PHE A 1 352 ? -12.522 20.094 9.820 1.00 96.31 352 PHE A CA 1
ATOM 2721 C C . PHE A 1 352 ? -12.268 20.362 8.337 1.00 96.31 352 PHE A C 1
ATOM 2723 O O . PHE A 1 352 ? -13.198 20.235 7.534 1.00 96.31 352 PHE A O 1
ATOM 2730 N N . ASP A 1 353 ? -11.036 20.729 7.986 1.00 94.44 353 ASP A N 1
ATOM 2731 C CA . ASP A 1 353 ? -10.650 21.109 6.631 1.00 94.44 353 ASP A CA 1
ATOM 2732 C C . ASP A 1 353 ? -10.187 19.891 5.813 1.00 94.44 353 ASP A C 1
ATOM 2734 O O . ASP A 1 353 ? -10.332 19.878 4.588 1.00 94.44 353 ASP A O 1
ATOM 2738 N N . GLY A 1 354 ? -9.728 18.831 6.484 1.00 94.75 354 GLY A N 1
ATOM 2739 C CA . GLY A 1 354 ? -9.223 17.606 5.869 1.00 94.75 354 GLY A CA 1
ATOM 2740 C C . GLY A 1 354 ? -7.793 17.754 5.353 1.00 94.75 354 GLY A C 1
ATOM 2741 O O . GLY A 1 354 ? -7.443 17.121 4.357 1.00 94.75 354 GLY A O 1
ATOM 2742 N N . ASP A 1 355 ? -6.992 18.621 5.975 1.00 93.81 355 ASP A N 1
ATOM 2743 C CA . ASP A 1 355 ? -5.605 18.911 5.592 1.00 93.81 355 ASP A CA 1
ATOM 2744 C C . ASP A 1 355 ? -4.566 18.112 6.406 1.00 93.81 355 ASP A C 1
ATOM 2746 O O . ASP A 1 355 ? -3.361 18.223 6.171 1.00 93.81 355 ASP A O 1
ATOM 2750 N N . GLY A 1 356 ? -5.026 17.275 7.341 1.00 93.69 356 GLY A N 1
ATOM 2751 C CA . GLY A 1 356 ? -4.199 16.451 8.217 1.00 93.69 356 GLY A CA 1
ATOM 2752 C C . GLY A 1 356 ? -3.754 17.158 9.499 1.00 93.69 356 GLY A C 1
ATOM 2753 O O . GLY A 1 356 ? -3.033 16.558 10.305 1.00 93.69 356 GLY A O 1
ATOM 2754 N N . ASN A 1 357 ? -4.175 18.405 9.726 1.00 92.69 357 ASN A N 1
ATOM 2755 C CA . ASN A 1 357 ? -3.833 19.170 10.917 1.00 92.69 357 ASN A CA 1
ATOM 2756 C C . ASN A 1 357 ? -4.865 18.993 12.043 1.00 92.69 357 ASN A C 1
ATOM 2758 O O . ASN A 1 357 ? -5.762 19.812 12.262 1.00 92.69 357 ASN A O 1
ATOM 2762 N N . TYR A 1 358 ? -4.673 17.942 12.835 1.00 91.62 358 TYR A N 1
ATOM 2763 C CA . TYR A 1 358 ? -5.461 17.637 14.033 1.00 91.62 358 TYR A CA 1
ATOM 2764 C C . TYR A 1 358 ? -5.129 18.562 15.213 1.00 91.62 358 TYR A C 1
ATOM 2766 O O . TYR A 1 358 ? -4.535 18.152 16.205 1.00 91.62 358 TYR A O 1
ATOM 2774 N N . SER A 1 359 ? -5.501 19.834 15.100 1.00 84.69 359 SER A N 1
ATOM 2775 C CA . SER A 1 359 ? -5.152 20.881 16.072 1.00 84.69 359 SER A CA 1
ATOM 2776 C C . SER A 1 359 ? -6.269 21.214 17.067 1.00 84.69 359 SER A C 1
ATOM 2778 O O . SER A 1 359 ? -6.033 21.920 18.051 1.00 84.69 359 SER A O 1
ATOM 2780 N N . ARG A 1 360 ? -7.495 20.718 16.845 1.00 88.81 360 ARG A N 1
ATOM 2781 C CA . ARG A 1 360 ? -8.660 21.040 17.679 1.00 88.81 360 ARG A CA 1
ATOM 2782 C C . ARG A 1 360 ? -9.096 19.844 18.513 1.00 88.81 360 ARG A C 1
ATOM 2784 O O . ARG A 1 360 ? -9.723 18.924 18.001 1.00 88.81 360 ARG A O 1
ATOM 2791 N N . ALA A 1 361 ? -8.848 19.893 19.819 1.00 89.44 361 ALA A N 1
ATOM 2792 C CA . ALA A 1 361 ? -9.358 18.886 20.746 1.00 89.44 361 ALA A CA 1
ATOM 2793 C C . ALA A 1 361 ? -10.892 18.750 20.648 1.00 89.44 361 ALA A C 1
ATOM 2795 O O . ALA A 1 361 ? -11.623 19.744 20.546 1.00 89.44 361 ALA A O 1
ATOM 2796 N N . ALA A 1 362 ? -11.382 17.514 20.700 1.00 79.88 362 ALA A N 1
ATOM 2797 C CA . ALA A 1 362 ? -12.796 17.176 20.737 1.00 79.88 362 ALA A CA 1
ATOM 2798 C C . ALA A 1 362 ? -13.368 17.497 22.123 1.00 79.88 362 ALA A C 1
ATOM 2800 O O . ALA A 1 362 ? -13.490 16.615 22.959 1.00 79.88 362 ALA A O 1
ATOM 2801 N N . GLY A 1 363 ? -13.655 18.784 22.356 1.00 79.44 363 GLY A N 1
ATOM 2802 C CA . GLY A 1 363 ? -14.137 19.398 23.603 1.00 79.44 363 GLY A CA 1
ATOM 2803 C C . GLY A 1 363 ? -14.507 18.444 24.747 1.00 79.44 363 GLY A C 1
ATOM 2804 O O . GLY A 1 363 ? -13.630 17.914 25.423 1.00 79.44 363 GLY A O 1
ATOM 2805 N N . GLN A 1 364 ? -15.805 18.280 25.019 1.00 82.19 364 GLN A N 1
ATOM 2806 C CA . GLN A 1 364 ? -16.268 17.326 26.025 1.00 82.19 364 GLN A CA 1
ATOM 2807 C C . GLN A 1 364 ? -16.445 15.949 25.375 1.00 82.19 364 GLN A C 1
ATOM 2809 O O . GLN A 1 364 ? -17.233 15.791 24.440 1.00 82.19 364 GLN A O 1
ATOM 2814 N N . VAL A 1 365 ? -15.729 14.954 25.896 1.00 90.75 365 VAL A N 1
ATOM 2815 C CA . VAL A 1 365 ? -15.939 13.544 25.563 1.00 90.75 365 VAL A CA 1
ATOM 2816 C C . VAL A 1 365 ? -16.705 12.885 26.703 1.00 90.75 365 VAL A C 1
ATOM 2818 O O . VAL A 1 365 ? -16.287 12.945 27.859 1.00 90.75 365 VAL A O 1
ATOM 2821 N N . GLN A 1 366 ? -17.845 12.281 26.386 1.00 93.31 366 GLN A N 1
ATOM 2822 C CA . GLN A 1 366 ? -18.685 11.569 27.343 1.00 93.31 366 GLN A CA 1
ATOM 2823 C C . GLN A 1 366 ? -18.398 10.077 27.231 1.00 93.31 366 GLN A C 1
ATOM 2825 O O . GLN A 1 366 ? -18.770 9.472 26.229 1.00 93.31 366 GLN A O 1
ATOM 2830 N N . LEU A 1 367 ? -17.734 9.501 28.235 1.00 93.50 367 LEU A N 1
ATOM 2831 C CA . LEU A 1 367 ? -17.578 8.052 28.356 1.00 93.50 367 LEU A CA 1
ATOM 2832 C C . LEU A 1 367 ? -18.790 7.433 29.055 1.00 93.50 367 LEU A C 1
ATOM 2834 O O . LEU A 1 367 ? -19.367 8.026 29.969 1.00 93.50 367 LEU A O 1
ATOM 2838 N N . ASP A 1 368 ? -19.151 6.231 28.630 1.00 91.75 368 ASP A N 1
ATOM 2839 C CA . ASP A 1 368 ? -20.147 5.410 29.298 1.00 91.75 368 ASP A CA 1
ATOM 2840 C C . ASP A 1 368 ? -19.631 4.852 30.637 1.00 91.75 368 ASP A C 1
ATOM 2842 O O . ASP A 1 368 ? -18.454 4.961 30.986 1.00 91.75 368 ASP A O 1
ATOM 2846 N N . ALA A 1 369 ? -20.526 4.233 31.411 1.00 85.56 369 ALA A N 1
ATOM 2847 C CA . ALA A 1 369 ? -20.174 3.660 32.712 1.00 85.56 369 ALA A CA 1
ATOM 2848 C C . ALA A 1 369 ? -19.154 2.507 32.609 1.00 85.56 369 ALA A C 1
ATOM 2850 O O . ALA A 1 369 ? -18.448 2.236 33.580 1.00 85.56 369 ALA A O 1
ATOM 2851 N N . GLY A 1 370 ? -19.084 1.832 31.455 1.00 83.56 370 GLY A N 1
ATOM 2852 C CA . GLY A 1 370 ? -18.108 0.778 31.177 1.00 83.56 370 GLY A CA 1
ATOM 2853 C C . GLY A 1 370 ? -16.730 1.300 30.764 1.00 83.56 370 GLY A C 1
ATOM 2854 O O . GLY A 1 370 ? -15.766 0.539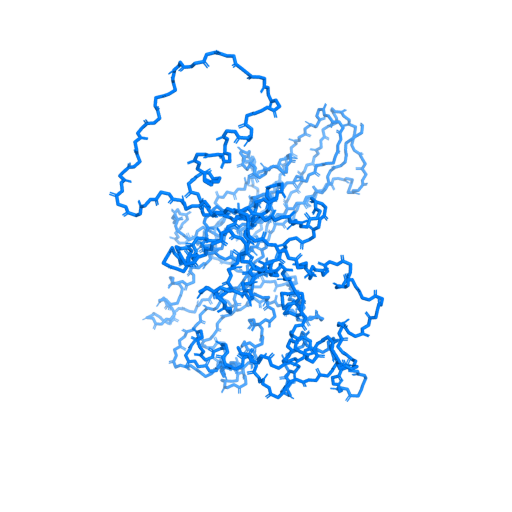 30.796 1.00 83.56 370 GLY A O 1
ATOM 2855 N N . GLY A 1 371 ? -16.623 2.578 30.390 1.00 86.81 371 GLY A N 1
ATOM 2856 C CA . GLY A 1 371 ? -15.400 3.182 29.870 1.00 86.81 371 GLY A CA 1
ATOM 2857 C C . GLY A 1 371 ? -14.972 2.636 28.507 1.00 86.81 371 GLY A C 1
ATOM 2858 O O . GLY A 1 371 ? -13.814 2.809 28.143 1.00 86.81 371 GLY A O 1
ATOM 2859 N N . LEU A 1 372 ? -15.865 1.967 27.771 1.00 91.00 372 LEU A N 1
ATOM 2860 C CA . LEU A 1 372 ? -15.572 1.353 26.467 1.00 91.00 372 LEU A CA 1
ATOM 2861 C C . LEU A 1 372 ? -16.253 2.078 25.312 1.00 91.00 372 LEU A C 1
ATOM 2863 O O . LEU A 1 372 ? -15.837 1.924 24.168 1.00 91.00 372 LEU A O 1
ATOM 2867 N N . HIS A 1 373 ? -17.264 2.892 25.595 1.00 94.75 373 HIS A N 1
ATOM 2868 C CA . HIS A 1 373 ? -17.928 3.702 24.587 1.00 94.75 373 HIS A CA 1
ATOM 2869 C C . HIS A 1 373 ? -17.820 5.169 24.961 1.00 94.75 373 HIS A C 1
ATOM 2871 O O . HIS A 1 373 ? -18.048 5.552 26.107 1.00 94.75 373 HIS A O 1
ATOM 2877 N N . ALA A 1 374 ? -17.483 6.001 23.983 1.00 95.19 374 ALA A N 1
ATOM 2878 C CA . ALA A 1 374 ? -17.431 7.435 24.157 1.00 95.19 374 ALA A CA 1
ATOM 2879 C C . ALA A 1 374 ? -18.169 8.156 23.032 1.00 95.19 374 ALA A C 1
ATOM 2881 O O . ALA A 1 374 ? -18.204 7.704 21.889 1.00 95.19 374 ALA A O 1
ATOM 2882 N N . THR A 1 375 ? -18.748 9.306 23.355 1.00 96.50 375 THR A N 1
ATOM 2883 C CA . THR A 1 375 ? -19.350 10.201 22.366 1.00 96.50 375 THR A CA 1
ATOM 2884 C C . THR A 1 375 ? -18.776 11.598 22.499 1.00 96.50 375 THR A C 1
ATOM 2886 O O . THR A 1 375 ? -18.408 12.045 23.588 1.00 96.50 375 THR A O 1
ATOM 2889 N N . THR A 1 376 ? -18.677 12.296 21.376 1.00 95.75 376 THR A N 1
ATOM 2890 C CA . THR A 1 376 ? -18.274 13.701 21.356 1.00 95.75 376 THR A CA 1
ATOM 2891 C C . THR A 1 376 ? -19.005 14.444 20.252 1.00 95.75 376 THR A C 1
ATOM 2893 O O . THR A 1 376 ? -19.417 13.859 19.248 1.00 95.75 376 THR A O 1
ATOM 2896 N N . THR A 1 377 ? -19.184 15.743 20.452 1.00 95.25 377 THR A N 1
ATOM 2897 C CA . THR A 1 377 ? -19.841 16.639 19.505 1.00 95.25 377 THR A CA 1
ATOM 2898 C C . THR A 1 377 ? -18.975 17.858 19.264 1.00 95.25 377 THR A C 1
ATOM 2900 O O . THR A 1 377 ? -18.315 18.348 20.184 1.00 95.25 377 THR A O 1
ATOM 2903 N N . ALA A 1 378 ? -19.020 18.395 18.052 1.00 95.31 378 ALA A N 1
ATOM 2904 C CA . ALA A 1 378 ? -18.356 19.644 17.725 1.00 95.31 378 ALA A CA 1
ATOM 2905 C C . ALA A 1 378 ? -19.173 20.452 16.724 1.00 95.31 378 ALA A C 1
ATOM 2907 O O . ALA A 1 378 ? -19.875 19.901 15.889 1.00 95.31 378 ALA A O 1
ATOM 2908 N N . GLN A 1 379 ? -19.036 21.771 16.793 1.00 95.31 379 GLN A N 1
ATOM 2909 C CA . GLN A 1 379 ? -19.594 22.689 15.808 1.00 95.31 379 GLN A CA 1
ATOM 2910 C C . GLN A 1 379 ? -18.472 23.316 14.992 1.00 95.31 379 GLN A C 1
ATOM 2912 O O . GLN A 1 379 ? -17.421 23.673 15.547 1.00 95.31 379 GLN A O 1
ATOM 2917 N N . HIS A 1 380 ? -18.695 23.465 13.691 1.00 96.12 380 HIS A N 1
ATOM 2918 C CA . HIS A 1 380 ? -17.794 24.176 12.789 1.00 96.12 380 HIS A CA 1
ATOM 2919 C C . HIS A 1 380 ? -18.586 24.935 11.717 1.00 96.12 380 HIS A C 1
ATOM 2921 O O . HIS A 1 380 ? -19.697 24.546 11.371 1.00 96.12 380 HIS A O 1
ATOM 2927 N N . VAL A 1 381 ? -18.017 26.033 11.218 1.00 97.25 381 VAL A N 1
ATOM 2928 C CA . VAL A 1 381 ? -18.633 26.896 10.204 1.00 97.25 381 VAL A CA 1
ATOM 2929 C C . VAL A 1 381 ? -17.660 27.057 9.048 1.00 97.25 381 VAL A C 1
ATOM 2931 O O . VAL A 1 381 ? -16.575 27.613 9.226 1.00 97.25 381 VAL A O 1
ATOM 2934 N N . TYR A 1 382 ? -18.081 26.641 7.859 1.00 97.38 382 TYR A N 1
ATOM 2935 C CA . TYR A 1 382 ? -17.297 26.799 6.641 1.00 97.38 382 TYR A CA 1
ATOM 2936 C C . TYR A 1 382 ? -17.580 28.157 5.992 1.00 97.38 382 TYR A C 1
ATOM 2938 O O . TYR A 1 382 ? -18.726 28.524 5.733 1.00 97.38 382 TYR A O 1
ATOM 2946 N N . LYS A 1 383 ? -16.513 28.920 5.732 1.00 97.50 383 LYS A N 1
ATOM 2947 C CA . LYS A 1 383 ? -16.581 30.292 5.185 1.00 97.50 383 LYS A CA 1
ATOM 2948 C C . LYS A 1 383 ? -16.498 30.363 3.664 1.00 97.50 383 LYS A C 1
ATOM 2950 O O . LYS A 1 383 ? -16.582 31.446 3.093 1.00 97.50 383 LYS A O 1
ATOM 2955 N N . ARG A 1 384 ? -16.249 29.232 3.008 1.00 97.44 384 ARG A N 1
ATOM 2956 C CA . ARG A 1 384 ? -16.090 29.145 1.558 1.00 97.44 384 ARG A CA 1
ATOM 2957 C C . ARG A 1 384 ? -16.867 27.937 1.041 1.00 97.44 384 ARG A C 1
ATOM 2959 O O . ARG A 1 384 ? -16.882 26.916 1.727 1.00 97.44 384 ARG A O 1
ATOM 2966 N N . PRO A 1 385 ? -17.485 28.043 -0.144 1.00 97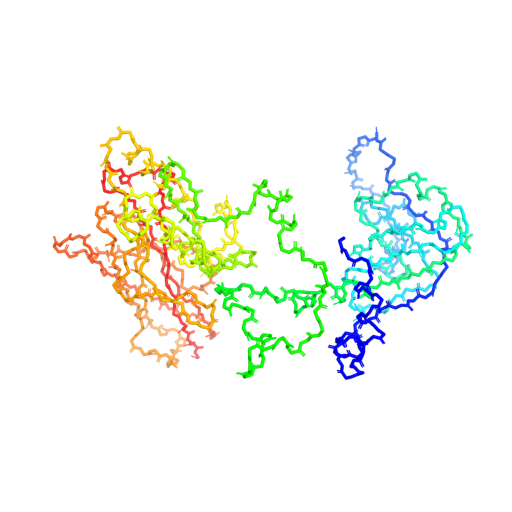.56 385 PRO A N 1
ATOM 2967 C CA . PRO A 1 385 ? -18.077 26.885 -0.789 1.00 97.56 385 PRO A CA 1
ATOM 2968 C C . PRO A 1 385 ? -16.978 25.886 -1.164 1.00 97.56 385 PRO A C 1
ATOM 2970 O O . PRO A 1 385 ? -15.845 26.271 -1.477 1.00 97.56 385 PRO A O 1
ATOM 2973 N N . GLY A 1 386 ? -17.305 24.598 -1.132 1.00 96.94 386 GLY A N 1
ATOM 2974 C CA . GLY A 1 386 ? -16.338 23.540 -1.401 1.00 96.94 386 GLY A CA 1
ATOM 2975 C C . GLY A 1 386 ? -16.763 22.163 -0.907 1.00 96.94 386 GLY A C 1
ATOM 2976 O O . GLY A 1 386 ? -17.808 21.982 -0.286 1.00 96.94 386 GLY A O 1
ATOM 2977 N N . THR A 1 387 ? -15.927 21.167 -1.204 1.00 96.69 387 THR A N 1
ATOM 2978 C CA . THR A 1 387 ? -16.019 19.832 -0.602 1.00 96.69 387 THR A CA 1
ATOM 2979 C C . THR A 1 387 ? -14.885 19.669 0.402 1.00 96.69 387 THR A C 1
ATOM 2981 O O . THR A 1 387 ? -13.720 19.769 0.027 1.00 96.69 387 THR A O 1
ATOM 2984 N N . TYR A 1 388 ? -15.244 19.366 1.644 1.00 96.25 388 TYR A N 1
ATOM 2985 C CA . TYR A 1 388 ? -14.334 19.121 2.757 1.00 96.25 388 TYR A CA 1
ATOM 2986 C C . TYR A 1 388 ? -14.442 17.662 3.209 1.00 96.25 388 TYR A C 1
ATOM 2988 O O . TYR A 1 388 ? -15.484 17.022 3.034 1.00 96.25 388 TYR A O 1
ATOM 2996 N N . PHE A 1 389 ? -13.375 17.133 3.804 1.00 96.62 389 PHE A N 1
ATOM 2997 C CA . PHE A 1 389 ? -13.364 15.803 4.416 1.00 96.62 389 PHE A CA 1
ATOM 2998 C C . PHE A 1 389 ? -12.994 15.938 5.888 1.00 96.62 389 PHE A C 1
ATOM 3000 O O . PHE A 1 389 ? -11.854 15.694 6.270 1.00 96.62 389 PHE A O 1
ATOM 3007 N N . ALA A 1 390 ? -13.970 16.340 6.700 1.00 96.69 390 ALA A N 1
ATOM 3008 C CA . ALA A 1 390 ? -13.765 16.512 8.128 1.00 96.69 390 ALA A CA 1
ATOM 3009 C C . ALA A 1 390 ? -13.472 15.160 8.790 1.00 96.69 390 ALA A C 1
ATOM 3011 O O . ALA A 1 390 ? -14.221 14.198 8.593 1.00 96.69 390 ALA A O 1
ATOM 3012 N N . GLY A 1 391 ? -12.402 15.090 9.574 1.00 97.06 391 GLY A N 1
ATOM 3013 C CA . GLY A 1 391 ? -11.945 13.891 10.258 1.00 97.06 391 GLY A CA 1
ATOM 3014 C C . GLY A 1 391 ? -11.878 14.055 11.771 1.00 97.06 391 GLY A C 1
ATOM 3015 O O . GLY A 1 391 ? -11.577 15.132 12.285 1.00 97.06 391 GLY A O 1
ATOM 3016 N N . LEU A 1 392 ? -12.104 12.953 12.481 1.00 97.94 392 LEU A N 1
ATOM 3017 C CA . LEU A 1 392 ? -11.783 12.812 13.899 1.00 97.94 392 LEU A CA 1
ATOM 3018 C C . LEU A 1 392 ? -10.708 11.739 14.038 1.00 97.94 392 LEU A C 1
ATOM 3020 O O . LEU A 1 392 ? -10.938 10.593 13.652 1.00 97.94 392 LEU A O 1
ATOM 3024 N N . ARG A 1 393 ? -9.560 12.093 14.617 1.00 97.69 393 ARG A N 1
ATOM 3025 C CA . ARG A 1 393 ? -8.522 11.132 14.999 1.00 97.69 393 ARG A CA 1
ATOM 3026 C C . ARG A 1 393 ? -8.593 10.875 16.490 1.00 97.69 393 ARG A C 1
ATOM 3028 O O . ARG A 1 393 ? -8.681 11.805 17.289 1.00 97.69 393 ARG A O 1
ATOM 3035 N N . VAL A 1 394 ? -8.527 9.606 16.856 1.00 97.19 394 VAL A N 1
ATOM 3036 C CA . VAL A 1 394 ? -8.560 9.141 18.237 1.00 97.19 394 VAL A CA 1
ATOM 3037 C C . VAL A 1 394 ? -7.245 8.462 18.567 1.00 97.19 394 VAL A C 1
ATOM 3039 O O . VAL A 1 394 ? -6.758 7.637 17.795 1.00 97.19 394 VAL A O 1
ATOM 3042 N N . GLN A 1 395 ? -6.697 8.798 19.731 1.00 96.06 395 GLN A N 1
ATOM 3043 C CA . GLN A 1 395 ? -5.554 8.130 20.332 1.00 96.06 395 GLN A CA 1
ATOM 3044 C C . GLN A 1 395 ? -5.994 7.379 21.585 1.00 96.06 395 GLN A C 1
ATOM 3046 O O . GLN A 1 395 ? -6.669 7.936 22.457 1.00 96.06 395 GLN A O 1
ATOM 3051 N N . ILE A 1 396 ? -5.528 6.143 21.710 1.00 96.19 396 ILE A N 1
ATOM 3052 C CA . ILE A 1 396 ? -5.669 5.334 22.915 1.00 96.19 396 ILE A CA 1
ATOM 3053 C C . ILE A 1 396 ? -4.312 4.800 23.361 1.00 96.19 396 ILE A C 1
ATOM 3055 O O . ILE A 1 396 ? -3.406 4.606 22.550 1.00 96.19 396 ILE A O 1
ATOM 3059 N N . ASN A 1 397 ? -4.221 4.508 24.653 1.00 95.69 397 ASN A N 1
ATOM 3060 C CA . ASN A 1 397 ? -3.126 3.758 25.255 1.00 95.69 397 ASN A CA 1
ATOM 3061 C C . ASN A 1 397 ? -3.695 2.607 26.088 1.00 95.69 397 ASN A C 1
ATOM 3063 O O . ASN A 1 397 ? -4.883 2.573 26.407 1.00 95.69 397 ASN A O 1
ATOM 3067 N N . ARG A 1 398 ? -2.827 1.689 26.510 1.00 92.88 398 ARG A N 1
ATOM 3068 C CA . ARG A 1 398 ? -3.144 0.722 27.562 1.00 92.88 398 ARG A CA 1
ATOM 3069 C C . ARG A 1 398 ? -3.517 1.416 28.875 1.00 92.88 398 ARG A C 1
ATOM 3071 O O . ARG A 1 398 ? -2.872 2.389 29.273 1.00 92.88 398 ARG A O 1
ATOM 3078 N N . ALA A 1 399 ? -4.531 0.896 29.563 1.00 91.12 399 ALA A N 1
ATOM 3079 C CA . ALA A 1 399 ? -5.056 1.494 30.791 1.00 91.12 399 ALA A CA 1
ATOM 3080 C C . ALA A 1 399 ? -4.027 1.524 31.932 1.00 91.12 399 ALA A C 1
ATOM 3082 O O . ALA A 1 399 ? -3.996 2.467 32.718 1.00 91.12 399 ALA A O 1
ATOM 3083 N N . GLU A 1 400 ? -3.147 0.527 31.999 1.00 91.12 400 GLU A N 1
ATOM 3084 C CA . GLU A 1 400 ? -2.062 0.444 32.975 1.00 91.12 400 GLU A CA 1
ATOM 3085 C C . GLU A 1 400 ? -0.911 1.427 32.702 1.00 91.12 400 GLU A C 1
ATOM 3087 O O . GLU A 1 400 ? -0.113 1.706 33.599 1.00 91.12 400 GLU A O 1
ATOM 3092 N N . LYS A 1 401 ? -0.816 1.966 31.478 1.00 92.00 401 LYS A N 1
ATOM 3093 C CA . LYS A 1 401 ? 0.200 2.948 31.066 1.00 92.00 401 LYS A CA 1
ATOM 3094 C C . LYS A 1 401 ? -0.412 4.056 30.189 1.00 92.00 401 LYS A C 1
ATOM 3096 O O . LYS A 1 401 ? -0.021 4.231 29.030 1.00 92.00 401 LYS A O 1
ATOM 3101 N N . PRO A 1 402 ? -1.317 4.882 30.744 1.00 91.38 402 PRO A N 1
ATOM 3102 C CA . PRO A 1 402 ? -2.077 5.878 29.982 1.00 91.38 402 PRO A CA 1
ATOM 3103 C C . PRO A 1 402 ? -1.202 6.960 29.329 1.00 91.38 402 PRO A C 1
ATOM 3105 O O . PRO A 1 402 ? -1.647 7.635 28.411 1.00 91.38 402 PRO A O 1
ATOM 3108 N N . GLN A 1 403 ? 0.037 7.129 29.801 1.00 92.38 403 GLN A N 1
ATOM 3109 C CA . GLN A 1 403 ? 0.989 8.143 29.336 1.00 92.38 403 GLN A CA 1
ATOM 3110 C C . GLN A 1 403 ? 2.182 7.543 28.570 1.00 92.38 403 GLN A C 1
ATOM 3112 O 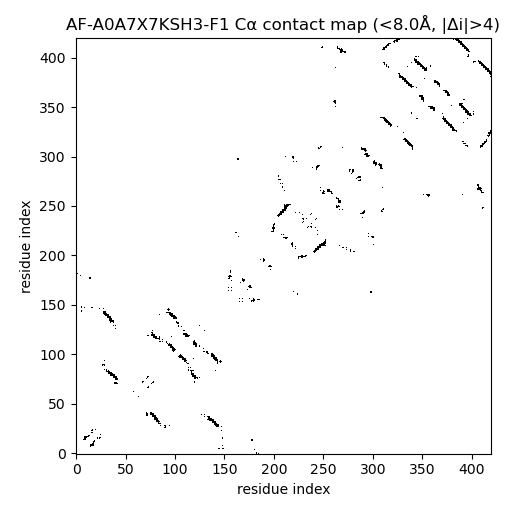O . GLN A 1 403 ? 3.169 8.240 28.341 1.00 92.38 403 GLN A O 1
ATOM 3117 N N . ASP A 1 404 ? 2.138 6.252 28.203 1.00 93.06 404 ASP A N 1
ATOM 3118 C CA . ASP A 1 404 ? 3.206 5.637 27.406 1.00 93.06 404 ASP A CA 1
ATOM 3119 C C . ASP A 1 404 ? 3.392 6.381 26.076 1.00 93.06 404 ASP A C 1
ATOM 3121 O O . ASP A 1 404 ? 2.455 6.566 25.294 1.00 93.06 404 ASP A O 1
ATOM 3125 N N . PHE A 1 405 ? 4.617 6.839 25.833 1.00 90.81 405 PHE A N 1
ATOM 3126 C CA . PHE A 1 405 ? 4.922 7.617 24.645 1.00 90.81 405 PHE A CA 1
ATOM 3127 C C . PHE A 1 405 ? 4.991 6.751 23.380 1.00 90.81 405 PHE A C 1
ATOM 3129 O O . PHE A 1 405 ? 4.645 7.231 22.300 1.00 90.81 405 PHE A O 1
ATOM 3136 N N . TYR A 1 406 ? 5.441 5.502 23.505 1.00 92.50 406 TYR A N 1
ATOM 3137 C CA . TYR A 1 406 ? 5.772 4.642 22.372 1.00 92.50 406 TYR A CA 1
ATOM 3138 C C . TYR A 1 406 ? 4.592 3.789 21.914 1.00 92.50 406 TYR A C 1
ATOM 3140 O O . TYR A 1 406 ? 4.510 3.476 20.731 1.00 92.50 406 TYR A O 1
ATOM 3148 N N . ALA A 1 407 ? 3.672 3.434 22.811 1.00 94.38 407 ALA A N 1
ATOM 3149 C CA . ALA A 1 407 ? 2.555 2.526 22.533 1.00 94.38 407 ALA A CA 1
ATOM 3150 C C . ALA A 1 407 ? 1.235 3.241 22.170 1.00 94.38 407 ALA A C 1
ATOM 3152 O O . ALA A 1 407 ? 0.147 2.753 22.477 1.00 94.38 407 ALA A O 1
ATOM 3153 N N . LYS A 1 408 ? 1.319 4.417 21.535 1.00 94.88 408 LYS A N 1
ATOM 3154 C CA . LYS A 1 408 ? 0.146 5.220 21.157 1.00 94.88 408 LYS A CA 1
ATOM 3155 C C . LYS A 1 408 ? -0.563 4.620 19.954 1.00 94.88 408 LYS A C 1
ATOM 3157 O O . LYS A 1 408 ? -0.056 4.696 18.836 1.00 94.88 408 LYS A O 1
ATOM 3162 N N . VAL A 1 409 ? -1.744 4.057 20.165 1.00 95.69 409 VAL A N 1
ATOM 3163 C CA . VAL A 1 409 ? -2.535 3.475 19.081 1.00 95.69 409 VAL A CA 1
ATOM 3164 C C . VAL A 1 409 ? -3.543 4.497 18.579 1.00 95.69 409 VAL A C 1
ATOM 3166 O O . VAL A 1 409 ? -4.280 5.099 19.359 1.00 95.69 409 VAL A O 1
ATOM 3169 N N . TYR A 1 410 ? -3.581 4.675 17.263 1.00 95.62 410 TYR A N 1
ATOM 3170 C CA . TYR A 1 410 ? -4.446 5.639 16.599 1.00 95.62 410 TYR A CA 1
ATOM 3171 C C . TYR A 1 410 ? -5.472 4.941 15.715 1.00 95.62 410 TYR A C 1
ATOM 3173 O O . TYR A 1 410 ? -5.202 3.879 15.158 1.00 95.62 410 TYR A O 1
ATOM 3181 N N . ASN A 1 411 ? -6.624 5.575 15.535 1.00 95.94 411 ASN A N 1
ATOM 3182 C CA . ASN A 1 411 ? -7.487 5.366 14.377 1.00 95.94 411 ASN A CA 1
ATOM 3183 C C . ASN A 1 411 ? -8.219 6.675 14.063 1.00 95.94 411 ASN A C 1
ATOM 3185 O O . ASN A 1 411 ? -8.188 7.617 14.860 1.00 95.94 411 ASN A O 1
ATOM 3189 N N . LEU A 1 412 ? -8.872 6.745 12.913 1.00 96.69 412 LEU A N 1
ATOM 3190 C CA . LEU A 1 412 ? -9.662 7.898 12.508 1.00 96.69 412 LEU A CA 1
ATOM 3191 C C . LEU A 1 412 ? -10.919 7.466 11.759 1.00 96.69 412 LEU A C 1
ATOM 3193 O O . LEU A 1 412 ? -11.027 6.328 11.310 1.00 96.69 412 LEU A O 1
ATOM 3197 N N . ASP A 1 413 ? -11.855 8.396 11.625 1.00 97.00 413 ASP A N 1
ATOM 3198 C CA . ASP A 1 413 ? -12.933 8.319 10.642 1.00 97.00 413 ASP A CA 1
ATOM 3199 C C . ASP A 1 413 ? -13.214 9.712 10.075 1.00 97.00 413 ASP A C 1
ATOM 3201 O O . ASP A 1 413 ? -12.799 10.727 10.650 1.00 97.00 413 ASP A O 1
ATOM 3205 N N . ARG A 1 414 ? -13.847 9.760 8.901 1.00 96.31 414 ARG A N 1
ATOM 3206 C CA . ARG A 1 414 ? -13.994 10.976 8.099 1.00 96.31 414 ARG A CA 1
ATOM 3207 C C . ARG A 1 414 ? -15.347 11.032 7.431 1.00 96.31 414 ARG A C 1
ATOM 3209 O O . ARG A 1 414 ? -15.858 10.034 6.932 1.00 96.31 414 ARG A O 1
ATOM 3216 N N . VAL A 1 415 ? -15.869 12.244 7.309 1.00 96.75 415 VAL A N 1
ATOM 3217 C CA . VAL A 1 415 ? -17.130 12.499 6.625 1.00 96.75 415 VAL A CA 1
ATOM 3218 C C . VAL A 1 415 ? -16.967 13.578 5.564 1.00 96.75 415 VAL A C 1
ATOM 3220 O O . VAL A 1 415 ? -16.305 14.597 5.764 1.00 96.75 415 VAL A O 1
ATOM 3223 N N . ARG A 1 416 ? -17.582 13.349 4.402 1.00 97.06 416 ARG A N 1
ATOM 3224 C CA . ARG A 1 416 ? -17.640 14.340 3.329 1.00 97.06 416 ARG A CA 1
ATOM 3225 C C . ARG A 1 416 ? -18.665 15.417 3.683 1.00 97.06 416 ARG A C 1
ATOM 3227 O O . ARG A 1 416 ? -19.837 15.102 3.883 1.00 97.06 416 ARG A O 1
ATOM 3234 N N . VAL A 1 417 ? -18.237 16.673 3.669 1.00 97.06 417 VAL A N 1
ATOM 3235 C CA . VAL A 1 417 ? -19.088 17.856 3.837 1.00 97.06 417 VAL A CA 1
ATOM 3236 C C . VAL A 1 417 ? -19.089 18.641 2.529 1.00 97.06 417 VAL A C 1
ATOM 3238 O O . VAL A 1 417 ? -18.033 18.888 1.953 1.00 97.06 417 VAL A O 1
ATOM 3241 N N . VAL A 1 418 ? -20.270 19.016 2.043 1.00 97.31 418 VAL A N 1
ATOM 3242 C CA . VAL A 1 418 ? -20.430 19.879 0.864 1.00 97.31 418 VAL A CA 1
ATOM 3243 C C . VAL A 1 418 ? -21.014 21.204 1.327 1.00 97.31 418 VAL A C 1
ATOM 3245 O O . VAL A 1 418 ? -21.993 21.198 2.069 1.00 97.31 418 VAL A O 1
ATOM 3248 N N . VAL A 1 419 ? -20.406 22.312 0.909 1.00 97.56 419 VAL A N 1
ATOM 3249 C CA . VAL A 1 419 ? -20.804 23.674 1.281 1.00 97.56 419 VAL A CA 1
ATOM 3250 C C . VAL A 1 419 ? -21.071 24.483 0.014 1.00 97.56 419 VAL A C 1
ATOM 3252 O O . VAL A 1 419 ? -20.215 24.492 -0.876 1.00 97.56 419 VAL A O 1
ATOM 3255 N N . GLU A 1 420 ? -22.228 25.143 -0.060 1.00 95.62 420 GLU A N 1
ATOM 3256 C CA . GLU A 1 420 ? -22.719 25.902 -1.225 1.00 95.62 420 GLU A CA 1
ATOM 3257 C C . GLU A 1 420 ? -23.148 27.334 -0.887 1.00 95.62 420 GLU A C 1
ATOM 3259 O O . GLU A 1 420 ? -23.654 27.579 0.237 1.00 95.62 420 GLU A O 1
#

Mean predicted aligned error: 8.45 Å